Protein AF-A0A956DB92-F1 (afdb_monomer)

Sequence (462 aa):
MRVVLCDTGGTREEPVAQEARQKLALSEAQVEELTQLALRVEHHFHGPRDVEWAIQHDTVYLLQARPVTVALQPGTRRWQKRRAEPKARARIVWSNVNVGEALPGVAT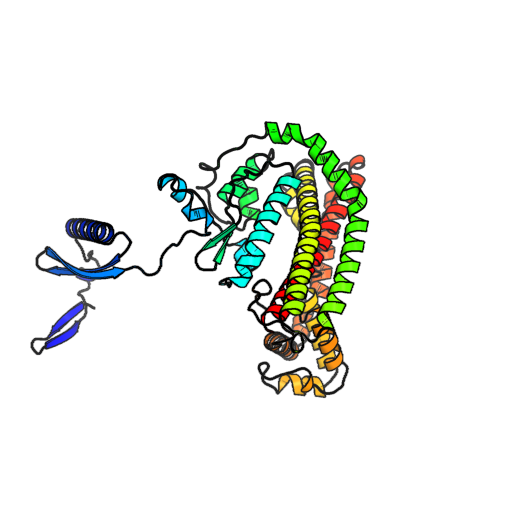PLTWSILSSFSELGFRRAFGSIGCTVPKDAELVGAFRGRIYLNLSEFMSILSQVPGLRPKTILALGGGGEVDRLEAEIENRGSAGFVARLPWTAARFAKENYDLQRRIEAFEELFAAERRRLQSLDLRVLASTPLDRVLGDVERLLDASGTVMLTVYGNLLSSVVVLTTALRVFAKERADVLQRDLLTGLADLDSAAPGMRLWYLAETARAEPEAKAALLAADPTHLTLEDLPSGPTRKALETFLEAFGHRGTREAEIAEPRWREDPTLLFTTLQLHLRGGGERDGDLGPLVVEERQRKVREAAEAELAKLVPAPLLPAFRHLLTLVQRFLRLRERLRGSVTEVLGFFRLVALD

pLDDT: mean 82.81, std 12.98, range [38.09, 96.12]

Structure (mmCIF, N/CA/C/O backbone):
data_AF-A0A956DB92-F1
#
_entry.id   AF-A0A956DB92-F1
#
loop_
_atom_site.group_PDB
_atom_site.id
_atom_site.type_symbol
_atom_site.label_atom_id
_atom_site.label_alt_id
_atom_site.label_com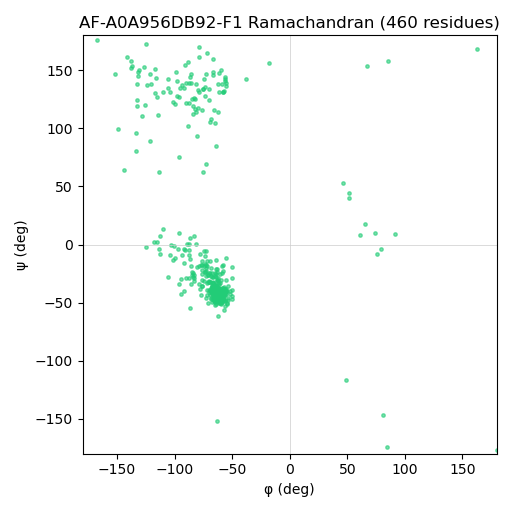p_id
_atom_site.label_asym_id
_atom_site.label_entity_id
_atom_site.label_seq_id
_atom_site.pdbx_PDB_ins_code
_atom_site.Cartn_x
_atom_site.Cartn_y
_atom_site.Cartn_z
_atom_site.occupancy
_atom_site.B_iso_or_equiv
_atom_site.auth_seq_id
_atom_site.auth_comp_id
_atom_site.auth_asym_id
_atom_site.auth_atom_id
_atom_site.pdbx_PDB_model_num
ATOM 1 N N . MET A 1 1 ? -16.346 -47.766 1.576 1.00 81.38 1 MET A N 1
ATOM 2 C CA . MET A 1 1 ? -17.651 -48.444 1.710 1.00 81.38 1 MET A CA 1
ATOM 3 C C . MET A 1 1 ? -18.356 -48.384 0.359 1.00 81.38 1 MET A C 1
ATOM 5 O O . MET A 1 1 ? -17.960 -47.553 -0.451 1.00 81.38 1 MET A O 1
ATOM 9 N N . ARG A 1 2 ? -19.316 -49.267 0.081 1.00 85.56 2 ARG A N 1
ATOM 10 C CA . ARG A 1 2 ? -20.269 -49.128 -1.033 1.00 85.56 2 ARG A CA 1
ATOM 11 C C . ARG A 1 2 ? -21.676 -49.002 -0.470 1.00 85.56 2 ARG A C 1
ATOM 13 O O . ARG A 1 2 ? -21.945 -49.537 0.602 1.00 85.56 2 ARG A O 1
ATOM 20 N N . VAL A 1 3 ? -22.545 -48.312 -1.194 1.00 86.75 3 VAL A N 1
ATOM 21 C CA . VAL A 1 3 ? -23.956 -48.154 -0.838 1.00 86.75 3 VAL A CA 1
ATOM 22 C C . VAL A 1 3 ? -24.759 -49.206 -1.600 1.00 86.75 3 VAL A C 1
ATOM 24 O O . VAL A 1 3 ? -24.620 -49.312 -2.818 1.00 86.75 3 VAL A O 1
ATOM 27 N N . VAL A 1 4 ? -25.567 -49.998 -0.898 1.00 88.38 4 VAL A N 1
ATOM 28 C CA . VAL A 1 4 ? -26.453 -51.012 -1.494 1.00 88.38 4 VAL A CA 1
ATOM 29 C C . VAL A 1 4 ? -27.904 -50.745 -1.116 1.00 88.38 4 VAL A C 1
ATOM 31 O O . VAL A 1 4 ? -28.185 -50.240 -0.028 1.00 88.38 4 VAL A O 1
ATOM 34 N N . LEU A 1 5 ? -28.825 -51.071 -2.022 1.00 89.50 5 LEU A N 1
ATOM 35 C CA . LEU A 1 5 ? -30.260 -50.944 -1.788 1.00 89.50 5 LEU A CA 1
ATOM 36 C C . LEU A 1 5 ? -30.732 -52.052 -0.834 1.00 89.50 5 LEU A C 1
ATOM 38 O O . LEU A 1 5 ? -30.340 -53.208 -0.988 1.00 89.50 5 LEU A O 1
ATOM 42 N N . CYS A 1 6 ? -31.561 -51.703 0.146 1.00 89.38 6 CYS A N 1
ATOM 43 C CA . CYS A 1 6 ? -32.204 -52.677 1.026 1.00 89.38 6 CYS A CA 1
ATOM 44 C C . CYS A 1 6 ? -33.507 -53.188 0.397 1.00 89.38 6 CYS A C 1
ATOM 46 O O . CYS A 1 6 ? -34.258 -52.405 -0.185 1.00 89.38 6 CYS A O 1
ATOM 48 N N . ASP A 1 7 ? -33.831 -54.469 0.598 1.00 85.56 7 ASP A N 1
ATOM 49 C CA . ASP A 1 7 ? -35.066 -55.089 0.082 1.00 85.56 7 ASP A CA 1
ATOM 50 C C . ASP A 1 7 ? -36.346 -54.418 0.615 1.00 85.56 7 ASP A C 1
ATOM 52 O O . ASP A 1 7 ? -37.393 -54.437 -0.024 1.00 85.56 7 ASP A O 1
ATOM 56 N N . THR A 1 8 ? -36.257 -53.777 1.783 1.00 88.00 8 THR A N 1
ATOM 57 C CA . THR A 1 8 ? -37.345 -53.025 2.426 1.00 88.00 8 THR A CA 1
ATOM 58 C C . THR A 1 8 ? -37.446 -51.568 1.958 1.00 88.00 8 THR A C 1
ATOM 60 O O . THR A 1 8 ? -38.222 -50.798 2.522 1.00 88.00 8 THR A O 1
ATOM 63 N N . GLY A 1 9 ? -36.644 -51.163 0.971 1.00 88.06 9 GLY A N 1
ATOM 64 C CA . GLY A 1 9 ? -36.442 -49.766 0.597 1.00 88.06 9 GLY A CA 1
ATOM 65 C C . GLY A 1 9 ? -35.360 -49.077 1.436 1.00 88.06 9 GLY A C 1
ATOM 66 O O . GLY A 1 9 ? -35.022 -49.503 2.542 1.00 88.06 9 GLY A O 1
ATOM 67 N N . GLY A 1 10 ? -34.795 -48.002 0.883 1.00 89.88 10 GLY A N 1
ATOM 68 C CA . GLY A 1 10 ? -33.645 -47.297 1.453 1.00 89.88 10 GLY A CA 1
ATOM 69 C C . GLY A 1 10 ? -32.302 -47.926 1.077 1.00 89.88 10 GLY A C 1
ATOM 70 O O . GLY A 1 10 ? -32.223 -48.845 0.262 1.00 89.88 10 GLY A O 1
ATOM 71 N N . THR A 1 11 ? -31.227 -47.406 1.663 1.00 93.94 11 THR A N 1
ATOM 72 C CA . THR A 1 11 ? -29.853 -47.824 1.368 1.00 93.94 11 THR A CA 1
ATOM 73 C C . THR A 1 11 ? -29.074 -48.115 2.642 1.00 93.94 11 THR A C 1
ATOM 75 O O . THR A 1 11 ? -29.299 -47.466 3.663 1.00 93.94 11 THR A O 1
ATOM 78 N N . ARG A 1 12 ? -28.103 -49.026 2.572 1.00 92.19 12 ARG A N 1
ATOM 79 C CA . ARG A 1 12 ? -27.113 -49.251 3.633 1.00 92.19 12 ARG A CA 1
ATOM 80 C C . ARG A 1 12 ? -25.696 -49.180 3.087 1.00 92.19 12 ARG A C 1
ATOM 82 O O . ARG A 1 12 ? -25.456 -49.484 1.919 1.00 92.19 12 ARG A O 1
ATOM 89 N N . GLU A 1 13 ? -24.758 -48.819 3.950 1.00 93.69 13 GLU A N 1
ATOM 90 C CA . GLU A 1 13 ? -23.334 -48.883 3.640 1.00 93.69 13 GLU A CA 1
ATOM 91 C C . GLU A 1 13 ? -22.751 -50.239 4.028 1.00 93.69 13 GLU A C 1
ATOM 93 O O . GLU A 1 13 ? -23.032 -50.768 5.103 1.00 93.69 13 GLU A O 1
ATOM 98 N N . GLU A 1 14 ? -21.890 -50.783 3.174 1.00 92.56 14 GLU A N 1
ATOM 99 C CA . GLU A 1 14 ? -21.140 -51.998 3.472 1.00 92.56 14 GLU A CA 1
ATOM 100 C C . GLU A 1 14 ? -19.665 -51.906 3.040 1.00 92.56 14 GLU A C 1
ATOM 102 O O . GLU A 1 14 ? -19.309 -51.148 2.124 1.00 92.56 14 GLU A O 1
ATOM 107 N N . PRO A 1 15 ? -18.755 -52.653 3.693 1.00 90.88 15 PRO A N 1
ATOM 108 C CA . PRO A 1 15 ? -17.346 -52.671 3.321 1.00 90.88 15 PRO A CA 1
ATOM 109 C C . PRO A 1 15 ? -17.125 -53.191 1.901 1.00 90.88 15 PRO A C 1
ATOM 111 O O . PRO A 1 15 ? -17.592 -54.259 1.526 1.00 90.88 15 PRO A O 1
ATOM 114 N N . VAL A 1 16 ? -16.332 -52.456 1.117 1.00 89.75 16 VAL A N 1
ATOM 115 C CA . VAL A 1 16 ? -15.833 -52.951 -0.176 1.00 89.75 16 VAL A CA 1
ATOM 116 C C . VAL A 1 16 ? -14.724 -53.963 0.101 1.00 89.75 16 VAL A C 1
ATOM 118 O O . VAL A 1 16 ? -13.846 -53.672 0.919 1.00 89.75 16 VAL A O 1
ATOM 121 N N . ALA A 1 17 ? -14.736 -55.119 -0.564 1.00 89.62 17 ALA A N 1
ATOM 122 C CA . ALA A 1 17 ? -13.678 -56.125 -0.447 1.00 89.62 17 ALA A CA 1
ATOM 123 C C . ALA A 1 17 ? -12.296 -55.536 -0.794 1.00 89.62 17 ALA A C 1
ATOM 125 O O . ALA A 1 17 ? -12.188 -54.684 -1.677 1.00 89.62 17 ALA A O 1
ATOM 126 N N . GLN A 1 18 ? -11.237 -55.975 -0.106 1.00 84.81 18 GLN A N 1
ATOM 127 C CA . GLN A 1 18 ? -9.887 -55.400 -0.232 1.00 84.81 18 GLN A CA 1
ATOM 128 C C . GLN A 1 18 ? -9.353 -55.437 -1.674 1.00 84.81 18 GLN A C 1
ATOM 130 O O . GLN A 1 18 ? -8.799 -54.448 -2.143 1.00 84.81 18 GLN A O 1
ATOM 135 N N . GLU A 1 19 ? -9.598 -56.530 -2.395 1.00 85.25 19 GLU A N 1
ATOM 136 C CA . GLU A 1 19 ? -9.193 -56.715 -3.796 1.00 85.25 19 GLU A CA 1
ATOM 137 C C . GLU A 1 19 ? -9.871 -55.723 -4.752 1.00 85.25 19 GLU A C 1
ATOM 139 O O . GLU A 1 19 ? -9.260 -55.250 -5.706 1.00 85.25 19 GLU A O 1
ATOM 144 N N . ALA A 1 20 ? -11.131 -55.363 -4.489 1.00 82.62 20 ALA A N 1
ATOM 145 C CA . ALA A 1 20 ? -11.871 -54.408 -5.311 1.00 82.62 20 ALA A CA 1
ATOM 146 C C . ALA A 1 20 ? -11.435 -52.956 -5.057 1.00 82.62 20 ALA A C 1
ATOM 148 O O . ALA A 1 20 ? -11.538 -52.129 -5.955 1.00 82.62 20 ALA A O 1
ATOM 149 N N . ARG A 1 21 ? -10.888 -52.641 -3.871 1.00 84.88 21 ARG A N 1
ATOM 150 C CA . ARG A 1 21 ? -10.343 -51.302 -3.561 1.00 84.88 21 ARG A CA 1
ATOM 151 C C . ARG A 1 21 ? -9.074 -50.970 -4.348 1.00 84.88 21 ARG A C 1
ATOM 153 O O . ARG A 1 21 ? -8.721 -49.802 -4.443 1.00 84.88 21 ARG A O 1
ATOM 160 N N . GLN A 1 22 ? -8.379 -51.985 -4.862 1.00 86.25 22 GLN A N 1
ATOM 161 C CA . GLN A 1 22 ? -7.149 -51.829 -5.644 1.00 86.25 22 GLN A CA 1
ATOM 162 C C . GLN A 1 22 ? -7.411 -51.726 -7.154 1.00 86.25 22 GLN A C 1
ATOM 164 O O . GLN A 1 22 ? -6.476 -51.521 -7.924 1.00 86.25 22 GLN A O 1
ATOM 169 N N . LYS A 1 23 ? -8.669 -51.868 -7.589 1.00 86.94 23 LYS A N 1
ATOM 170 C CA . LYS A 1 23 ? -9.077 -51.736 -8.989 1.00 86.94 23 LYS A CA 1
ATOM 171 C C . LYS A 1 23 ? -9.655 -50.346 -9.235 1.00 86.94 23 LYS A C 1
ATOM 173 O O . LYS A 1 23 ? -10.276 -49.758 -8.352 1.00 86.94 23 LYS A O 1
ATOM 178 N N . LEU A 1 24 ? -9.469 -49.834 -10.450 1.00 88.38 24 LEU A N 1
ATOM 179 C CA . LEU A 1 24 ? -10.158 -48.624 -10.888 1.00 88.38 24 LEU A CA 1
ATOM 180 C C . LEU A 1 24 ? -11.670 -48.877 -10.895 1.00 88.38 24 LEU A C 1
ATOM 182 O O . LEU A 1 24 ? -12.125 -49.940 -11.313 1.00 88.38 24 LEU A O 1
ATOM 186 N N . ALA A 1 25 ? -12.441 -47.895 -10.427 1.00 87.69 25 ALA A N 1
ATOM 187 C CA . ALA A 1 25 ? -13.902 -47.981 -10.382 1.00 87.69 25 ALA A CA 1
ATOM 188 C C . ALA A 1 25 ? -14.551 -47.940 -11.778 1.00 87.69 25 ALA A C 1
ATOM 190 O O . ALA A 1 25 ? -15.729 -48.254 -11.911 1.00 87.69 25 ALA A O 1
ATOM 191 N N . LEU A 1 26 ? -13.780 -47.540 -12.793 1.00 90.88 26 LEU A N 1
ATOM 192 C CA . LEU A 1 26 ? -14.200 -47.379 -14.177 1.00 90.88 26 LEU A CA 1
ATOM 193 C C . LEU A 1 26 ? -13.198 -48.056 -15.108 1.00 90.88 26 LEU A C 1
ATOM 195 O O . LEU A 1 26 ? -11.990 -48.023 -14.861 1.00 90.88 26 LEU A O 1
ATOM 199 N N . SER A 1 27 ? -13.705 -48.629 -16.194 1.00 90.38 27 SER A N 1
ATOM 200 C CA . SER A 1 27 ? -12.884 -49.035 -17.337 1.00 90.38 27 SER A CA 1
ATOM 201 C C . SER A 1 27 ? -12.526 -47.830 -18.214 1.00 90.38 27 SER A C 1
ATOM 203 O O . SER A 1 27 ? -13.196 -46.799 -18.168 1.00 90.38 27 SER A O 1
ATOM 205 N N . GLU A 1 28 ? -11.499 -47.960 -19.057 1.00 91.31 28 GLU A N 1
ATOM 206 C CA . GLU A 1 28 ? -11.120 -46.904 -20.011 1.00 91.31 28 GLU A CA 1
ATOM 207 C C . GLU A 1 28 ? -12.281 -46.516 -20.941 1.00 91.31 28 GLU A C 1
ATOM 209 O O . GLU A 1 28 ? -12.525 -45.331 -21.151 1.00 91.31 28 GLU A O 1
ATOM 214 N N . ALA A 1 29 ? -13.060 -47.499 -21.408 1.00 90.19 29 ALA A N 1
ATOM 215 C CA . ALA A 1 29 ? -14.236 -47.260 -22.244 1.00 90.19 29 ALA A CA 1
ATOM 216 C C . ALA A 1 29 ? -15.308 -46.420 -21.522 1.00 90.19 29 ALA A C 1
ATOM 218 O O . ALA A 1 29 ? -15.854 -45.481 -22.096 1.00 90.19 29 ALA A O 1
ATOM 219 N N . GLN A 1 30 ? -15.564 -46.703 -20.238 1.00 91.50 30 GLN A N 1
ATOM 220 C CA . GLN A 1 30 ? -16.511 -45.926 -19.429 1.00 91.50 30 GLN A CA 1
ATOM 221 C C . GLN A 1 30 ? -16.002 -44.500 -19.164 1.00 91.50 30 GLN A C 1
ATOM 223 O O . GLN A 1 30 ? -16.793 -43.558 -19.144 1.00 91.50 30 GLN A O 1
ATOM 228 N N . VAL A 1 31 ? -14.689 -44.314 -18.985 1.00 92.12 31 VAL A N 1
ATOM 229 C CA . VAL A 1 31 ? -14.080 -42.978 -18.849 1.00 92.12 31 VAL A CA 1
ATOM 230 C C . VAL A 1 31 ? -14.238 -42.171 -20.137 1.00 92.12 31 VAL A C 1
ATOM 232 O O . VAL A 1 31 ? -14.581 -40.987 -20.080 1.00 92.12 31 VAL A O 1
ATOM 235 N N . GLU A 1 32 ? -14.023 -42.790 -21.297 1.00 92.19 32 GLU A N 1
ATOM 236 C CA . GLU A 1 32 ? -14.213 -42.134 -22.590 1.00 92.19 32 GLU A CA 1
ATOM 237 C C . GLU A 1 32 ? -15.681 -41.735 -22.803 1.00 92.19 32 GLU A C 1
ATOM 239 O O . GLU A 1 32 ? -15.962 -40.581 -23.140 1.00 92.19 32 GLU A O 1
ATOM 244 N N . GLU A 1 33 ? -16.627 -42.631 -22.516 1.00 93.50 33 GLU A N 1
ATOM 245 C CA . GLU A 1 33 ? -18.060 -42.344 -22.624 1.00 93.50 33 GLU A CA 1
ATOM 246 C C . GLU A 1 33 ? -18.501 -41.210 -21.684 1.00 93.50 33 GLU A C 1
ATOM 248 O O . GLU A 1 33 ? -19.195 -40.282 -22.114 1.00 93.50 33 GLU A O 1
ATOM 253 N N . LEU A 1 34 ? -18.045 -41.225 -20.426 1.00 94.19 34 LEU A N 1
ATOM 254 C CA . LEU A 1 34 ? -18.293 -40.150 -19.459 1.00 94.19 34 LEU A CA 1
ATOM 255 C C . LEU A 1 34 ? -17.706 -38.814 -19.918 1.00 94.19 34 LEU A C 1
ATOM 257 O O . LEU A 1 34 ? -18.350 -37.773 -19.775 1.00 94.19 34 LEU A O 1
ATOM 261 N N . THR A 1 35 ? -16.514 -38.833 -20.513 1.00 91.81 35 THR A N 1
ATOM 262 C CA . THR A 1 35 ? -15.866 -37.629 -21.048 1.00 91.81 35 THR A CA 1
ATOM 263 C C . THR A 1 35 ? -16.675 -37.047 -22.206 1.00 91.81 35 THR A C 1
ATOM 265 O O . THR A 1 35 ? -16.952 -35.846 -22.231 1.00 91.81 35 THR A O 1
ATOM 268 N N . GLN A 1 36 ? -17.127 -37.889 -23.138 1.00 94.06 36 GLN A N 1
ATOM 269 C CA . GLN A 1 36 ? -17.982 -37.454 -24.245 1.00 94.06 36 GLN A CA 1
ATOM 270 C C . GLN A 1 36 ? -19.332 -36.928 -23.749 1.00 94.06 36 GLN A C 1
ATOM 272 O O . GLN A 1 36 ? -19.826 -35.916 -24.254 1.00 94.06 36 GLN A O 1
ATOM 277 N N . LEU A 1 37 ? -19.930 -37.568 -22.739 1.00 94.12 37 LEU A N 1
ATOM 278 C CA . LEU A 1 37 ? -21.144 -37.070 -22.099 1.00 94.12 37 LEU A CA 1
ATOM 279 C C . LEU A 1 37 ? -20.924 -35.676 -21.499 1.00 94.12 37 LEU A C 1
ATOM 281 O O . LEU A 1 37 ? -21.710 -34.774 -21.794 1.00 94.12 37 LEU A O 1
ATOM 285 N N . ALA A 1 38 ? -19.858 -35.480 -20.720 1.00 90.44 38 ALA A N 1
ATOM 286 C CA . ALA A 1 38 ? -19.539 -34.198 -20.096 1.00 90.44 38 ALA A CA 1
ATOM 287 C C . ALA A 1 38 ? -19.354 -33.080 -21.137 1.00 90.44 38 ALA A C 1
ATOM 289 O O . ALA A 1 38 ? -19.940 -32.007 -20.990 1.00 90.44 38 ALA A O 1
ATOM 290 N N . LEU A 1 39 ? -18.632 -33.349 -22.232 1.00 90.44 39 LEU A N 1
ATOM 291 C CA . LEU A 1 39 ? -18.438 -32.390 -23.327 1.00 90.44 39 LEU A CA 1
ATOM 292 C C . LEU A 1 39 ? -19.750 -32.046 -24.046 1.00 90.44 39 LEU A C 1
ATOM 294 O O . LEU A 1 39 ? -20.007 -30.877 -24.341 1.00 90.44 39 LEU A O 1
ATOM 298 N N . ARG A 1 40 ? -20.617 -33.036 -24.304 1.00 94.88 40 ARG A N 1
ATOM 299 C CA . ARG A 1 40 ? -21.947 -32.790 -24.893 1.00 94.88 40 ARG A CA 1
ATOM 300 C C . ARG A 1 40 ? -22.820 -31.937 -23.978 1.00 94.88 40 ARG A C 1
ATOM 302 O O . ARG A 1 40 ? -23.494 -31.029 -24.463 1.00 94.88 40 ARG A O 1
ATOM 309 N N . VAL A 1 41 ? -22.800 -32.215 -22.676 1.00 93.56 41 VAL A N 1
ATOM 310 C CA . VAL A 1 41 ? -23.539 -31.455 -21.659 1.00 93.56 41 VAL A CA 1
ATOM 311 C C . VAL A 1 41 ? -23.022 -30.013 -21.584 1.00 93.56 41 VAL A C 1
ATOM 313 O O . VAL A 1 41 ? -23.818 -29.076 -21.648 1.00 93.56 41 VAL A O 1
ATOM 316 N N . GLU A 1 42 ? -21.705 -29.810 -21.528 1.00 87.31 42 GLU A N 1
ATOM 317 C CA . GLU A 1 42 ? -21.089 -28.477 -21.537 1.00 87.31 42 GLU A CA 1
ATOM 318 C C . GLU A 1 42 ? -21.445 -27.686 -22.805 1.00 87.31 42 GLU A C 1
ATOM 320 O O . GLU A 1 42 ? -21.832 -26.516 -22.720 1.00 87.31 42 GLU A O 1
ATOM 325 N N . HIS A 1 43 ? -21.376 -28.328 -23.975 1.00 88.88 43 HIS A N 1
ATOM 326 C CA . HIS A 1 43 ? -21.730 -27.711 -25.251 1.00 88.88 43 HIS A CA 1
ATOM 327 C C . HIS A 1 43 ? -23.216 -27.332 -25.316 1.00 88.88 43 HIS A C 1
ATOM 329 O O . HIS A 1 43 ? -23.544 -26.210 -25.705 1.00 88.88 43 HIS A O 1
ATOM 335 N N . HIS A 1 44 ? -24.111 -28.240 -24.909 1.00 93.44 44 HIS A N 1
ATOM 336 C CA . HIS A 1 44 ? -25.561 -28.020 -24.923 1.00 93.44 44 HIS A CA 1
ATOM 337 C C . HIS A 1 44 ? -25.975 -26.839 -24.040 1.00 93.44 44 HIS A C 1
ATOM 339 O O . HIS A 1 44 ? -26.811 -26.032 -24.435 1.00 93.44 44 HIS A O 1
ATOM 345 N N . PHE A 1 45 ? -25.365 -26.710 -22.861 1.00 86.81 45 PHE A N 1
ATOM 346 C CA . PHE A 1 45 ? -25.688 -25.645 -21.916 1.00 86.81 45 PHE A CA 1
ATOM 347 C C . PHE A 1 45 ? -24.753 -24.424 -22.000 1.00 86.81 45 PHE A C 1
ATOM 349 O O . PHE A 1 45 ? -24.810 -23.552 -21.127 1.00 86.81 45 PHE A O 1
ATOM 356 N N . HIS A 1 46 ? -23.892 -24.349 -23.018 1.00 82.81 46 HIS A N 1
ATOM 357 C CA . HIS A 1 46 ? -22.974 -23.233 -23.285 1.00 82.81 46 HIS A CA 1
ATOM 358 C C . HIS A 1 46 ? -22.101 -22.812 -22.089 1.00 82.81 46 HIS A C 1
ATOM 360 O O . HIS A 1 46 ? -21.883 -21.622 -21.848 1.00 82.81 46 HIS A O 1
ATOM 366 N N . GLY A 1 47 ? -21.599 -23.781 -21.323 1.00 76.31 47 GLY A N 1
ATOM 367 C CA . GLY A 1 47 ? -20.669 -23.517 -20.228 1.00 76.31 47 GLY A CA 1
ATOM 368 C C . GLY A 1 47 ? -20.540 -24.673 -19.238 1.00 76.31 47 GLY A C 1
ATOM 369 O O . GLY A 1 47 ? -21.375 -25.583 -19.269 1.00 76.31 47 GLY A O 1
ATOM 370 N N . PRO A 1 48 ? -19.535 -24.620 -18.342 1.00 80.44 48 PRO A N 1
ATOM 371 C CA . PRO A 1 48 ? -19.162 -25.745 -17.491 1.00 80.44 48 PRO A CA 1
ATOM 372 C C . PRO A 1 48 ? -20.311 -26.226 -16.604 1.00 80.44 48 PRO A C 1
ATOM 374 O O . PRO A 1 48 ? -21.048 -25.422 -16.013 1.00 80.44 48 PRO A O 1
ATOM 377 N N . ARG A 1 49 ? -20.447 -27.550 -16.491 1.00 86.94 49 ARG A N 1
ATOM 378 C CA . ARG A 1 49 ? -21.478 -28.207 -15.684 1.00 86.94 49 ARG A CA 1
ATOM 379 C C . ARG A 1 49 ? -20.855 -29.160 -14.681 1.00 86.94 49 ARG A C 1
ATOM 381 O O . ARG A 1 49 ? -19.932 -29.894 -15.009 1.00 86.94 49 ARG A O 1
ATOM 388 N N . ASP A 1 50 ? -21.392 -29.123 -13.473 1.00 88.25 50 ASP A N 1
ATOM 389 C CA . ASP A 1 50 ? -21.225 -30.177 -12.488 1.00 88.25 50 ASP A CA 1
ATOM 390 C C . ASP A 1 50 ? -22.247 -31.273 -12.813 1.00 88.25 50 ASP A C 1
ATOM 392 O O . ASP A 1 50 ? -23.432 -30.969 -13.006 1.00 88.25 50 ASP A O 1
ATOM 396 N N . VAL A 1 51 ? -21.779 -32.509 -12.977 1.00 92.81 51 VAL A N 1
ATOM 397 C CA . VAL A 1 51 ? -22.551 -33.614 -13.551 1.00 92.81 51 VAL A CA 1
ATOM 398 C C . VAL A 1 51 ? -22.550 -34.807 -12.605 1.00 92.81 51 VAL A C 1
ATOM 400 O O . VAL A 1 51 ? -21.504 -35.393 -12.332 1.00 92.81 51 VAL A O 1
ATOM 403 N N . GLU A 1 52 ? -23.743 -35.214 -12.180 1.00 95.75 52 GLU A N 1
ATOM 404 C CA . GLU A 1 52 ? -23.963 -36.477 -11.477 1.00 95.75 52 GLU A CA 1
ATOM 405 C C . GLU A 1 52 ? -24.393 -37.546 -12.484 1.00 95.75 52 GLU A C 1
ATOM 407 O O . GLU A 1 52 ? -25.250 -37.310 -13.345 1.00 95.75 52 GLU A O 1
ATOM 412 N N . TRP A 1 53 ? -23.801 -38.731 -12.376 1.00 96.06 53 TRP A N 1
ATOM 413 C CA . TRP A 1 53 ? -23.991 -39.831 -13.314 1.00 96.06 53 TRP A CA 1
ATOM 414 C C . TRP A 1 53 ? -24.049 -41.174 -12.588 1.00 96.06 53 TRP A C 1
ATOM 416 O O . TRP A 1 53 ? -23.598 -41.309 -11.450 1.00 96.06 53 TRP A O 1
ATOM 426 N N . ALA A 1 54 ? -24.598 -42.176 -13.264 1.00 94.38 54 ALA A N 1
ATOM 427 C CA . ALA A 1 54 ? -24.562 -43.568 -12.834 1.00 94.38 54 ALA A CA 1
ATOM 428 C C . ALA A 1 54 ? -24.283 -44.484 -14.024 1.00 94.38 54 ALA A C 1
ATOM 430 O O . ALA A 1 54 ? -24.529 -44.112 -15.169 1.00 94.38 54 ALA A O 1
ATOM 431 N N . ILE A 1 55 ? -23.785 -45.688 -13.748 1.00 93.44 55 ILE A N 1
ATOM 432 C CA . ILE A 1 55 ? -23.600 -46.730 -14.758 1.00 93.44 55 ILE A CA 1
ATOM 433 C C . ILE A 1 55 ? -24.479 -47.916 -14.397 1.00 93.44 55 ILE A C 1
ATOM 435 O O . ILE A 1 55 ? -24.438 -48.409 -13.269 1.00 93.44 55 ILE A O 1
ATOM 439 N N . GLN A 1 56 ? -25.247 -48.393 -15.371 1.00 91.38 56 GLN A N 1
ATOM 440 C CA . GLN A 1 56 ? -26.004 -49.633 -15.264 1.00 91.38 56 GLN A CA 1
ATOM 441 C C . GLN A 1 56 ? -25.779 -50.458 -16.534 1.00 91.38 56 GLN A C 1
ATOM 443 O O . GLN A 1 56 ? -26.020 -49.962 -17.628 1.00 91.38 56 GLN A O 1
ATOM 448 N N . HIS A 1 57 ? -25.314 -51.706 -16.383 1.00 86.06 57 HIS A N 1
ATOM 449 C CA . HIS A 1 57 ? -24.997 -52.614 -17.500 1.00 86.06 57 HIS A CA 1
ATOM 450 C C . HIS A 1 57 ? -24.166 -51.931 -18.607 1.00 86.06 57 HIS A C 1
ATOM 452 O O . HIS A 1 57 ? -24.570 -51.901 -19.766 1.00 86.06 57 HIS A O 1
ATOM 458 N N . ASP A 1 58 ? -23.048 -51.310 -18.213 1.00 85.19 58 ASP A N 1
ATOM 459 C CA . ASP A 1 58 ? -22.122 -50.561 -19.081 1.00 85.19 58 ASP A CA 1
ATOM 460 C C . ASP A 1 58 ? -22.703 -49.346 -19.813 1.00 85.19 58 ASP A C 1
ATOM 462 O O . ASP A 1 58 ? -22.014 -48.731 -20.615 1.00 85.19 58 ASP A O 1
ATOM 466 N N . THR A 1 59 ? -23.936 -48.946 -19.504 1.00 87.56 59 THR A N 1
ATOM 467 C CA . THR A 1 59 ? -24.541 -47.727 -20.046 1.00 87.56 59 THR A CA 1
ATOM 468 C C . THR A 1 59 ? -24.407 -46.589 -19.044 1.00 87.56 59 THR A C 1
ATOM 470 O O . THR A 1 59 ? -24.801 -46.735 -17.880 1.00 87.56 59 THR A O 1
ATOM 473 N N . VAL A 1 60 ? -23.878 -45.447 -19.487 1.00 92.94 60 VAL A N 1
ATOM 474 C CA . VAL A 1 60 ? -23.783 -44.230 -18.674 1.00 92.94 60 VAL A CA 1
ATOM 475 C C . VAL A 1 60 ? -25.106 -43.458 -18.711 1.00 92.94 60 VAL A C 1
ATOM 477 O O . VAL A 1 60 ? -25.601 -43.069 -19.768 1.00 92.94 60 VAL A O 1
ATOM 480 N N . TYR A 1 61 ? -25.648 -43.156 -17.534 1.00 93.69 61 TYR A N 1
ATOM 481 C CA . TYR A 1 61 ? -26.842 -42.338 -17.344 1.00 93.69 61 TYR A CA 1
ATOM 482 C C . TYR A 1 61 ? -26.480 -40.994 -16.718 1.00 93.69 61 TYR A C 1
ATOM 484 O O . TYR A 1 61 ? -25.800 -40.931 -15.695 1.00 93.69 61 TYR A O 1
ATOM 492 N N . LEU A 1 62 ? -26.992 -39.914 -17.309 1.00 94.81 62 LEU A N 1
ATOM 493 C CA . LEU A 1 62 ? -26.960 -38.580 -16.719 1.00 94.81 62 LEU A CA 1
ATOM 494 C C . LEU A 1 62 ? -28.082 -38.463 -15.681 1.00 94.81 62 LEU A C 1
ATOM 496 O O . LEU A 1 62 ? -29.255 -38.552 -16.040 1.00 94.81 62 LEU A O 1
ATOM 500 N N . LEU A 1 63 ? -27.732 -38.241 -14.416 1.00 95.25 63 LEU A N 1
ATOM 501 C CA . LEU A 1 63 ? -28.704 -38.071 -13.332 1.00 95.25 63 LEU A CA 1
ATOM 502 C C . LEU A 1 63 ? -29.014 -36.598 -13.090 1.00 95.25 63 LEU A C 1
ATOM 504 O O . LEU A 1 63 ? -30.170 -36.215 -12.912 1.00 95.25 63 LEU A O 1
ATOM 508 N N . GLN A 1 64 ? -27.978 -35.760 -13.106 1.00 96.12 64 GLN A N 1
ATOM 509 C CA . GLN A 1 64 ? -28.123 -34.332 -12.883 1.00 96.12 64 GLN A CA 1
ATOM 510 C C . GLN A 1 64 ? -27.034 -33.539 -13.599 1.00 96.12 64 GLN A C 1
ATOM 512 O O . GLN A 1 64 ? -25.894 -33.979 -13.697 1.00 96.12 64 GLN A O 1
ATOM 517 N N . ALA A 1 65 ? -27.378 -32.335 -14.057 1.00 93.44 65 ALA A N 1
ATOM 518 C CA . ALA A 1 65 ? -26.425 -31.350 -14.554 1.00 93.44 65 ALA A CA 1
ATOM 519 C C . ALA A 1 65 ? -26.735 -29.978 -13.938 1.00 93.44 65 ALA A C 1
ATOM 521 O O . ALA A 1 65 ? -27.824 -29.434 -14.138 1.00 93.44 65 ALA A O 1
ATOM 522 N N . ARG A 1 66 ? -25.789 -29.403 -13.190 1.00 91.62 66 ARG A N 1
ATOM 523 C CA . ARG A 1 66 ? -25.917 -28.079 -12.555 1.00 91.62 66 ARG A CA 1
ATOM 524 C C . ARG A 1 66 ? -24.872 -27.116 -13.138 1.00 91.62 66 ARG A C 1
ATOM 526 O O . ARG A 1 66 ? -23.765 -27.547 -13.448 1.00 91.62 66 ARG A O 1
ATOM 533 N N . PRO A 1 67 ? -25.175 -25.816 -13.329 1.00 85.69 67 PRO A N 1
ATOM 534 C CA . PRO A 1 67 ? -24.149 -24.832 -13.681 1.00 85.69 67 PRO A CA 1
ATOM 535 C C . PRO A 1 67 ? -23.034 -24.811 -12.633 1.00 85.69 67 PRO A C 1
ATOM 537 O O . PRO A 1 67 ? -23.325 -24.671 -11.445 1.00 85.69 67 PRO A O 1
ATOM 540 N N . VAL A 1 68 ? -21.769 -24.856 -13.057 1.00 77.56 68 VAL A N 1
ATOM 541 C CA . VAL A 1 68 ? -20.662 -24.512 -12.156 1.00 77.56 68 VAL A CA 1
ATOM 542 C C . VAL A 1 68 ? -20.740 -23.007 -11.893 1.00 77.56 68 VAL A C 1
ATOM 544 O O . VAL A 1 68 ? -20.418 -22.186 -12.751 1.00 77.56 68 VAL A O 1
ATOM 547 N N . THR A 1 69 ? -21.198 -22.624 -10.702 1.00 56.62 69 THR A N 1
ATOM 548 C CA . THR A 1 69 ? -21.411 -21.215 -10.310 1.00 56.62 69 THR A CA 1
ATOM 549 C C . THR A 1 69 ? -20.110 -20.464 -10.020 1.00 56.62 69 THR A C 1
ATOM 551 O O . THR A 1 69 ? -20.106 -19.243 -9.858 1.00 56.62 69 THR A O 1
ATOM 554 N N . VAL A 1 70 ? -18.974 -21.165 -10.038 1.00 48.44 70 VAL A N 1
ATOM 555 C CA . VAL A 1 70 ? -17.621 -20.602 -9.982 1.00 48.44 70 VAL A CA 1
ATOM 556 C C . VAL A 1 70 ? -17.275 -19.993 -11.355 1.00 48.44 70 VAL A C 1
ATOM 558 O O . VAL A 1 70 ? -16.334 -20.405 -12.025 1.00 48.44 70 VAL A O 1
ATOM 561 N N . ALA A 1 71 ? -18.028 -18.979 -11.793 1.00 46.25 71 ALA A N 1
ATOM 562 C CA . ALA A 1 71 ? -17.876 -18.327 -13.096 1.00 46.25 71 ALA A CA 1
ATOM 563 C C . ALA A 1 71 ? -16.565 -17.533 -13.192 1.00 46.25 71 ALA A C 1
ATOM 565 O O . ALA A 1 71 ? -16.407 -16.512 -12.521 1.00 46.25 71 ALA A O 1
ATOM 566 N N . LEU A 1 72 ? -15.566 -17.981 -13.962 1.00 44.41 72 LEU A N 1
ATOM 567 C CA . LEU A 1 72 ? -14.407 -17.149 -14.325 1.00 44.41 72 LEU A CA 1
ATOM 568 C C . LEU A 1 72 ? -14.929 -15.978 -15.170 1.00 44.41 72 LEU A C 1
ATOM 570 O O . LEU A 1 72 ? -14.982 -16.085 -16.387 1.00 44.41 72 LEU A O 1
ATOM 574 N N . GLN A 1 73 ? -15.396 -14.896 -14.545 1.00 42.56 73 GLN A N 1
ATOM 575 C CA . GLN A 1 73 ? -15.682 -13.657 -15.259 1.00 42.56 73 GLN A CA 1
ATOM 576 C C . GLN A 1 73 ? -14.364 -12.909 -15.441 1.00 42.56 73 GLN A C 1
ATOM 578 O O . GLN A 1 73 ? -13.773 -12.492 -14.440 1.00 42.56 73 GLN A O 1
ATOM 583 N N . PRO A 1 74 ? -13.885 -12.743 -16.684 1.00 43.75 74 PRO A N 1
ATOM 584 C CA . PRO A 1 74 ? -12.783 -11.851 -16.973 1.00 43.75 74 PRO A CA 1
ATOM 585 C C . PRO A 1 74 ? -13.255 -10.392 -16.857 1.00 43.75 74 PRO A C 1
ATOM 587 O O . PRO A 1 74 ? -14.424 -10.123 -17.121 1.00 43.75 74 PRO A O 1
ATOM 590 N N . GLY A 1 75 ? -12.366 -9.498 -16.417 1.00 43.53 75 GLY A N 1
ATOM 591 C CA . GLY A 1 75 ? -12.656 -8.167 -15.866 1.00 43.53 75 GLY A CA 1
ATOM 592 C C . GLY A 1 75 ? -13.318 -7.097 -16.758 1.00 43.53 75 GLY A C 1
ATOM 593 O O . GLY A 1 75 ? -14.124 -7.384 -17.628 1.00 43.53 75 GLY A O 1
ATOM 594 N N . THR A 1 76 ? -13.023 -5.832 -16.423 1.00 43.59 76 THR A N 1
ATOM 595 C CA . THR A 1 76 ? -13.611 -4.505 -16.769 1.00 43.59 76 THR A CA 1
ATOM 596 C C . THR A 1 76 ? -14.545 -4.329 -17.997 1.00 43.59 76 THR A C 1
ATOM 598 O O . THR A 1 76 ? -14.459 -5.015 -19.003 1.00 43.59 76 THR A O 1
ATOM 601 N N . ARG A 1 77 ? -15.410 -3.290 -18.006 1.00 40.22 77 ARG A N 1
ATOM 602 C CA . ARG A 1 77 ? -16.301 -2.917 -19.147 1.00 40.22 77 ARG A CA 1
ATOM 603 C C . ARG A 1 77 ? -15.588 -2.797 -20.516 1.00 40.22 77 ARG A C 1
ATOM 605 O O . ARG A 1 77 ? -16.245 -2.879 -21.553 1.00 40.22 77 ARG A O 1
ATOM 612 N N . ARG A 1 78 ? -14.258 -2.627 -20.552 1.00 42.28 78 ARG A N 1
ATOM 613 C CA . ARG A 1 78 ? -13.448 -2.614 -21.787 1.00 42.28 78 ARG A CA 1
ATOM 614 C C . ARG A 1 78 ? -13.214 -4.021 -22.370 1.00 42.28 78 ARG A C 1
ATOM 616 O O . ARG A 1 78 ? -13.029 -4.139 -23.582 1.00 42.28 78 ARG A O 1
ATOM 623 N N . TRP A 1 79 ? -13.330 -5.077 -21.559 1.00 42.22 79 TRP A N 1
ATOM 624 C CA . TRP A 1 79 ? -13.203 -6.493 -21.942 1.00 42.22 79 TRP A CA 1
ATOM 625 C C . TRP A 1 79 ? -14.283 -6.956 -22.912 1.00 42.22 79 TRP A C 1
ATOM 627 O O . TRP A 1 79 ? -14.041 -7.838 -23.736 1.00 42.22 79 TRP A O 1
ATOM 637 N N . GLN A 1 80 ? -15.465 -6.338 -22.867 1.00 43.00 80 GLN A N 1
ATOM 638 C CA . GLN A 1 80 ? -16.559 -6.683 -23.775 1.00 43.00 80 GLN A CA 1
ATOM 639 C C . GLN A 1 80 ? -16.286 -6.228 -25.218 1.00 43.00 80 GLN A C 1
ATOM 641 O O . GLN A 1 80 ? -16.766 -6.864 -26.154 1.00 43.00 80 GLN A O 1
ATOM 646 N N . LYS A 1 81 ? -15.474 -5.177 -25.427 1.00 42.41 81 LYS A N 1
ATOM 647 C CA . LYS A 1 81 ? -15.192 -4.639 -26.773 1.00 42.41 81 LYS A CA 1
ATOM 648 C C . LYS A 1 81 ? -14.132 -5.423 -27.556 1.00 42.41 81 LYS A C 1
ATOM 650 O O . LYS A 1 81 ? -14.111 -5.325 -28.778 1.00 42.41 81 LYS A O 1
ATOM 655 N N . ARG A 1 82 ? -13.286 -6.237 -26.911 1.00 47.59 82 ARG A N 1
ATOM 656 C CA . ARG A 1 82 ? -12.295 -7.094 -27.596 1.00 47.59 82 ARG A CA 1
ATOM 657 C C . ARG A 1 82 ? -12.834 -8.513 -27.792 1.00 47.59 82 ARG A C 1
ATOM 659 O O . ARG A 1 82 ? -12.389 -9.457 -27.142 1.00 47.59 82 ARG A O 1
ATOM 666 N N . ARG A 1 83 ? -13.750 -8.700 -28.747 1.00 38.09 83 ARG A N 1
ATOM 667 C CA . ARG A 1 83 ? -13.917 -9.991 -29.449 1.00 38.09 83 ARG A CA 1
ATOM 668 C C . ARG A 1 83 ? -12.722 -10.185 -30.402 1.00 38.09 83 ARG A C 1
ATOM 670 O O . ARG A 1 83 ? -12.863 -10.081 -31.610 1.00 38.09 83 ARG A O 1
ATOM 677 N N . ALA A 1 84 ? -11.535 -10.407 -29.846 1.00 41.94 84 ALA A N 1
ATOM 678 C CA . ALA A 1 84 ? -10.432 -11.040 -30.563 1.00 41.94 84 ALA A CA 1
ATOM 679 C C . ALA A 1 84 ? -10.295 -12.469 -30.022 1.00 41.94 84 ALA A C 1
ATOM 681 O O . ALA A 1 84 ? -10.569 -12.711 -28.843 1.00 41.94 84 ALA A O 1
ATOM 682 N N . GLU A 1 85 ? -9.978 -13.392 -30.922 1.00 40.16 85 GLU A N 1
ATOM 683 C CA . GLU A 1 85 ? -10.107 -14.847 -30.821 1.00 40.16 85 GLU A CA 1
ATOM 684 C C . GLU A 1 85 ? -9.779 -15.464 -29.440 1.00 40.16 85 GLU A C 1
ATOM 686 O O . GLU A 1 85 ? -8.806 -15.068 -28.793 1.00 40.16 85 GLU A O 1
ATOM 691 N N . PRO A 1 86 ? -10.522 -16.502 -28.999 1.00 42.41 86 PRO A N 1
ATOM 692 C CA . PRO A 1 86 ? -10.309 -17.197 -27.721 1.00 42.41 86 PRO A CA 1
ATOM 693 C C . PRO A 1 86 ? -8.857 -17.637 -27.452 1.00 42.41 86 PRO A C 1
ATOM 695 O O . PRO A 1 86 ? -8.436 -17.672 -26.298 1.00 42.41 86 PRO A O 1
ATOM 698 N N . LYS A 1 87 ? -8.066 -17.908 -28.501 1.00 41.88 87 LYS A N 1
ATOM 699 C CA . LYS A 1 87 ? -6.658 -18.329 -28.399 1.00 41.88 87 LYS A CA 1
ATOM 700 C C . LYS A 1 87 ? -5.710 -17.243 -27.870 1.00 41.88 87 LYS A C 1
ATOM 702 O O . LYS A 1 87 ? -4.722 -17.585 -27.230 1.00 41.88 87 LYS A O 1
ATOM 707 N N . ALA A 1 88 ? -6.008 -15.956 -28.066 1.00 53.31 88 ALA A N 1
ATOM 708 C CA . ALA A 1 88 ? -5.190 -14.868 -27.513 1.00 53.31 88 ALA A CA 1
ATOM 709 C C . ALA A 1 88 ? -5.369 -14.715 -25.988 1.00 53.31 88 ALA A C 1
ATOM 711 O O . ALA A 1 88 ? -4.497 -14.191 -25.303 1.00 53.31 88 ALA A O 1
ATOM 712 N N . ARG A 1 89 ? -6.499 -15.193 -25.446 1.00 50.41 89 ARG A N 1
ATOM 713 C CA . ARG A 1 89 ? -6.902 -14.999 -24.044 1.00 50.41 89 ARG A CA 1
ATOM 714 C C . ARG A 1 89 ? -6.303 -16.025 -23.079 1.00 50.41 89 ARG A C 1
ATOM 716 O O . ARG A 1 89 ? -6.128 -15.703 -21.912 1.00 50.41 89 ARG A O 1
ATOM 723 N N . ALA A 1 90 ? -5.957 -17.223 -23.557 1.00 54.44 90 ALA A N 1
ATOM 724 C CA . ALA A 1 90 ? -5.371 -18.295 -22.741 1.00 54.44 90 ALA A CA 1
ATOM 725 C C . ALA A 1 90 ? -3.906 -18.038 -22.319 1.00 54.44 90 ALA A C 1
ATOM 727 O O . ALA A 1 90 ? -3.343 -18.826 -21.567 1.00 54.44 90 ALA A O 1
ATOM 728 N N . ARG A 1 91 ? -3.294 -16.952 -22.812 1.00 65.56 91 ARG A N 1
ATOM 729 C CA . ARG A 1 91 ? -1.857 -16.651 -22.684 1.00 65.56 91 ARG A CA 1
ATOM 730 C C . ARG A 1 91 ? -1.538 -15.427 -21.820 1.00 65.56 91 ARG A C 1
ATOM 732 O O . ARG A 1 91 ? -0.373 -15.106 -21.609 1.00 65.56 91 ARG A O 1
ATOM 739 N N . ILE A 1 92 ? -2.560 -14.717 -21.334 1.00 73.94 92 ILE A N 1
ATOM 740 C CA . ILE A 1 92 ? -2.365 -13.548 -20.469 1.00 73.94 92 ILE A CA 1
ATOM 741 C C . ILE A 1 92 ? -2.336 -14.014 -19.022 1.00 73.94 92 ILE A C 1
ATOM 743 O O . ILE A 1 92 ? -3.308 -14.592 -18.530 1.00 73.94 92 ILE A O 1
ATOM 747 N N . VAL A 1 93 ? -1.240 -13.721 -18.331 1.00 78.12 93 VAL A N 1
ATOM 748 C CA . VAL A 1 93 ? -1.083 -14.071 -16.925 1.00 78.12 93 VAL A CA 1
ATOM 749 C C . VAL A 1 93 ? -1.367 -12.864 -16.053 1.00 78.12 93 VAL A C 1
ATOM 751 O O . VAL A 1 93 ? -0.714 -11.823 -16.132 1.00 78.12 93 VAL A O 1
ATOM 754 N N . TRP A 1 94 ? -2.356 -13.053 -15.191 1.00 81.88 94 TRP A N 1
ATOM 755 C CA . TRP A 1 94 ? -2.770 -12.110 -14.171 1.00 81.88 94 TRP A CA 1
ATOM 756 C C . TRP A 1 94 ? -2.255 -12.591 -12.821 1.00 81.88 94 TRP A C 1
ATOM 758 O O . TRP A 1 94 ? -2.448 -13.753 -12.469 1.00 81.88 94 TRP A O 1
ATOM 768 N N . SER A 1 95 ? -1.621 -11.706 -12.057 1.00 81.88 95 SER A N 1
ATOM 769 C CA . SER A 1 95 ? -1.143 -12.016 -10.707 1.00 81.88 95 SER A CA 1
ATOM 770 C C . SER A 1 95 ? -1.781 -11.098 -9.682 1.00 81.88 95 SER A C 1
ATOM 772 O O . SER A 1 95 ? -1.897 -9.891 -9.897 1.00 81.88 95 SER A O 1
ATOM 774 N N . ASN A 1 96 ? -2.170 -11.681 -8.555 1.00 83.31 96 ASN A N 1
ATOM 775 C CA . ASN A 1 96 ? -2.629 -10.966 -7.375 1.00 83.31 96 ASN A CA 1
ATOM 776 C C . ASN A 1 96 ? -1.632 -11.053 -6.211 1.00 83.31 96 ASN A C 1
ATOM 778 O O . ASN A 1 96 ? -2.035 -10.727 -5.106 1.00 83.31 96 ASN A O 1
ATOM 782 N N . VAL A 1 97 ? -0.379 -11.487 -6.407 1.00 74.88 97 VAL A N 1
ATOM 783 C CA . VAL A 1 97 ? 0.559 -11.652 -5.277 1.00 74.88 97 VAL A CA 1
ATOM 784 C C . VAL A 1 97 ? 0.817 -10.308 -4.591 1.00 74.88 97 VAL A C 1
ATOM 786 O O . VAL A 1 97 ? 0.406 -10.105 -3.456 1.00 74.88 97 VAL A O 1
ATOM 789 N N . ASN A 1 98 ? 1.372 -9.337 -5.319 1.00 72.25 98 ASN A N 1
ATOM 790 C CA . ASN A 1 98 ? 1.685 -8.027 -4.741 1.00 72.25 98 ASN A CA 1
ATOM 791 C C . ASN A 1 98 ? 0.433 -7.224 -4.354 1.00 72.25 98 ASN A C 1
ATOM 793 O O . ASN A 1 98 ? 0.401 -6.545 -3.333 1.00 72.25 98 ASN A O 1
ATOM 797 N N . VAL A 1 99 ? -0.612 -7.265 -5.188 1.00 77.44 99 VAL A N 1
ATOM 798 C CA . VAL A 1 99 ? -1.837 -6.497 -4.912 1.00 77.44 99 VAL A CA 1
ATOM 799 C C . VAL A 1 99 ? -2.651 -7.137 -3.794 1.00 77.44 99 VAL A C 1
ATOM 801 O O . VAL A 1 99 ? -3.284 -6.419 -3.034 1.00 77.44 99 VAL A O 1
ATOM 804 N N . GLY A 1 100 ? -2.605 -8.460 -3.655 1.00 71.81 100 GLY A N 1
ATOM 805 C CA . GLY A 1 100 ? -3.267 -9.189 -2.578 1.00 71.81 100 GLY A CA 1
ATOM 806 C C . GLY A 1 100 ? -2.657 -8.917 -1.206 1.00 71.81 100 GLY A C 1
ATOM 807 O O . GLY A 1 100 ? -3.372 -9.028 -0.217 1.00 71.81 100 GLY A O 1
ATOM 808 N N . GLU A 1 101 ? -1.388 -8.508 -1.131 1.00 73.62 101 GLU A N 1
ATOM 809 C CA . GLU A 1 101 ? -0.794 -7.991 0.109 1.00 73.62 101 GLU A CA 1
ATOM 810 C C . GLU A 1 101 ? -1.327 -6.595 0.457 1.00 73.62 101 GLU A C 1
ATOM 812 O O . GLU A 1 101 ? -1.660 -6.323 1.607 1.00 73.62 101 GLU A O 1
ATOM 817 N N . ALA A 1 102 ? -1.429 -5.702 -0.533 1.00 75.62 102 ALA A N 1
ATOM 818 C CA . ALA A 1 102 ? -1.874 -4.323 -0.314 1.00 75.62 102 ALA A CA 1
ATOM 819 C C . ALA A 1 102 ? -3.396 -4.199 -0.109 1.00 75.62 102 ALA A C 1
ATOM 821 O O . ALA A 1 102 ? -3.860 -3.360 0.660 1.00 75.62 102 ALA A O 1
ATOM 822 N N . LEU A 1 103 ? -4.173 -5.025 -0.806 1.00 83.44 103 LEU A N 1
ATOM 823 C CA . LEU A 1 103 ? -5.625 -5.124 -0.711 1.00 83.44 103 LEU A CA 1
ATOM 824 C C . LEU A 1 103 ? -5.995 -6.612 -0.627 1.00 83.44 103 LEU A C 1
ATOM 826 O O . LEU A 1 103 ? -6.365 -7.228 -1.633 1.00 83.44 103 LEU A O 1
ATOM 830 N N . PRO A 1 104 ? -5.881 -7.221 0.566 1.00 81.00 104 PRO A N 1
ATOM 831 C CA . PRO A 1 104 ? -6.306 -8.598 0.759 1.00 81.00 104 PRO A CA 1
ATOM 832 C C . PRO A 1 104 ? -7.825 -8.697 0.612 1.00 81.00 104 PRO A C 1
ATOM 834 O O . PRO A 1 104 ? -8.561 -7.768 0.949 1.00 81.00 104 PRO A O 1
ATOM 837 N N . GLY A 1 105 ? -8.318 -9.836 0.125 1.00 85.06 105 GLY A N 1
ATOM 838 C CA . GLY A 1 105 ? -9.755 -10.092 -0.018 1.00 85.06 105 GLY A CA 1
ATOM 839 C C . GLY A 1 105 ? -10.384 -9.477 -1.274 1.00 85.06 105 GLY A C 1
ATOM 840 O O . GLY A 1 105 ? -9.776 -9.465 -2.341 1.00 85.06 105 GLY A O 1
ATOM 841 N N . VAL A 1 106 ? -11.647 -9.053 -1.169 1.00 87.62 106 VAL A N 1
ATOM 842 C CA . VAL A 1 106 ? -12.424 -8.470 -2.277 1.00 87.62 106 VAL A CA 1
ATOM 843 C C . VAL A 1 106 ? -12.559 -6.960 -2.106 1.00 87.62 106 VAL A C 1
ATOM 845 O O . VAL A 1 106 ? -12.862 -6.493 -1.010 1.00 87.62 106 VAL A O 1
ATOM 848 N N . ALA A 1 107 ? -12.334 -6.227 -3.191 1.00 88.00 107 ALA A N 1
ATOM 849 C CA . ALA A 1 107 ? -12.587 -4.805 -3.320 1.00 88.00 107 ALA A CA 1
ATOM 850 C C . ALA A 1 107 ? -14.078 -4.545 -3.574 1.00 88.00 107 ALA A C 1
ATOM 852 O O . ALA A 1 107 ? -14.686 -5.167 -4.456 1.00 88.00 107 ALA A O 1
ATOM 853 N N . THR A 1 108 ? -14.660 -3.598 -2.843 1.00 88.69 108 THR A N 1
ATOM 854 C CA . THR A 1 108 ? -16.007 -3.084 -3.132 1.00 88.69 108 THR A CA 1
ATOM 855 C C . THR A 1 108 ? -16.049 -2.308 -4.458 1.00 88.69 108 THR A C 1
ATOM 857 O O . THR A 1 108 ? -15.012 -1.841 -4.942 1.00 88.69 108 THR A O 1
ATOM 860 N N . PRO A 1 109 ? -17.236 -2.123 -5.077 1.00 85.75 109 PRO A N 1
ATOM 861 C CA . PRO A 1 109 ? -17.366 -1.316 -6.291 1.00 85.75 109 PRO A CA 1
ATOM 862 C C . PRO A 1 109 ? -16.833 0.117 -6.144 1.00 85.75 109 PRO A C 1
ATOM 864 O O . PRO A 1 109 ? -16.198 0.604 -7.076 1.00 85.75 109 PRO A O 1
ATOM 867 N N . LEU A 1 110 ? -17.040 0.749 -4.980 1.00 84.88 110 LEU A N 1
ATOM 868 C CA . LEU A 1 110 ? -16.511 2.080 -4.656 1.00 84.88 110 LEU A CA 1
ATOM 869 C C . LEU A 1 110 ? -14.977 2.080 -4.617 1.00 84.88 110 LEU A C 1
ATOM 871 O O . LEU A 1 110 ? -14.321 2.915 -5.239 1.00 84.88 110 LEU A O 1
ATOM 875 N N . THR A 1 111 ? -14.390 1.094 -3.938 1.00 90.25 111 THR A N 1
ATOM 876 C CA . THR A 1 111 ? -12.934 0.942 -3.884 1.00 90.25 111 THR A CA 1
ATOM 877 C C . THR A 1 111 ? -12.355 0.727 -5.280 1.00 90.25 111 THR A C 1
ATOM 879 O O . THR A 1 111 ? -11.375 1.368 -5.663 1.00 90.25 111 THR A O 1
ATOM 882 N N . TRP A 1 112 ? -12.991 -0.117 -6.096 1.00 89.00 112 TRP A N 1
ATOM 883 C CA . TRP A 1 112 ? -12.557 -0.361 -7.469 1.00 89.00 112 TRP A CA 1
ATOM 884 C C . TRP A 1 112 ? -12.698 0.870 -8.376 1.00 89.00 112 TRP A C 1
ATOM 886 O O . TRP A 1 112 ? -11.807 1.110 -9.196 1.00 89.00 112 TRP A O 1
ATOM 896 N N . SER A 1 113 ? -13.762 1.673 -8.247 1.00 82.44 113 SER A N 1
ATOM 897 C CA . SER A 1 113 ? -13.936 2.880 -9.073 1.00 82.44 113 SER A CA 1
ATOM 898 C C . SER A 1 113 ? -12.835 3.915 -8.850 1.00 82.44 113 SER A C 1
ATOM 900 O O . SER A 1 113 ? -12.466 4.611 -9.794 1.00 82.44 113 SER A O 1
ATOM 902 N N . ILE A 1 114 ? -12.272 3.963 -7.641 1.00 85.56 114 ILE A N 1
ATOM 903 C CA . ILE A 1 114 ? -11.185 4.878 -7.277 1.00 85.56 114 ILE A CA 1
ATOM 904 C C . ILE A 1 114 ? -9.820 4.269 -7.632 1.00 85.56 114 ILE A C 1
ATOM 906 O O . ILE A 1 114 ? -9.039 4.859 -8.385 1.00 85.56 114 ILE A O 1
ATOM 910 N N . LEU A 1 115 ? -9.532 3.055 -7.149 1.00 85.00 115 LEU A N 1
ATOM 911 C CA . LEU A 1 115 ? -8.203 2.456 -7.293 1.00 85.00 115 LEU A CA 1
ATOM 912 C C . LEU A 1 115 ? -7.866 2.052 -8.731 1.00 85.00 115 LEU A C 1
ATOM 914 O O . LEU A 1 115 ? -6.702 2.132 -9.113 1.00 85.00 115 LEU A O 1
ATOM 918 N N . SER A 1 116 ? -8.843 1.647 -9.548 1.00 81.50 116 SER A N 1
ATOM 919 C CA . SER A 1 116 ? -8.568 1.210 -10.927 1.00 81.50 116 SER A CA 1
ATOM 920 C C . SER A 1 116 ? -7.910 2.306 -11.769 1.00 81.50 116 SER A C 1
ATOM 922 O O . SER A 1 116 ? -6.862 2.077 -12.378 1.00 81.50 116 SER A O 1
ATOM 924 N N . SER A 1 117 ? -8.483 3.511 -11.755 1.00 78.19 117 SER A N 1
ATOM 925 C CA . SER A 1 117 ? -7.959 4.677 -12.472 1.00 78.19 117 SER A CA 1
ATOM 926 C C . SER A 1 117 ? -6.614 5.126 -11.903 1.00 78.19 117 SER A C 1
ATOM 928 O O . SER A 1 117 ? -5.671 5.371 -12.661 1.00 78.19 117 SER A O 1
ATOM 930 N N . PHE A 1 118 ? -6.510 5.174 -10.572 1.00 81.25 118 PHE A N 1
ATOM 931 C CA . PHE A 1 118 ? -5.287 5.552 -9.868 1.00 81.25 118 PHE A CA 1
ATOM 932 C C . PHE A 1 118 ? -4.118 4.613 -10.209 1.00 81.25 118 PHE A C 1
ATOM 934 O O . PHE A 1 118 ? -3.039 5.069 -10.597 1.00 81.25 118 PHE A O 1
ATOM 941 N N . SER A 1 119 ? -4.329 3.297 -10.131 1.00 82.75 119 SER A N 1
ATOM 942 C CA . SER A 1 119 ? -3.295 2.296 -10.403 1.00 82.75 119 SER A CA 1
ATOM 943 C C . SER A 1 119 ? -2.906 2.234 -11.883 1.00 82.75 119 SER A C 1
ATOM 945 O O . SER A 1 119 ? -1.714 2.202 -12.189 1.00 82.75 119 SER A O 1
ATOM 947 N N . GLU A 1 120 ? -3.865 2.268 -12.814 1.00 82.44 120 GLU A N 1
ATOM 948 C CA . GLU A 1 120 ? -3.588 2.256 -14.262 1.00 82.44 120 GLU A CA 1
ATOM 949 C C . GLU A 1 120 ? -2.742 3.471 -14.680 1.00 82.44 120 GLU A C 1
ATOM 951 O O . GLU A 1 120 ? -1.718 3.324 -15.358 1.00 82.44 120 GLU A O 1
ATOM 956 N N . LEU A 1 121 ? -3.116 4.677 -14.232 1.00 80.56 121 LEU A N 1
ATOM 957 C CA . LEU A 1 121 ? -2.326 5.889 -14.464 1.00 80.56 121 LEU A CA 1
ATOM 958 C C . LEU A 1 121 ? -0.945 5.781 -13.809 1.00 80.56 121 LEU A C 1
ATOM 960 O O . LEU A 1 121 ? 0.061 6.195 -14.397 1.00 80.56 121 LEU A O 1
ATOM 964 N N . GLY A 1 122 ? -0.904 5.187 -12.617 1.00 80.12 122 GLY A N 1
ATOM 965 C CA . GLY A 1 122 ? 0.307 4.952 -11.856 1.00 80.12 122 GLY A CA 1
ATOM 966 C C . GLY A 1 122 ? 1.351 4.141 -12.600 1.00 80.12 122 GLY A C 1
ATOM 967 O O . GLY A 1 122 ? 2.465 4.619 -12.837 1.00 80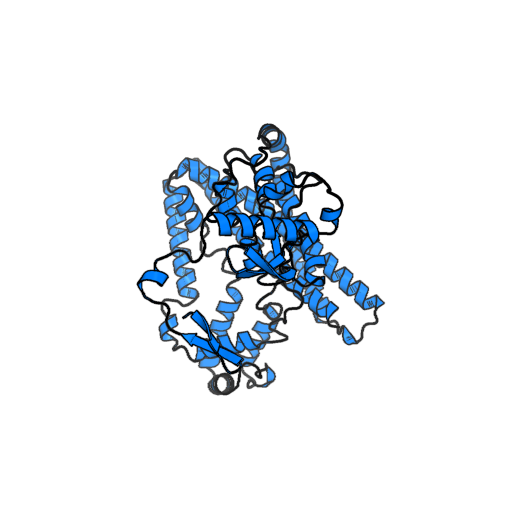.12 122 GLY A O 1
ATOM 968 N N . PHE A 1 123 ? 0.977 2.948 -13.049 1.00 84.38 123 PHE A N 1
ATOM 969 C CA . PHE A 1 123 ? 1.885 2.077 -13.786 1.00 84.38 123 PHE A CA 1
ATOM 970 C C . PHE A 1 123 ? 2.316 2.689 -15.121 1.00 84.38 123 PHE A C 1
ATOM 972 O O . PHE A 1 123 ? 3.497 2.635 -15.467 1.00 84.38 123 PHE A O 1
ATOM 979 N N . ARG A 1 124 ? 1.407 3.358 -15.844 1.00 86.75 124 ARG A N 1
ATOM 980 C CA . ARG A 1 124 ? 1.753 4.063 -17.092 1.00 86.75 124 ARG A CA 1
ATOM 981 C C . ARG A 1 124 ? 2.818 5.131 -16.875 1.00 86.75 124 ARG A C 1
ATOM 983 O O . ARG A 1 124 ? 3.782 5.194 -17.640 1.00 86.75 124 ARG A O 1
ATOM 990 N N . ARG A 1 125 ? 2.664 5.960 -15.838 1.00 81.25 125 ARG A N 1
ATOM 991 C CA . ARG A 1 125 ? 3.655 6.987 -15.488 1.00 81.25 125 ARG A CA 1
ATOM 992 C C . ARG A 1 125 ? 4.971 6.362 -15.038 1.00 81.25 125 ARG A C 1
ATOM 994 O O . ARG A 1 125 ? 6.017 6.825 -15.484 1.00 81.25 125 ARG A O 1
ATOM 1001 N N . ALA A 1 126 ? 4.932 5.299 -14.236 1.00 78.88 126 ALA A N 1
ATOM 1002 C CA . ALA A 1 126 ? 6.130 4.599 -13.780 1.00 78.88 126 ALA A CA 1
ATOM 1003 C C . ALA A 1 126 ? 6.944 4.030 -14.956 1.00 78.88 126 ALA A C 1
ATOM 1005 O O . ALA A 1 126 ? 8.130 4.336 -15.083 1.00 78.88 126 ALA A O 1
ATOM 1006 N N . PHE A 1 127 ? 6.319 3.304 -15.886 1.00 83.94 127 PHE A N 1
ATOM 1007 C CA . PHE A 1 127 ? 7.006 2.812 -17.087 1.00 83.94 127 PHE A CA 1
ATOM 1008 C C . PHE A 1 127 ? 7.486 3.944 -17.995 1.00 83.94 127 PHE A C 1
ATOM 1010 O O . PHE A 1 127 ? 8.613 3.915 -18.493 1.00 83.94 127 PHE A O 1
ATOM 1017 N N . GLY A 1 128 ? 6.664 4.979 -18.169 1.00 84.12 128 GLY A N 1
ATOM 1018 C CA . GLY A 1 128 ? 7.062 6.170 -18.904 1.00 84.12 128 GLY A CA 1
ATOM 1019 C C . GLY A 1 128 ? 8.287 6.841 -18.283 1.00 84.12 128 GLY A C 1
ATOM 1020 O O . GLY A 1 128 ? 9.166 7.272 -19.022 1.00 84.12 128 GLY A O 1
ATOM 1021 N N . SER A 1 129 ? 8.389 6.910 -16.947 1.00 76.88 129 SER A N 1
ATOM 1022 C CA . SER A 1 129 ? 9.490 7.554 -16.204 1.00 76.88 129 SER A CA 1
ATOM 1023 C C . SER A 1 129 ? 10.863 6.979 -16.568 1.00 76.88 129 SER A C 1
ATOM 1025 O O . SER A 1 129 ? 11.781 7.737 -16.874 1.00 76.88 129 SER A O 1
ATOM 1027 N N . ILE A 1 130 ? 10.952 5.654 -16.697 1.00 76.06 130 ILE A N 1
ATOM 1028 C CA . ILE A 1 130 ? 12.177 4.948 -17.086 1.00 76.06 130 ILE A CA 1
ATOM 1029 C C . ILE A 1 130 ? 12.421 4.945 -18.603 1.00 76.06 130 ILE A C 1
ATOM 1031 O O . ILE A 1 130 ? 13.417 4.398 -19.053 1.00 76.06 130 ILE A O 1
ATOM 1035 N N . GLY A 1 131 ? 11.543 5.559 -19.405 1.00 81.12 131 GLY A N 1
ATOM 1036 C CA . GLY A 1 131 ? 11.691 5.668 -20.862 1.00 81.12 131 GLY A CA 1
ATOM 1037 C C . GLY A 1 131 ? 11.044 4.537 -21.666 1.00 81.12 131 GLY A C 1
ATOM 1038 O O . GLY A 1 131 ? 11.232 4.475 -22.882 1.00 81.12 131 GLY A O 1
ATOM 1039 N N . CYS A 1 132 ? 10.262 3.662 -21.026 1.00 86.31 132 CYS A N 1
ATOM 1040 C CA . CYS A 1 132 ? 9.501 2.638 -21.738 1.00 86.31 132 CYS A CA 1
ATOM 1041 C C . CYS A 1 132 ? 8.295 3.253 -22.456 1.00 86.31 132 CYS A C 1
ATOM 1043 O O . CYS A 1 132 ? 7.611 4.138 -21.936 1.00 86.31 132 CYS A O 1
ATOM 1045 N N . THR A 1 133 ? 7.991 2.742 -23.647 1.00 88.81 133 THR A N 1
ATOM 1046 C CA . THR A 1 133 ? 6.743 3.070 -24.345 1.00 88.81 133 THR A CA 1
ATOM 1047 C C . THR A 1 133 ? 5.639 2.146 -23.849 1.00 88.81 133 THR A C 1
ATOM 1049 O O . THR A 1 133 ? 5.788 0.928 -23.921 1.00 88.81 133 THR A O 1
ATOM 1052 N N . VAL A 1 134 ? 4.532 2.714 -23.368 1.00 87.56 134 VAL A N 1
ATOM 1053 C CA . VAL A 1 134 ? 3.361 1.942 -22.931 1.00 87.56 134 VAL A CA 1
ATOM 1054 C C . VAL A 1 134 ? 2.283 1.993 -24.017 1.00 87.56 134 VAL A C 1
ATOM 1056 O O . VAL A 1 134 ? 1.853 3.097 -24.370 1.00 87.56 134 VAL A O 1
ATOM 1059 N N . PRO A 1 135 ? 1.818 0.847 -24.550 1.00 85.12 135 PRO A N 1
ATOM 1060 C CA . PRO A 1 135 ? 0.730 0.823 -25.526 1.00 85.12 135 PRO A CA 1
ATOM 1061 C C . PRO A 1 135 ? -0.537 1.505 -24.990 1.00 85.12 135 PRO A C 1
ATOM 1063 O O . PRO A 1 135 ? -0.888 1.379 -23.813 1.00 85.12 135 PRO A O 1
ATOM 1066 N N . LYS A 1 136 ? -1.249 2.253 -25.842 1.00 80.94 136 LYS A N 1
ATOM 1067 C CA . LYS A 1 136 ? -2.483 2.970 -25.445 1.00 80.94 136 LYS A CA 1
ATOM 1068 C C . LYS A 1 136 ? -3.611 2.015 -25.036 1.00 80.94 136 LYS A C 1
ATOM 1070 O O . LYS A 1 136 ? -4.511 2.391 -24.286 1.00 80.94 136 LYS A O 1
ATOM 1075 N N . ASP A 1 137 ? -3.565 0.801 -25.554 1.00 77.38 137 ASP A N 1
ATOM 1076 C CA . ASP A 1 137 ? -4.509 -0.286 -25.337 1.00 77.38 137 ASP A CA 1
ATOM 1077 C C . ASP A 1 137 ? -4.016 -1.331 -24.328 1.00 77.38 137 ASP A C 1
ATOM 1079 O O . ASP A 1 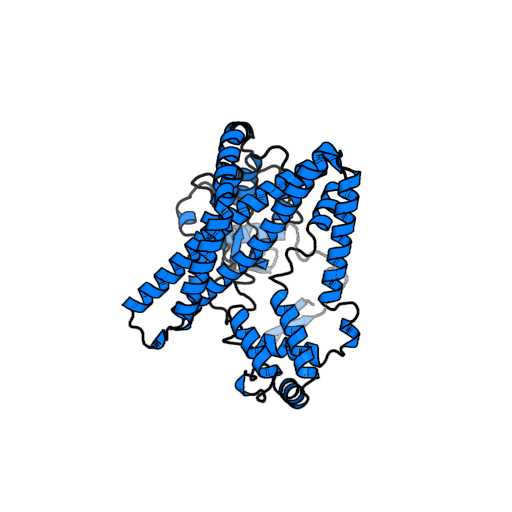137 ? -4.781 -2.242 -24.020 1.00 77.38 137 ASP A O 1
ATOM 1083 N N . ALA A 1 138 ? -2.800 -1.177 -23.783 1.00 80.25 138 ALA A N 1
ATOM 1084 C CA . ALA A 1 138 ? -2.317 -2.023 -22.694 1.00 80.25 138 ALA A CA 1
ATOM 1085 C C . ALA A 1 138 ? -3.301 -1.968 -21.520 1.00 80.25 138 ALA A C 1
ATOM 1087 O O . ALA A 1 138 ? -3.815 -0.900 -21.188 1.00 80.25 138 ALA A O 1
ATOM 1088 N N . GLU A 1 139 ? -3.560 -3.106 -20.896 1.00 81.12 139 GLU A N 1
ATOM 1089 C CA . GLU A 1 139 ? -4.369 -3.179 -19.685 1.00 81.12 139 GLU A CA 1
ATOM 1090 C C . GLU A 1 139 ? -3.467 -3.648 -18.557 1.00 81.12 139 GLU A C 1
ATOM 1092 O O . GLU A 1 139 ? -2.985 -4.781 -18.586 1.00 81.12 139 GLU A O 1
ATOM 1097 N N . LEU A 1 140 ? -3.192 -2.762 -17.602 1.00 84.62 140 LEU A N 1
ATOM 1098 C CA . LEU A 1 140 ? -2.190 -3.006 -16.568 1.00 84.62 140 LEU A CA 1
ATOM 1099 C C . LEU A 1 140 ? -2.829 -3.580 -15.302 1.00 84.62 140 LEU A C 1
ATOM 1101 O O . LEU A 1 140 ? -2.194 -4.363 -14.595 1.00 84.62 140 LEU A O 1
ATOM 1105 N N . VAL A 1 141 ? -4.092 -3.232 -15.044 1.00 86.06 141 VAL A N 1
ATOM 1106 C CA . VAL A 1 141 ? -4.839 -3.635 -13.847 1.00 86.06 141 VAL A CA 1
ATOM 1107 C C . VAL A 1 141 ? -6.220 -4.156 -14.232 1.00 86.06 141 VAL A C 1
ATOM 1109 O O . VAL A 1 141 ? -6.907 -3.571 -15.066 1.00 86.06 141 VAL A O 1
A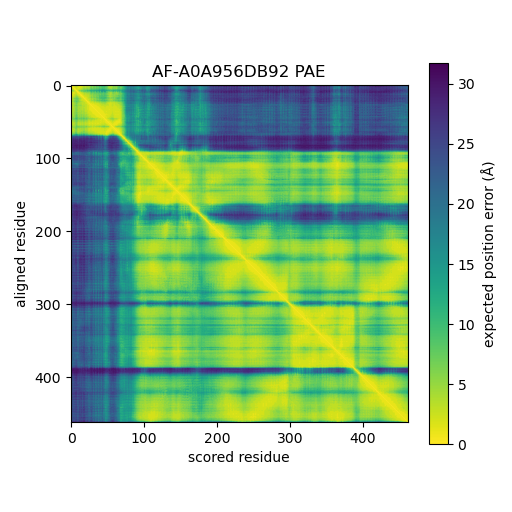TOM 1112 N N . GLY A 1 142 ? -6.648 -5.244 -13.597 1.00 84.19 142 GLY A N 1
ATOM 1113 C CA . GLY A 1 142 ? -7.950 -5.863 -13.822 1.00 84.19 142 GLY A CA 1
ATOM 1114 C C . GLY A 1 142 ? -8.603 -6.287 -12.512 1.00 84.19 142 GLY A C 1
ATOM 1115 O O . GLY A 1 142 ? -7.920 -6.600 -11.542 1.00 84.19 142 GLY A O 1
ATOM 1116 N N . ALA A 1 143 ? -9.935 -6.317 -12.491 1.00 82.25 143 ALA A N 1
ATOM 1117 C CA . ALA A 1 143 ? -10.712 -6.838 -11.371 1.00 82.25 143 ALA A CA 1
ATOM 1118 C C . ALA A 1 143 ? -11.489 -8.086 -11.794 1.00 82.25 143 ALA A C 1
ATOM 1120 O O . ALA A 1 143 ? -12.249 -8.051 -12.761 1.00 82.25 143 ALA A O 1
ATOM 1121 N N . PHE A 1 144 ? -11.325 -9.172 -11.043 1.00 82.81 144 PHE A N 1
ATOM 1122 C CA . PHE A 1 144 ? -11.950 -10.467 -11.286 1.00 82.81 144 PHE A CA 1
ATOM 1123 C C . PHE A 1 144 ? -12.639 -10.911 -9.996 1.00 82.81 144 PHE A C 1
ATOM 1125 O O . PHE A 1 144 ? -11.986 -11.193 -8.992 1.00 82.81 144 PHE A O 1
ATOM 1132 N N . ARG A 1 145 ? -13.979 -10.932 -9.996 1.00 79.69 145 ARG A N 1
ATOM 1133 C CA . ARG A 1 145 ? -14.804 -11.229 -8.802 1.00 79.69 145 ARG A CA 1
ATOM 1134 C C . ARG A 1 145 ? -14.426 -10.388 -7.572 1.00 79.69 145 ARG A C 1
ATOM 1136 O O . ARG A 1 145 ? -14.249 -10.915 -6.474 1.00 79.69 145 ARG A O 1
ATOM 1143 N N . GLY A 1 146 ? -14.226 -9.090 -7.783 1.00 80.06 146 GLY A N 1
ATOM 1144 C CA . GLY A 1 146 ? -13.821 -8.152 -6.735 1.00 80.06 146 GLY A CA 1
ATOM 1145 C C . GLY A 1 146 ? -12.349 -8.247 -6.327 1.00 80.06 146 GLY A C 1
ATOM 1146 O O . GLY A 1 146 ? -11.880 -7.376 -5.616 1.00 80.06 146 GLY A O 1
ATOM 1147 N N . ARG A 1 147 ? -11.572 -9.236 -6.778 1.00 86.19 147 ARG A N 1
ATOM 1148 C CA . ARG A 1 147 ? -10.121 -9.269 -6.531 1.00 86.19 147 ARG A CA 1
ATOM 1149 C C . ARG A 1 147 ? -9.384 -8.498 -7.613 1.00 86.19 147 ARG A C 1
ATOM 1151 O O . ARG A 1 147 ? -9.721 -8.626 -8.788 1.00 86.19 147 ARG A O 1
ATOM 1158 N N . ILE A 1 148 ? -8.375 -7.730 -7.220 1.00 86.56 148 ILE A N 1
ATOM 1159 C CA . ILE A 1 148 ? -7.561 -6.937 -8.141 1.00 86.56 148 ILE A CA 1
ATOM 1160 C C . ILE A 1 148 ? -6.323 -7.741 -8.549 1.00 86.56 148 ILE A C 1
ATOM 1162 O O . ILE A 1 148 ? -5.685 -8.389 -7.721 1.00 86.56 148 ILE A O 1
ATOM 1166 N N . TYR A 1 149 ? -5.995 -7.692 -9.836 1.00 86.00 149 TYR A N 1
ATOM 1167 C CA . TYR A 1 149 ? -4.863 -8.378 -10.442 1.00 86.00 149 TYR A CA 1
ATOM 1168 C C . TYR A 1 149 ? -4.067 -7.416 -11.323 1.00 86.00 149 TYR A C 1
ATOM 1170 O O . TYR A 1 149 ? -4.631 -6.525 -11.962 1.00 86.00 149 TYR A O 1
ATOM 1178 N N . LEU A 1 150 ? -2.760 -7.648 -11.405 1.00 85.69 150 LEU A N 1
ATOM 1179 C CA . LEU A 1 150 ? -1.866 -7.000 -12.359 1.00 85.69 150 LEU A CA 1
ATOM 1180 C C . LEU A 1 150 ? -1.642 -7.904 -13.564 1.00 85.69 150 LEU A C 1
ATOM 1182 O O . LEU A 1 150 ? -1.479 -9.118 -13.417 1.00 85.69 150 LEU A O 1
ATOM 1186 N N . ASN A 1 151 ? -1.596 -7.304 -14.747 1.00 85.19 151 ASN A N 1
ATOM 1187 C CA . ASN A 1 151 ? -1.292 -8.013 -15.981 1.00 85.19 151 ASN A CA 1
ATOM 1188 C C . ASN A 1 151 ? 0.223 -8.206 -16.119 1.00 85.19 151 ASN A C 1
ATOM 1190 O O . ASN A 1 151 ? 0.931 -7.332 -16.624 1.00 85.19 151 ASN A O 1
ATOM 1194 N N . LEU A 1 152 ? 0.736 -9.349 -15.665 1.00 81.12 152 LEU A N 1
ATOM 1195 C CA . LEU A 1 152 ? 2.173 -9.620 -15.706 1.00 81.12 152 LEU A CA 1
ATOM 1196 C C . LEU A 1 152 ? 2.699 -9.707 -17.140 1.00 81.12 152 LEU A C 1
ATOM 1198 O O . LEU A 1 152 ? 3.805 -9.239 -17.401 1.00 81.12 152 LEU A O 1
ATOM 1202 N N . SER A 1 153 ? 1.909 -10.248 -18.070 1.00 79.50 153 SER A N 1
ATOM 1203 C CA . SER A 1 153 ? 2.296 -10.344 -19.481 1.00 79.50 153 SER A CA 1
ATOM 1204 C C . SER A 1 153 ? 2.554 -8.960 -20.092 1.00 79.50 153 SER A C 1
ATOM 1206 O O . SER A 1 153 ? 3.587 -8.753 -20.730 1.00 79.50 153 SER A O 1
ATOM 1208 N N . GLU A 1 154 ? 1.673 -7.984 -19.845 1.00 83.12 154 GLU A N 1
ATOM 1209 C CA . GLU A 1 154 ? 1.860 -6.601 -20.315 1.00 83.12 154 GLU A CA 1
ATOM 1210 C C . GLU A 1 154 ? 3.037 -5.912 -19.619 1.00 83.12 154 GLU A C 1
ATOM 1212 O O . GLU A 1 154 ? 3.853 -5.268 -20.281 1.00 83.12 154 GLU A O 1
ATOM 1217 N N . PHE A 1 155 ? 3.185 -6.084 -18.301 1.00 84.12 155 PHE A N 1
ATOM 1218 C CA . PHE A 1 155 ? 4.313 -5.514 -17.554 1.00 84.12 155 PHE A CA 1
ATOM 1219 C C . PHE A 1 155 ? 5.648 -6.008 -18.114 1.00 84.12 155 PHE A C 1
ATOM 1221 O O . PHE A 1 155 ? 6.553 -5.209 -18.362 1.00 84.12 155 PHE A O 1
ATOM 1228 N N . MET A 1 156 ? 5.763 -7.315 -18.355 1.00 79.62 156 MET A N 1
ATOM 1229 C CA . MET A 1 156 ? 6.968 -7.912 -18.924 1.00 79.62 156 MET A CA 1
ATOM 1230 C C . MET A 1 156 ? 7.205 -7.474 -20.368 1.00 79.62 156 MET A C 1
ATOM 1232 O O . MET A 1 156 ? 8.339 -7.150 -20.721 1.00 79.62 156 MET A O 1
ATOM 1236 N N . SER A 1 157 ? 6.156 -7.396 -21.191 1.00 82.06 157 SER A N 1
ATOM 1237 C CA . SER A 1 157 ? 6.272 -6.890 -22.562 1.00 82.06 157 SER A CA 1
ATOM 1238 C C . SER A 1 157 ? 6.779 -5.445 -22.588 1.00 82.06 157 SER A C 1
ATOM 1240 O O . SER A 1 157 ? 7.707 -5.125 -23.332 1.00 82.06 157 SER A O 1
ATOM 1242 N N . ILE A 1 158 ? 6.242 -4.569 -21.734 1.00 84.75 158 ILE A N 1
ATOM 1243 C CA . ILE A 1 158 ? 6.680 -3.171 -21.633 1.00 84.75 158 ILE A CA 1
ATOM 1244 C C . ILE A 1 158 ? 8.138 -3.095 -21.173 1.00 84.75 158 ILE A C 1
ATOM 1246 O O . ILE A 1 158 ? 8.936 -2.398 -21.801 1.00 84.75 158 ILE A O 1
ATOM 1250 N N . LEU A 1 159 ? 8.496 -3.824 -20.116 1.00 80.50 159 LEU A N 1
ATOM 1251 C CA . LEU A 1 159 ? 9.835 -3.793 -19.527 1.00 80.50 159 LEU A CA 1
ATOM 1252 C C . LEU A 1 159 ? 10.912 -4.479 -20.378 1.00 80.50 159 LEU A C 1
ATOM 1254 O O . LEU A 1 159 ? 12.086 -4.159 -20.208 1.00 80.50 159 LEU A O 1
ATOM 1258 N N . SER A 1 160 ? 10.544 -5.340 -21.333 1.00 81.44 160 SER A N 1
ATOM 1259 C CA . SER A 1 160 ? 11.488 -5.936 -22.298 1.00 81.44 160 SER A CA 1
ATOM 1260 C C . SER A 1 160 ? 12.253 -4.898 -23.138 1.00 81.44 160 SER A C 1
ATOM 1262 O O . SER A 1 160 ? 13.303 -5.200 -23.702 1.00 81.44 160 SER A O 1
ATOM 1264 N N . GLN A 1 161 ? 11.764 -3.652 -23.184 1.00 85.69 161 GLN A N 1
ATOM 1265 C CA . GLN A 1 161 ? 12.451 -2.518 -23.807 1.00 85.69 161 GLN A CA 1
ATOM 1266 C C . GLN A 1 161 ? 13.762 -2.144 -23.093 1.00 85.69 161 GLN A C 1
ATOM 1268 O O . GLN A 1 161 ? 14.642 -1.551 -23.719 1.00 85.69 161 GLN A O 1
ATOM 1273 N N . VAL A 1 162 ? 13.900 -2.466 -21.801 1.00 80.62 162 VAL A N 1
ATOM 1274 C CA . VAL A 1 162 ? 15.061 -2.106 -20.976 1.00 80.62 162 VAL A CA 1
ATOM 1275 C C . VAL A 1 162 ? 16.199 -3.116 -21.201 1.00 80.62 162 VAL A C 1
ATOM 1277 O O . VAL A 1 162 ? 16.054 -4.289 -20.847 1.00 80.62 162 VAL A O 1
ATOM 1280 N N . PRO A 1 163 ? 17.362 -2.700 -21.741 1.00 74.94 163 PRO A N 1
ATOM 1281 C CA . PRO A 1 163 ? 18.491 -3.599 -21.966 1.00 74.94 163 PRO A CA 1
ATOM 1282 C C . PRO A 1 163 ? 18.967 -4.279 -20.675 1.00 74.94 163 PRO A C 1
ATOM 1284 O O . PRO A 1 163 ? 19.214 -3.617 -19.670 1.00 74.94 163 PRO A O 1
ATOM 1287 N N . GLY A 1 164 ? 19.144 -5.602 -20.711 1.00 68.50 164 GLY A N 1
ATOM 1288 C CA . GLY A 1 164 ? 19.705 -6.376 -19.596 1.00 68.50 164 GLY A CA 1
ATOM 1289 C C . GLY A 1 164 ? 18.733 -6.691 -18.451 1.00 68.50 164 GLY A C 1
ATOM 1290 O O . GLY A 1 164 ? 19.103 -7.437 -17.541 1.00 68.50 164 GLY A O 1
ATOM 1291 N N . LEU A 1 165 ? 17.493 -6.191 -18.497 1.00 69.12 165 LEU A N 1
ATOM 1292 C CA . LEU A 1 165 ? 16.449 -6.556 -17.543 1.00 69.12 165 LEU A CA 1
ATOM 1293 C C . LEU A 1 165 ? 15.778 -7.862 -17.993 1.00 69.12 165 LEU A C 1
ATOM 1295 O O . LEU A 1 165 ? 15.119 -7.911 -19.028 1.00 69.12 165 LEU A O 1
ATOM 1299 N N . ARG A 1 166 ? 15.973 -8.946 -17.232 1.00 63.59 166 ARG A N 1
ATOM 1300 C CA . ARG A 1 166 ? 15.396 -10.260 -17.559 1.00 63.59 166 ARG A CA 1
ATOM 1301 C C . ARG A 1 166 ? 13.967 -10.395 -17.008 1.00 63.59 166 ARG A C 1
ATOM 1303 O O . ARG A 1 166 ? 13.719 -9.910 -15.901 1.00 63.59 166 ARG A O 1
ATOM 1310 N N . PRO A 1 167 ? 13.063 -11.124 -17.691 1.00 60.09 167 PRO A N 1
ATOM 1311 C CA . PRO A 1 167 ? 11.709 -11.403 -17.199 1.00 60.09 167 PRO A CA 1
ATOM 1312 C C . PRO A 1 167 ? 11.670 -11.994 -15.782 1.00 60.09 167 PRO A C 1
ATOM 1314 O O . PRO A 1 167 ? 10.880 -11.539 -14.960 1.00 60.09 167 PRO A O 1
ATOM 1317 N N . LYS A 1 168 ? 12.586 -12.912 -15.436 1.00 59.50 168 LYS A N 1
ATOM 1318 C CA . LYS A 1 168 ? 12.724 -13.454 -14.066 1.00 59.50 168 LYS A CA 1
ATOM 1319 C C . LYS A 1 168 ? 12.977 -12.396 -12.986 1.00 59.50 168 LYS A C 1
ATOM 1321 O O . LYS A 1 168 ? 12.430 -12.503 -11.895 1.00 59.50 168 LYS A O 1
ATOM 1326 N N . THR A 1 169 ? 13.750 -11.346 -13.278 1.00 59.44 169 THR A N 1
ATOM 1327 C CA . THR A 1 169 ? 13.972 -10.237 -12.329 1.00 59.44 169 THR A CA 1
ATOM 1328 C C . THR A 1 169 ? 12.680 -9.452 -12.085 1.00 59.44 169 THR A C 1
ATOM 1330 O O . THR A 1 169 ? 12.442 -8.975 -10.983 1.00 59.44 169 THR A O 1
ATOM 1333 N N . ILE A 1 170 ? 11.815 -9.360 -13.094 1.00 59.84 170 ILE A N 1
ATOM 1334 C CA . ILE A 1 170 ? 10.519 -8.677 -13.009 1.00 59.84 170 ILE A CA 1
ATOM 1335 C C . ILE A 1 170 ? 9.496 -9.556 -12.286 1.00 59.84 170 ILE A C 1
ATOM 1337 O O . ILE A 1 170 ? 8.728 -9.048 -11.478 1.00 59.84 170 ILE A O 1
ATOM 1341 N N . LEU A 1 171 ? 9.515 -10.870 -12.528 1.00 60.62 171 LEU A N 1
ATOM 1342 C CA . LEU A 1 171 ? 8.674 -11.833 -11.817 1.00 60.62 171 LEU A CA 1
ATOM 1343 C C . LEU A 1 171 ? 8.991 -11.840 -10.311 1.00 60.62 171 LEU A C 1
ATOM 1345 O O . LEU A 1 171 ? 8.068 -11.835 -9.503 1.00 60.62 171 LEU A O 1
ATOM 1349 N N . ALA A 1 172 ? 10.275 -11.733 -9.949 1.00 58.19 172 ALA A N 1
ATOM 1350 C CA . ALA A 1 172 ? 10.724 -11.583 -8.565 1.00 58.19 172 ALA A CA 1
ATOM 1351 C C . ALA A 1 172 ? 10.255 -10.260 -7.925 1.00 58.19 172 ALA A C 1
ATOM 1353 O O . ALA A 1 172 ? 9.840 -10.255 -6.771 1.00 58.19 172 ALA A O 1
ATOM 1354 N N . LEU A 1 173 ? 10.246 -9.149 -8.675 1.00 49.84 173 LEU A N 1
ATOM 1355 C CA . LEU A 1 173 ? 9.641 -7.881 -8.228 1.00 49.84 173 LEU A CA 1
ATOM 1356 C C . LEU A 1 173 ? 8.100 -7.955 -8.150 1.00 49.84 173 LEU A C 1
ATOM 1358 O O . LEU A 1 173 ? 7.474 -7.195 -7.414 1.00 49.84 173 LEU A O 1
ATOM 1362 N N . GLY A 1 174 ? 7.493 -8.858 -8.922 1.00 51.06 174 GLY A N 1
ATOM 1363 C CA . GLY A 1 174 ? 6.058 -9.144 -9.010 1.00 51.06 174 GLY A CA 1
ATOM 1364 C C . GLY A 1 174 ? 5.534 -10.205 -8.029 1.00 51.06 174 GLY A C 1
ATOM 1365 O O . GLY A 1 174 ? 4.349 -10.538 -8.104 1.00 51.06 174 GLY A O 1
ATOM 1366 N N . GLY A 1 175 ? 6.405 -10.771 -7.181 1.00 49.38 175 GLY A N 1
ATOM 1367 C CA . GLY A 1 175 ? 6.069 -11.808 -6.196 1.00 49.38 175 GLY A CA 1
ATOM 1368 C C . GLY A 1 175 ? 5.818 -13.214 -6.770 1.00 49.38 175 GLY A C 1
ATOM 1369 O O . GLY A 1 175 ? 5.332 -14.093 -6.064 1.00 49.38 175 GLY A O 1
ATOM 1370 N N . GLY A 1 176 ? 6.112 -13.467 -8.047 1.00 53.66 176 GLY A N 1
ATOM 1371 C CA . GLY A 1 176 ? 5.867 -14.769 -8.677 1.00 53.66 176 GLY A CA 1
ATOM 1372 C C . GLY A 1 176 ? 7.039 -15.740 -8.503 1.00 53.66 176 GLY A C 1
ATOM 1373 O O . GLY A 1 176 ? 8.149 -15.442 -8.935 1.00 53.66 176 GLY A O 1
ATOM 1374 N N . GLY A 1 177 ? 6.789 -16.909 -7.902 1.00 50.00 177 GLY A N 1
ATOM 1375 C CA . GLY A 1 177 ? 7.812 -17.939 -7.666 1.00 50.00 177 GLY A CA 1
ATOM 1376 C C . GLY A 1 177 ? 8.088 -18.864 -8.856 1.00 50.00 177 GLY A C 1
ATOM 1377 O O . GLY A 1 177 ? 9.222 -19.288 -9.042 1.00 50.00 177 GLY A O 1
ATOM 1378 N N . GLU A 1 178 ? 7.096 -19.148 -9.700 1.00 53.62 178 GLU A N 1
ATOM 1379 C CA . GLU A 1 178 ? 7.251 -20.138 -10.771 1.00 53.62 178 GLU A CA 1
ATOM 1380 C C . GLU A 1 178 ? 6.396 -19.785 -11.981 1.00 53.62 178 GLU A C 1
ATOM 1382 O O . GLU A 1 178 ? 5.202 -20.078 -12.022 1.00 53.62 178 GLU A O 1
ATOM 1387 N N . VAL A 1 179 ? 7.008 -19.187 -13.005 1.00 53.47 179 VAL A N 1
ATOM 1388 C CA . VAL A 1 179 ? 6.402 -19.208 -14.337 1.00 53.47 179 VAL A CA 1
ATOM 1389 C C . VAL A 1 179 ? 7.462 -19.318 -15.433 1.00 53.47 179 VAL A C 1
ATOM 1391 O O . VAL A 1 179 ? 7.608 -18.439 -16.277 1.00 53.47 179 VAL A O 1
ATOM 1394 N N . ASP A 1 180 ? 8.190 -20.438 -15.469 1.00 51.19 180 ASP A N 1
ATOM 1395 C CA . ASP A 1 180 ? 9.097 -20.754 -16.589 1.00 51.19 180 ASP A CA 1
ATOM 1396 C C . ASP A 1 180 ? 8.355 -20.824 -17.945 1.00 51.19 180 ASP A C 1
ATOM 1398 O O . ASP A 1 180 ? 8.959 -20.651 -19.000 1.00 51.19 180 ASP A O 1
ATOM 1402 N N . ARG A 1 181 ? 7.020 -20.985 -17.937 1.00 54.31 181 ARG A N 1
ATOM 1403 C CA . ARG A 1 181 ? 6.168 -20.903 -19.138 1.00 54.31 181 ARG A CA 1
ATOM 1404 C C . ARG A 1 181 ? 5.973 -19.482 -19.688 1.00 54.31 181 ARG A C 1
ATOM 1406 O O . ARG A 1 181 ? 5.569 -19.362 -20.839 1.00 54.31 181 ARG A O 1
ATOM 1413 N N . LEU A 1 182 ? 6.241 -18.419 -18.918 1.00 57.94 182 LEU A N 1
ATOM 1414 C CA . LEU A 1 182 ? 5.989 -17.044 -19.378 1.00 57.94 182 LEU A CA 1
ATOM 1415 C C . LEU A 1 182 ? 7.044 -16.551 -20.372 1.00 57.94 182 LEU A C 1
ATOM 1417 O O . LEU A 1 182 ? 6.709 -15.813 -21.290 1.00 57.94 182 LEU A O 1
ATOM 1421 N N . GLU A 1 183 ? 8.313 -16.940 -20.201 1.00 55.22 183 GLU A N 1
ATOM 1422 C CA . GLU A 1 183 ? 9.427 -16.343 -20.954 1.00 55.22 183 GLU A CA 1
ATOM 1423 C C . GLU A 1 183 ? 9.334 -16.578 -22.468 1.00 55.22 183 GLU A C 1
ATOM 1425 O O . GLU A 1 183 ? 9.750 -15.720 -23.245 1.00 55.22 183 GLU A O 1
ATOM 1430 N N . ALA A 1 184 ? 8.747 -17.701 -22.891 1.00 56.28 184 ALA A N 1
ATOM 1431 C CA . ALA A 1 184 ? 8.615 -18.062 -24.302 1.00 56.28 184 ALA A CA 1
ATOM 1432 C C . ALA A 1 184 ? 7.493 -17.306 -25.040 1.00 56.28 184 ALA A C 1
ATOM 1434 O O . ALA A 1 184 ? 7.483 -17.288 -26.269 1.00 56.28 184 ALA A O 1
ATOM 1435 N N . GLU A 1 185 ? 6.548 -16.697 -24.317 1.00 60.44 185 GLU A N 1
ATOM 1436 C CA . GLU A 1 185 ? 5.325 -16.123 -24.901 1.00 60.44 185 GLU A CA 1
ATOM 1437 C C . GLU A 1 185 ? 5.222 -14.594 -24.752 1.00 60.44 185 GLU A C 1
ATOM 1439 O O . GLU A 1 185 ? 4.238 -13.995 -25.188 1.00 60.44 185 GLU A O 1
ATOM 1444 N N . ILE A 1 186 ? 6.233 -13.940 -24.168 1.00 67.19 186 ILE A N 1
ATOM 1445 C CA . ILE A 1 186 ? 6.270 -12.477 -24.039 1.00 67.19 186 ILE A CA 1
ATOM 1446 C C . ILE A 1 186 ? 6.563 -11.839 -25.400 1.00 67.19 186 ILE A C 1
ATOM 1448 O O . ILE A 1 186 ? 7.571 -12.129 -26.044 1.00 67.19 186 ILE A O 1
ATOM 1452 N N . GLU A 1 187 ? 5.720 -10.887 -25.803 1.00 66.94 187 GLU A N 1
ATOM 1453 C CA . GLU A 1 187 ? 6.002 -10.006 -26.936 1.00 66.94 187 GLU A CA 1
ATOM 1454 C C . GLU A 1 187 ? 7.224 -9.129 -26.608 1.00 66.94 187 GLU A C 1
ATOM 1456 O O . GLU A 1 187 ? 7.136 -8.188 -25.811 1.00 66.94 187 GLU A O 1
ATOM 1461 N N . ASN A 1 188 ? 8.375 -9.457 -27.203 1.00 70.31 188 ASN A N 1
ATOM 1462 C CA . ASN A 1 188 ? 9.619 -8.710 -27.039 1.00 70.31 188 ASN A CA 1
ATOM 1463 C C . ASN A 1 188 ? 9.566 -7.413 -27.859 1.00 70.31 188 ASN A C 1
ATOM 1465 O O . ASN A 1 188 ? 9.510 -7.448 -29.089 1.00 70.31 188 ASN A O 1
ATOM 1469 N N . ARG A 1 189 ? 9.600 -6.261 -27.182 1.00 72.56 189 ARG A N 1
ATOM 1470 C CA . ARG A 1 189 ? 9.431 -4.942 -27.817 1.00 72.56 189 ARG A CA 1
ATOM 1471 C C . ARG A 1 189 ? 10.728 -4.323 -28.350 1.00 72.56 189 ARG A C 1
ATOM 1473 O O . ARG A 1 189 ? 10.674 -3.248 -28.945 1.00 72.56 189 ARG A O 1
ATOM 1480 N N . GLY A 1 190 ? 11.868 -5.002 -28.204 1.00 74.88 190 GLY A N 1
ATOM 1481 C CA . GLY A 1 190 ? 13.173 -4.522 -28.664 1.00 74.88 190 GLY A CA 1
ATOM 1482 C C . GLY A 1 190 ? 13.673 -3.286 -27.902 1.00 74.88 190 GLY A C 1
ATOM 1483 O O . GLY A 1 190 ? 12.911 -2.484 -27.367 1.00 74.88 190 GLY A O 1
ATOM 1484 N N . SER A 1 191 ? 14.992 -3.102 -27.851 1.00 82.38 191 SER A N 1
ATOM 1485 C CA . SER A 1 191 ? 15.620 -2.047 -27.041 1.00 82.38 191 SER A CA 1
ATOM 1486 C C . SER A 1 191 ? 16.026 -0.792 -27.822 1.00 82.38 191 SER A C 1
ATOM 1488 O O . SER A 1 191 ? 16.327 0.236 -27.219 1.00 82.38 191 SER A O 1
ATOM 1490 N N . ALA A 1 192 ? 16.012 -0.821 -29.159 1.00 80.75 192 ALA A N 1
ATOM 1491 C CA . ALA A 1 192 ? 16.515 0.283 -29.985 1.00 80.75 192 ALA A CA 1
ATOM 1492 C C . ALA A 1 192 ? 15.780 1.611 -29.722 1.00 80.75 192 ALA A C 1
ATOM 1494 O O . ALA A 1 192 ? 16.407 2.650 -29.516 1.00 80.75 192 ALA A O 1
ATOM 1495 N N . GLY A 1 193 ? 14.444 1.573 -29.653 1.00 80.25 193 GLY A N 1
ATOM 1496 C CA . GLY A 1 193 ? 13.631 2.755 -29.358 1.00 80.25 193 GLY A CA 1
ATOM 1497 C C . GLY A 1 193 ? 13.790 3.265 -27.922 1.00 80.25 193 GLY A C 1
ATOM 1498 O O . GLY A 1 193 ? 13.601 4.452 -27.670 1.00 80.25 193 GLY A O 1
ATOM 1499 N N . PHE A 1 194 ? 14.140 2.394 -26.977 1.00 83.94 194 PHE A N 1
ATOM 1500 C CA . PHE A 1 194 ? 14.471 2.790 -25.609 1.00 83.94 194 PHE A CA 1
ATOM 1501 C C . PHE A 1 194 ? 15.813 3.525 -25.572 1.00 83.94 194 PHE A C 1
ATOM 1503 O O . PHE A 1 194 ? 15.885 4.646 -25.073 1.00 83.94 194 PHE A O 1
ATOM 1510 N N . VAL A 1 195 ? 16.852 2.941 -26.182 1.00 81.69 195 VAL A N 1
ATOM 1511 C CA . VAL A 1 195 ? 18.205 3.519 -26.223 1.00 81.69 195 VAL A CA 1
ATOM 1512 C C . VAL A 1 195 ? 18.197 4.885 -26.905 1.00 81.69 195 VAL A C 1
ATOM 1514 O O . VAL A 1 195 ? 18.765 5.835 -26.373 1.00 81.69 195 VAL A O 1
ATOM 1517 N N . ALA A 1 196 ? 17.482 5.021 -28.025 1.00 85.12 196 ALA A N 1
ATOM 1518 C CA . ALA A 1 196 ? 17.340 6.300 -28.716 1.00 85.12 196 ALA A CA 1
ATOM 1519 C C . ALA A 1 196 ? 16.703 7.392 -27.835 1.00 85.12 196 ALA A C 1
ATOM 1521 O O . ALA A 1 196 ? 17.023 8.566 -27.990 1.00 85.12 196 ALA A O 1
ATOM 1522 N N . ARG A 1 197 ? 15.822 7.030 -26.892 1.00 84.56 197 ARG A N 1
ATOM 1523 C CA . ARG A 1 197 ? 15.130 7.984 -26.008 1.00 84.56 197 ARG A CA 1
ATOM 1524 C C . ARG A 1 197 ? 15.914 8.347 -24.750 1.00 84.56 197 ARG A C 1
ATOM 1526 O O . ARG A 1 197 ? 15.559 9.335 -24.109 1.00 84.56 197 ARG A O 1
ATOM 1533 N N . LEU A 1 198 ? 16.982 7.617 -24.421 1.00 82.25 198 LEU A N 1
ATOM 1534 C CA . LEU A 1 198 ? 17.761 7.822 -23.196 1.00 82.25 198 LEU A CA 1
ATOM 1535 C C . LEU A 1 198 ? 18.180 9.281 -22.950 1.00 82.25 198 LEU A C 1
ATOM 1537 O O . LEU A 1 198 ? 17.989 9.730 -21.820 1.00 82.25 198 LEU A O 1
ATOM 1541 N N . PRO A 1 199 ? 18.672 10.061 -23.939 1.00 85.50 199 PRO A N 1
ATOM 1542 C CA . PRO A 1 199 ? 19.044 11.457 -23.697 1.00 85.50 199 PRO A CA 1
ATOM 1543 C C . PRO A 1 199 ? 17.860 12.314 -23.230 1.00 85.50 199 PRO A C 1
ATOM 1545 O O . PRO A 1 199 ? 17.984 13.089 -22.282 1.00 85.50 199 PRO A O 1
ATOM 1548 N N . TRP A 1 200 ? 16.685 12.137 -23.841 1.00 85.69 200 TRP A N 1
ATOM 1549 C CA . TRP A 1 200 ? 15.464 12.842 -23.445 1.00 85.69 200 TRP A CA 1
ATOM 1550 C C . TRP A 1 200 ? 14.932 12.360 -22.099 1.00 85.69 200 TRP A C 1
ATOM 1552 O O . TRP A 1 200 ? 14.509 13.178 -21.282 1.00 85.69 200 TRP A O 1
ATOM 1562 N N . THR A 1 201 ? 14.971 11.053 -21.840 1.00 81.50 201 THR A N 1
ATOM 1563 C CA . THR A 1 201 ? 14.577 10.484 -20.547 1.00 81.50 201 THR A CA 1
ATOM 1564 C C . THR A 1 201 ? 15.476 11.003 -19.429 1.00 81.50 201 THR A C 1
ATOM 1566 O O . THR A 1 201 ? 14.956 11.419 -18.399 1.00 81.50 201 THR A O 1
ATOM 1569 N N . ALA A 1 202 ? 16.790 11.076 -19.652 1.00 79.38 202 ALA A N 1
ATOM 1570 C CA . ALA A 1 202 ? 17.751 11.634 -18.706 1.00 79.38 202 ALA A CA 1
ATOM 1571 C C . ALA A 1 202 ? 17.541 13.141 -18.484 1.00 79.38 202 ALA A C 1
ATOM 1573 O O . ALA A 1 202 ? 17.511 13.594 -17.341 1.00 79.38 202 ALA A O 1
ATOM 1574 N N . ALA A 1 203 ? 17.323 13.919 -19.551 1.00 83.56 203 ALA A N 1
ATOM 1575 C CA . ALA A 1 203 ? 17.027 15.349 -19.441 1.00 83.56 203 ALA A CA 1
ATOM 1576 C C . ALA A 1 203 ? 15.720 15.608 -18.675 1.00 83.56 203 ALA A C 1
ATOM 1578 O O . ALA A 1 203 ? 15.652 16.493 -17.820 1.00 83.56 203 ALA A O 1
ATOM 1579 N N . ARG A 1 204 ? 14.681 14.809 -18.940 1.00 81.69 204 ARG A N 1
ATOM 1580 C CA . ARG A 1 204 ? 13.418 14.880 -18.206 1.00 81.69 204 ARG A CA 1
ATOM 1581 C C . ARG A 1 204 ? 13.595 14.471 -16.749 1.00 81.69 204 ARG A C 1
ATOM 1583 O O . ARG A 1 204 ? 13.099 15.187 -15.892 1.00 81.69 204 ARG A O 1
ATOM 1590 N N . PHE A 1 205 ? 14.323 13.392 -16.471 1.00 77.94 205 PHE A N 1
ATOM 1591 C CA . PHE A 1 205 ? 14.645 12.972 -15.108 1.00 77.94 205 PHE A CA 1
ATOM 1592 C C . PHE A 1 205 ? 15.344 14.104 -14.348 1.00 77.94 205 PHE A C 1
ATOM 1594 O O . PHE A 1 205 ? 14.917 14.462 -13.254 1.00 77.94 205 PHE A O 1
ATOM 1601 N N . ALA A 1 206 ? 16.353 14.745 -14.944 1.00 80.44 206 ALA A N 1
ATOM 1602 C CA . ALA A 1 206 ? 17.031 15.888 -14.336 1.00 80.44 206 ALA A CA 1
ATOM 1603 C C . ALA A 1 206 ? 16.064 17.055 -14.067 1.00 80.44 206 ALA A C 1
ATOM 1605 O O . ALA A 1 206 ? 16.060 17.610 -12.970 1.00 80.44 206 ALA A O 1
ATOM 1606 N N . LYS A 1 207 ? 15.192 17.388 -15.028 1.00 82.19 207 LYS A N 1
ATOM 1607 C CA . LYS A 1 207 ? 14.171 18.437 -14.877 1.00 82.19 207 LYS A CA 1
ATOM 1608 C C . LYS A 1 207 ? 13.151 18.117 -13.779 1.00 82.19 207 LYS A C 1
ATOM 1610 O O . LYS A 1 207 ? 12.811 18.995 -12.993 1.00 82.19 207 LYS A O 1
ATOM 1615 N N . GLU A 1 208 ? 12.649 16.886 -13.738 1.00 77.44 208 GLU A N 1
ATOM 1616 C CA . GLU A 1 208 ? 11.682 16.421 -12.738 1.00 77.44 208 GLU A CA 1
ATOM 1617 C C . GLU A 1 208 ? 12.299 16.430 -11.335 1.00 77.44 208 GLU A C 1
ATOM 1619 O O . GLU A 1 208 ? 11.610 16.780 -10.381 1.00 77.44 208 GLU A O 1
ATOM 1624 N N . ASN A 1 209 ? 13.596 16.128 -11.214 1.00 79.19 209 ASN A N 1
ATOM 1625 C CA . ASN A 1 209 ? 14.313 16.106 -9.939 1.00 79.19 209 ASN A CA 1
ATOM 1626 C C . ASN A 1 209 ? 14.815 17.481 -9.473 1.00 79.19 209 ASN A C 1
ATOM 1628 O O . ASN A 1 209 ? 14.932 17.685 -8.266 1.00 79.19 209 ASN A O 1
ATOM 1632 N N . TYR A 1 210 ? 15.071 18.427 -10.383 1.00 82.31 210 TYR A N 1
ATOM 1633 C CA . TYR A 1 210 ? 15.582 19.763 -10.039 1.00 82.31 210 TYR A CA 1
ATOM 1634 C C . TYR A 1 210 ? 14.674 20.511 -9.054 1.00 82.31 210 TYR A C 1
ATOM 1636 O O . TYR A 1 210 ? 15.155 21.175 -8.142 1.00 82.31 210 TYR A O 1
ATOM 1644 N N . ASP A 1 211 ? 13.358 20.370 -9.218 1.00 82.50 211 ASP A N 1
ATOM 1645 C CA . ASP A 1 211 ? 12.353 21.069 -8.411 1.00 82.50 211 ASP A CA 1
ATOM 1646 C C . ASP A 1 211 ? 11.541 20.129 -7.508 1.00 82.50 211 ASP A C 1
ATOM 1648 O O . ASP A 1 211 ? 10.566 20.530 -6.874 1.00 82.50 211 ASP A O 1
ATOM 1652 N N . LEU A 1 212 ? 11.927 18.853 -7.444 1.00 86.00 212 LEU A N 1
ATOM 1653 C CA . LEU A 1 212 ? 11.151 17.833 -6.746 1.00 86.00 212 LEU A CA 1
ATOM 1654 C C . LEU A 1 212 ? 11.003 18.137 -5.257 1.00 86.00 212 LEU A C 1
ATOM 1656 O O . LEU A 1 212 ? 9.932 17.926 -4.704 1.00 86.00 212 LEU A O 1
ATOM 1660 N N . GLN A 1 213 ? 12.056 18.656 -4.623 1.00 87.00 213 GLN A N 1
ATOM 1661 C CA . GLN A 1 213 ? 12.017 18.974 -3.198 1.00 87.00 213 GLN A CA 1
ATOM 1662 C C . GLN A 1 213 ? 10.961 20.040 -2.889 1.00 87.00 213 GLN A C 1
ATOM 1664 O O . GLN A 1 213 ? 10.106 19.803 -2.045 1.00 87.00 213 GLN A O 1
ATOM 1669 N N . ARG A 1 214 ? 10.951 21.150 -3.637 1.00 88.94 214 ARG A N 1
ATOM 1670 C CA . ARG A 1 214 ? 9.949 22.211 -3.459 1.00 88.94 214 ARG A CA 1
ATOM 1671 C C . ARG A 1 214 ? 8.533 21.720 -3.742 1.00 88.94 214 ARG A C 1
ATOM 1673 O O . ARG A 1 214 ? 7.601 22.114 -3.057 1.00 88.94 214 ARG A O 1
ATOM 1680 N N . ARG A 1 215 ? 8.356 20.833 -4.727 1.00 89.81 215 ARG A N 1
ATOM 1681 C CA . ARG A 1 215 ? 7.047 20.223 -5.023 1.00 89.81 215 ARG A CA 1
ATOM 1682 C C . ARG A 1 215 ? 6.558 19.311 -3.907 1.00 89.81 215 ARG A C 1
ATOM 1684 O O . ARG A 1 215 ? 5.365 19.305 -3.637 1.00 89.81 215 ARG A O 1
ATOM 1691 N N . ILE A 1 216 ? 7.457 18.542 -3.295 1.00 90.44 216 ILE A N 1
ATOM 1692 C CA . ILE A 1 216 ? 7.133 17.700 -2.140 1.00 90.44 216 ILE A CA 1
ATOM 1693 C C . ILE A 1 216 ? 6.754 18.585 -0.953 1.00 90.44 216 ILE A C 1
ATOM 1695 O O . ILE A 1 216 ? 5.708 18.355 -0.365 1.00 90.44 216 ILE A O 1
ATOM 1699 N N . GLU A 1 217 ? 7.539 19.619 -0.647 1.00 91.88 217 GLU A N 1
ATOM 1700 C CA . GLU A 1 217 ? 7.249 20.564 0.443 1.00 91.88 217 GLU A CA 1
ATOM 1701 C C . GLU A 1 217 ? 5.894 21.259 0.243 1.00 91.88 217 GLU A C 1
ATOM 1703 O O . GLU A 1 217 ? 5.039 21.208 1.123 1.00 91.88 217 GLU A O 1
ATOM 1708 N N . ALA A 1 218 ? 5.641 21.805 -0.951 1.00 93.31 218 ALA A N 1
ATOM 1709 C CA . ALA A 1 218 ? 4.362 22.432 -1.282 1.00 93.31 218 ALA A CA 1
ATOM 1710 C C . ALA A 1 218 ? 3.184 21.444 -1.210 1.00 93.31 218 ALA A C 1
ATOM 1712 O O . ALA A 1 218 ? 2.090 21.801 -0.773 1.00 93.31 218 ALA A O 1
ATOM 1713 N N . PHE A 1 219 ? 3.396 20.194 -1.634 1.00 94.38 219 PHE A N 1
ATOM 1714 C CA . PHE A 1 219 ? 2.394 19.142 -1.499 1.00 94.38 219 PHE A CA 1
ATOM 1715 C C . PHE A 1 219 ? 2.125 18.804 -0.031 1.00 94.38 219 PHE A C 1
ATOM 1717 O O . PHE A 1 219 ? 0.967 18.670 0.342 1.00 94.38 219 PHE A O 1
ATOM 1724 N N . GLU A 1 220 ? 3.155 18.687 0.804 1.00 93.00 220 GLU A N 1
ATOM 1725 C CA . GLU A 1 220 ? 3.005 18.389 2.230 1.00 93.00 220 GLU A CA 1
ATOM 1726 C C . GLU A 1 220 ? 2.252 19.500 2.969 1.00 93.00 220 GLU A C 1
ATOM 1728 O O . GLU A 1 220 ? 1.387 19.205 3.795 1.00 93.00 220 GLU A O 1
ATOM 1733 N N . GLU A 1 221 ? 2.518 20.765 2.639 1.00 94.75 221 GLU A N 1
ATOM 1734 C CA . GLU A 1 221 ? 1.775 21.911 3.173 1.00 94.75 221 GLU A CA 1
ATOM 1735 C C . GLU A 1 221 ? 0.301 21.884 2.754 1.00 94.75 221 GLU A C 1
ATOM 1737 O O . GLU A 1 221 ? -0.587 22.018 3.603 1.00 94.75 221 GLU A O 1
ATOM 1742 N N . LEU A 1 222 ? 0.033 21.655 1.462 1.00 94.19 222 LEU A N 1
ATOM 1743 C CA . LEU A 1 222 ? -1.325 21.513 0.933 1.00 94.19 222 LEU A CA 1
ATOM 1744 C C . LEU A 1 222 ? -2.055 20.340 1.593 1.00 94.19 222 LEU A C 1
ATOM 1746 O O . LEU A 1 222 ? -3.192 20.487 2.037 1.00 94.19 222 LEU A O 1
ATOM 1750 N N . PHE A 1 223 ? -1.391 19.194 1.712 1.00 94.69 223 PHE A N 1
ATOM 1751 C CA . PHE A 1 223 ? -1.953 17.994 2.317 1.00 94.69 223 PHE A CA 1
ATOM 1752 C C . PHE A 1 223 ? -2.291 18.222 3.792 1.00 94.69 223 PHE A C 1
ATOM 1754 O O . PHE A 1 223 ? -3.380 17.871 4.240 1.00 94.69 223 PHE A O 1
ATOM 1761 N N . ALA A 1 224 ? -1.401 18.865 4.551 1.00 92.81 224 ALA A N 1
ATOM 1762 C CA . ALA A 1 224 ? -1.640 19.197 5.952 1.00 92.81 224 ALA A CA 1
ATOM 1763 C C . ALA A 1 224 ? -2.765 20.233 6.137 1.00 92.81 224 ALA A C 1
ATOM 1765 O O . ALA A 1 224 ? -3.489 20.196 7.138 1.00 92.81 224 ALA A O 1
ATOM 1766 N N . ALA A 1 225 ? -2.922 21.174 5.203 1.00 94.38 225 ALA A N 1
ATOM 1767 C CA . ALA A 1 225 ? -4.035 22.120 5.202 1.00 94.38 225 ALA A CA 1
ATOM 1768 C C . ALA A 1 225 ? -5.372 21.414 4.923 1.00 94.38 225 ALA A C 1
ATOM 1770 O O . ALA A 1 225 ? -6.307 21.560 5.712 1.00 94.38 225 ALA A O 1
ATOM 1771 N N . GLU A 1 226 ? -5.439 20.592 3.872 1.00 94.25 226 GLU A N 1
ATOM 1772 C CA . GLU A 1 226 ? -6.646 19.836 3.518 1.00 94.25 226 GLU A CA 1
ATOM 1773 C C . GLU A 1 226 ? -7.023 18.812 4.588 1.00 94.25 226 GLU A C 1
ATOM 1775 O O . GLU A 1 226 ? -8.191 18.727 4.957 1.00 94.25 226 GLU A O 1
ATOM 1780 N N . ARG A 1 227 ? -6.047 18.110 5.177 1.00 92.44 227 ARG A N 1
ATOM 1781 C CA . ARG A 1 227 ? -6.268 17.212 6.322 1.00 92.44 227 ARG A CA 1
ATOM 1782 C C . ARG A 1 227 ? -6.970 17.935 7.468 1.00 92.44 227 ARG A C 1
ATOM 1784 O O . ARG A 1 227 ? -7.990 17.454 7.953 1.00 92.44 227 ARG A O 1
ATOM 1791 N N . ARG A 1 228 ? -6.453 19.096 7.889 1.00 91.94 228 ARG A N 1
ATOM 1792 C CA . ARG A 1 228 ? -7.053 19.885 8.979 1.00 91.94 228 ARG A CA 1
ATOM 1793 C C . ARG A 1 228 ? -8.455 20.373 8.631 1.00 91.94 228 ARG A C 1
ATOM 1795 O O . ARG A 1 228 ? -9.320 20.358 9.499 1.00 91.94 228 ARG A O 1
ATOM 1802 N N . ARG A 1 229 ? -8.678 20.788 7.380 1.00 93.12 229 ARG A N 1
ATOM 1803 C CA . ARG A 1 229 ? -9.994 21.221 6.895 1.00 93.12 229 ARG A CA 1
ATOM 1804 C C . ARG A 1 229 ? -10.998 20.071 6.910 1.00 93.12 229 ARG A C 1
ATOM 1806 O O . ARG A 1 229 ? -12.063 20.217 7.485 1.00 93.12 229 ARG A O 1
ATOM 1813 N N . LEU A 1 230 ? -10.667 18.930 6.309 1.00 91.38 230 LEU A N 1
ATOM 1814 C CA . LEU A 1 230 ? -11.568 17.776 6.223 1.00 91.38 230 LEU A CA 1
ATOM 1815 C C . LEU A 1 230 ? -11.905 17.209 7.606 1.00 91.38 230 LEU A C 1
ATOM 1817 O O . LEU A 1 230 ? -13.040 16.821 7.844 1.00 91.38 230 LEU A O 1
ATOM 1821 N N . GLN A 1 231 ? -10.943 17.210 8.532 1.00 87.69 231 GLN A N 1
ATOM 1822 C CA . GLN A 1 231 ? -11.155 16.745 9.905 1.00 87.69 231 GLN A CA 1
ATOM 1823 C C . GLN A 1 231 ? -11.993 17.701 10.765 1.00 87.69 231 GLN A C 1
ATOM 1825 O O . GLN A 1 231 ? -12.512 17.266 11.790 1.00 87.69 231 GLN A O 1
ATOM 1830 N N . SER A 1 232 ? -12.112 18.981 10.394 1.00 89.69 232 SER A N 1
ATOM 1831 C CA . SER A 1 232 ? -12.916 19.959 11.138 1.00 89.69 232 SER A CA 1
ATOM 1832 C C . SER A 1 232 ? -14.349 20.104 10.623 1.00 89.69 232 SER A C 1
ATOM 1834 O O . SER A 1 232 ? -15.158 20.771 11.269 1.00 89.69 232 SER A O 1
ATOM 1836 N N . LEU A 1 233 ? -14.675 19.500 9.477 1.00 89.38 233 LEU A N 1
ATOM 1837 C CA . LEU A 1 233 ? -16.029 19.492 8.934 1.00 89.38 233 LEU A CA 1
ATOM 1838 C C . LEU A 1 233 ? -16.887 18.451 9.661 1.00 89.38 233 LEU A C 1
ATOM 1840 O O . LEU A 1 233 ? -16.509 17.288 9.759 1.00 89.38 233 LEU A O 1
ATOM 1844 N N . ASP A 1 234 ? -18.079 18.856 10.098 1.00 88.31 234 ASP A N 1
ATOM 1845 C CA . ASP A 1 234 ? -19.147 17.910 10.424 1.00 88.31 234 ASP A CA 1
ATOM 1846 C C . ASP A 1 234 ? -19.941 17.642 9.140 1.00 88.31 234 ASP A C 1
ATOM 1848 O O . ASP A 1 234 ? -20.712 18.490 8.686 1.00 88.31 234 ASP A O 1
ATOM 1852 N N . LEU A 1 235 ? -19.696 16.501 8.493 1.00 88.38 235 LEU A N 1
ATOM 1853 C CA . LEU A 1 235 ? -20.310 16.196 7.197 1.00 88.38 235 LEU A CA 1
ATOM 1854 C C . LEU A 1 235 ? -21.817 15.931 7.318 1.00 88.38 235 LEU A C 1
ATOM 1856 O O . LEU A 1 235 ? -22.559 16.229 6.386 1.00 88.38 235 LEU A O 1
ATOM 1860 N N . ARG A 1 236 ? -22.291 15.506 8.495 1.00 85.19 236 ARG A N 1
ATOM 1861 C CA . ARG A 1 236 ? -23.700 15.167 8.770 1.00 85.19 236 ARG A CA 1
ATOM 1862 C C . ARG A 1 236 ? -24.651 16.356 8.653 1.00 85.19 236 ARG A C 1
ATOM 1864 O O . ARG A 1 236 ? -25.857 16.176 8.508 1.00 85.19 236 ARG A O 1
ATOM 1871 N N . VAL A 1 237 ? -24.126 17.579 8.759 1.00 88.88 237 VAL A N 1
ATOM 1872 C CA . VAL A 1 237 ? -24.916 18.814 8.625 1.00 88.88 237 VAL A CA 1
ATOM 1873 C C . VAL A 1 237 ? -24.844 19.413 7.219 1.00 88.88 237 VAL A C 1
ATOM 1875 O O . VAL A 1 237 ? -25.497 20.424 6.947 1.00 88.88 237 VAL A O 1
ATOM 1878 N N . LEU A 1 238 ? -24.051 18.828 6.318 1.00 87.00 238 LEU A N 1
ATOM 1879 C CA . LEU A 1 238 ? -23.905 19.317 4.953 1.00 87.00 238 LEU A CA 1
ATOM 1880 C C . LEU A 1 238 ? -25.056 18.832 4.067 1.00 87.00 238 LEU A C 1
ATOM 1882 O O . LEU A 1 238 ? -25.465 17.678 4.095 1.00 87.00 238 LEU A O 1
ATOM 1886 N N . ALA A 1 239 ? -25.557 19.729 3.217 1.00 86.94 239 ALA A N 1
ATOM 1887 C CA . ALA A 1 239 ? -26.444 19.345 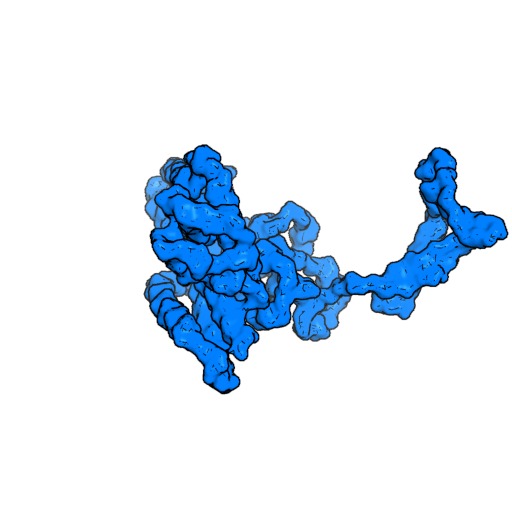2.124 1.00 86.94 239 ALA A CA 1
ATOM 1888 C C . ALA A 1 239 ? -25.667 18.605 1.015 1.00 86.94 239 ALA A C 1
ATOM 1890 O O . ALA A 1 239 ? -24.443 18.720 0.914 1.00 86.94 239 ALA A O 1
ATOM 1891 N N . SER A 1 240 ? -26.389 17.929 0.115 1.00 85.56 240 SER A N 1
ATOM 1892 C CA . SER A 1 240 ? -25.801 17.092 -0.944 1.00 85.56 240 SER A CA 1
ATOM 1893 C C . SER A 1 240 ? -24.803 17.840 -1.840 1.00 85.56 240 SER A C 1
ATOM 1895 O O . SER A 1 240 ? -23.725 17.336 -2.116 1.00 85.56 240 SER A O 1
ATOM 1897 N N . THR A 1 241 ? -25.094 19.081 -2.248 1.00 88.81 241 THR A N 1
ATOM 1898 C CA . THR A 1 241 ? -24.183 19.842 -3.125 1.00 88.81 241 THR A CA 1
ATOM 1899 C C . THR A 1 241 ? -22.853 20.216 -2.445 1.00 88.81 241 THR A C 1
ATOM 1901 O O . THR A 1 241 ? -21.807 20.066 -3.074 1.00 88.81 241 THR A O 1
ATOM 1904 N N . PRO A 1 242 ? -22.826 20.732 -1.199 1.00 88.19 242 PRO A N 1
ATOM 1905 C CA . PRO A 1 242 ? -21.583 20.840 -0.436 1.00 88.19 242 PRO A CA 1
ATOM 1906 C C . PRO A 1 242 ? -20.836 19.510 -0.274 1.00 88.19 242 PRO A C 1
ATOM 1908 O O . PRO A 1 242 ? -19.617 19.513 -0.429 1.00 88.19 242 PRO A O 1
ATOM 1911 N N . LEU A 1 243 ? -21.536 18.399 -0.025 1.00 88.56 243 LEU A N 1
ATOM 1912 C CA . LEU A 1 243 ? -20.922 17.073 0.109 1.00 88.56 243 LEU A CA 1
ATOM 1913 C C . LEU A 1 243 ? -20.236 16.624 -1.194 1.00 88.56 243 LEU A C 1
ATOM 1915 O O . LEU A 1 243 ? -19.074 16.221 -1.165 1.00 88.56 243 LEU A O 1
ATOM 1919 N N . ASP A 1 244 ? -20.881 16.825 -2.349 1.00 86.75 244 ASP A N 1
ATOM 1920 C CA . ASP A 1 244 ? -20.290 16.559 -3.671 1.00 86.75 244 ASP A CA 1
ATOM 1921 C C . ASP A 1 244 ? -18.993 17.355 -3.895 1.00 86.75 244 ASP A C 1
ATOM 1923 O O . ASP A 1 244 ? -18.033 16.864 -4.495 1.00 86.75 244 ASP A O 1
ATOM 1927 N N . ARG A 1 245 ? -18.929 18.601 -3.402 1.00 89.62 245 ARG A N 1
ATOM 1928 C CA . ARG A 1 245 ? -17.700 19.409 -3.484 1.00 89.62 245 ARG A CA 1
ATOM 1929 C C . ARG A 1 245 ? -16.595 18.842 -2.606 1.00 89.62 245 ARG A C 1
ATOM 1931 O O . ARG A 1 245 ? -15.454 18.827 -3.061 1.00 89.62 245 ARG A O 1
ATOM 1938 N N . VAL A 1 246 ? -16.927 18.383 -1.398 1.00 93.06 246 VAL A N 1
ATOM 1939 C CA . VAL A 1 246 ? -15.968 17.734 -0.493 1.00 93.06 246 VAL A CA 1
ATOM 1940 C C . VAL A 1 246 ? -15.436 16.454 -1.132 1.00 93.06 246 VAL A C 1
ATOM 1942 O O . VAL A 1 246 ? -14.223 16.265 -1.165 1.00 93.06 246 VAL A O 1
ATOM 1945 N N . LEU A 1 247 ? -16.295 15.627 -1.734 1.00 90.25 247 LEU A N 1
ATOM 1946 C CA . LEU A 1 247 ? -15.852 14.449 -2.483 1.00 90.25 247 LEU A CA 1
ATOM 1947 C C . LEU A 1 247 ? -14.894 14.837 -3.620 1.00 90.25 247 LEU A C 1
ATOM 1949 O O . LEU A 1 247 ? -13.815 14.262 -3.742 1.00 90.25 247 LEU A O 1
ATOM 1953 N N . GLY A 1 248 ? -15.232 15.872 -4.393 1.00 89.25 248 GLY A N 1
ATOM 1954 C CA . GLY A 1 248 ? -14.352 16.394 -5.440 1.00 89.25 248 GLY A CA 1
ATOM 1955 C C . GLY A 1 248 ? -13.027 16.970 -4.915 1.00 89.25 248 GLY A C 1
ATOM 1956 O O . GLY A 1 248 ? -12.014 16.905 -5.612 1.00 89.25 248 GLY A O 1
ATOM 1957 N N . ASP A 1 249 ? -12.999 17.539 -3.706 1.00 92.69 249 ASP A N 1
ATOM 1958 C CA . ASP A 1 249 ? -11.758 17.955 -3.037 1.00 92.69 249 ASP A CA 1
ATOM 1959 C C . ASP A 1 249 ? -10.895 16.740 -2.673 1.00 92.69 249 ASP A C 1
ATOM 1961 O O . ASP A 1 249 ? -9.687 16.752 -2.914 1.00 92.69 249 ASP A O 1
ATOM 1965 N N . VAL A 1 250 ? -11.508 15.678 -2.142 1.00 94.25 250 VAL A N 1
ATOM 1966 C CA . VAL A 1 250 ? -10.823 14.422 -1.801 1.00 94.25 250 VAL A CA 1
ATOM 1967 C C . VAL A 1 250 ? -10.265 13.742 -3.058 1.00 94.25 250 VAL A C 1
ATOM 1969 O O . VAL A 1 250 ? -9.119 13.291 -3.048 1.00 94.25 250 VAL A O 1
ATOM 1972 N N . GLU A 1 251 ? -11.007 13.737 -4.170 1.00 89.81 251 GLU A N 1
ATOM 1973 C CA . GLU A 1 251 ? -10.518 13.263 -5.475 1.00 89.81 251 GLU A CA 1
ATOM 1974 C C . GLU A 1 251 ? -9.310 14.070 -5.966 1.00 89.81 251 GLU A C 1
ATOM 1976 O O . GLU A 1 251 ? -8.292 13.493 -6.353 1.00 89.81 251 GLU A O 1
ATOM 1981 N N . ARG A 1 252 ? -9.366 15.407 -5.878 1.00 90.56 252 ARG A N 1
ATOM 1982 C CA . ARG A 1 252 ? -8.221 16.270 -6.216 1.00 90.56 252 ARG A CA 1
ATOM 1983 C C . ARG A 1 252 ? -7.014 16.000 -5.323 1.00 90.56 252 ARG A C 1
ATOM 1985 O O . ARG A 1 252 ? -5.881 16.016 -5.808 1.00 90.56 252 ARG A O 1
ATOM 1992 N N . LEU A 1 253 ? -7.241 15.749 -4.035 1.00 93.69 253 LEU A N 1
ATOM 1993 C CA . LEU A 1 253 ? -6.181 15.406 -3.095 1.00 93.69 253 LEU A CA 1
ATOM 1994 C C . LEU A 1 253 ? -5.556 14.049 -3.442 1.00 93.69 253 LEU A C 1
ATOM 1996 O O . LEU A 1 253 ? -4.333 13.924 -3.402 1.00 93.69 253 LEU A O 1
ATOM 2000 N N . LEU A 1 254 ? -6.356 13.061 -3.861 1.00 91.44 254 LEU A N 1
ATOM 2001 C CA . LEU A 1 254 ? -5.851 11.779 -4.361 1.00 91.44 254 LEU A CA 1
ATOM 2002 C C . LEU A 1 254 ? -4.994 11.965 -5.618 1.00 91.44 254 LEU A C 1
ATOM 2004 O O . LEU A 1 254 ? -3.910 11.386 -5.703 1.00 91.44 254 LEU A O 1
ATOM 2008 N N . ASP A 1 255 ? -5.441 12.785 -6.567 1.00 87.50 255 ASP A N 1
ATOM 2009 C CA . ASP A 1 255 ? -4.700 13.074 -7.799 1.00 87.50 255 ASP A CA 1
ATOM 2010 C C . ASP A 1 255 ? -3.370 13.789 -7.523 1.00 87.50 255 ASP A C 1
ATOM 2012 O O . ASP A 1 255 ? -2.340 13.469 -8.136 1.00 87.50 255 ASP A O 1
ATOM 2016 N N . ALA A 1 256 ? -3.366 14.736 -6.579 1.00 90.06 256 ALA A N 1
ATOM 2017 C CA . ALA A 1 256 ? -2.163 15.425 -6.125 1.00 90.06 256 ALA A CA 1
ATOM 2018 C C . ALA A 1 256 ? -1.190 14.448 -5.443 1.00 90.06 256 ALA A C 1
ATOM 2020 O O . ALA A 1 256 ? -0.031 14.350 -5.866 1.00 90.06 256 ALA A O 1
ATOM 2021 N N . SER A 1 257 ? -1.674 13.662 -4.472 1.00 90.94 257 SER A N 1
ATOM 2022 C CA . SER A 1 257 ? -0.900 12.618 -3.784 1.00 90.94 257 SER A CA 1
ATOM 2023 C C . SER A 1 257 ? -0.318 11.618 -4.773 1.00 90.94 257 SER A C 1
ATOM 2025 O O . SER A 1 257 ? 0.883 11.348 -4.761 1.00 90.94 257 SER A O 1
ATOM 2027 N N . GLY A 1 258 ? -1.146 11.118 -5.690 1.00 85.88 258 GLY A N 1
ATOM 2028 C CA . GLY A 1 258 ? -0.744 10.194 -6.741 1.00 85.88 258 GLY A CA 1
ATOM 2029 C C . GLY A 1 258 ? 0.322 10.788 -7.646 1.00 85.88 258 GLY A C 1
ATOM 2030 O O . GLY A 1 258 ? 1.311 10.136 -7.956 1.00 85.88 258 GLY A O 1
ATOM 2031 N N . THR A 1 259 ? 0.189 12.046 -8.051 1.00 85.62 259 THR A N 1
ATOM 2032 C CA . THR A 1 259 ? 1.170 12.686 -8.935 1.00 85.62 259 THR A CA 1
ATOM 2033 C C . THR A 1 259 ? 2.552 12.801 -8.286 1.00 85.62 259 THR A C 1
ATOM 2035 O O . THR A 1 259 ? 3.555 12.454 -8.925 1.00 85.62 259 THR A O 1
ATOM 2038 N N . VAL A 1 260 ? 2.625 13.217 -7.020 1.00 89.00 260 VAL A N 1
ATOM 2039 C CA . VAL A 1 260 ? 3.896 13.298 -6.280 1.00 89.00 260 VAL A CA 1
ATOM 2040 C C . VAL A 1 260 ? 4.455 11.901 -6.005 1.00 89.00 260 VAL A C 1
ATOM 2042 O O . VAL A 1 260 ? 5.620 11.637 -6.315 1.00 89.00 260 VAL A O 1
ATOM 2045 N N . MET A 1 261 ? 3.615 10.979 -5.525 1.00 87.31 261 MET A N 1
ATOM 2046 C CA . MET A 1 261 ? 3.974 9.579 -5.277 1.00 87.31 261 MET A CA 1
ATOM 2047 C C . MET A 1 261 ? 4.563 8.924 -6.523 1.00 87.31 261 MET A C 1
ATOM 2049 O O . MET A 1 261 ? 5.654 8.369 -6.470 1.00 87.31 261 MET A O 1
ATOM 2053 N N . LEU A 1 262 ? 3.903 9.037 -7.672 1.00 82.81 262 LEU A N 1
ATOM 2054 C CA . LEU A 1 262 ? 4.352 8.404 -8.911 1.00 82.81 262 LEU A CA 1
ATOM 2055 C C . LEU A 1 262 ? 5.665 8.986 -9.431 1.00 82.81 262 LEU A C 1
ATOM 2057 O O . LEU A 1 262 ? 6.486 8.245 -9.971 1.00 82.81 262 LEU A O 1
ATOM 2061 N N . THR A 1 263 ? 5.895 10.283 -9.224 1.00 84.38 263 THR A N 1
ATOM 2062 C CA . THR A 1 263 ? 7.182 10.917 -9.539 1.00 84.38 263 THR A CA 1
ATOM 2063 C C . THR A 1 263 ? 8.294 10.335 -8.660 1.00 84.38 263 THR A C 1
ATOM 2065 O O . THR A 1 263 ? 9.334 9.914 -9.167 1.00 84.38 263 THR A O 1
ATOM 2068 N N . VAL A 1 264 ? 8.058 10.221 -7.348 1.00 86.50 264 VAL A N 1
ATOM 2069 C CA . VAL A 1 264 ? 9.007 9.610 -6.401 1.00 86.50 264 VAL A CA 1
ATOM 2070 C C . VAL A 1 264 ? 9.257 8.135 -6.722 1.00 86.50 264 VAL A C 1
ATOM 2072 O O . VAL A 1 264 ? 10.408 7.707 -6.721 1.00 86.50 264 VAL A O 1
ATOM 2075 N N . TYR A 1 265 ? 8.220 7.364 -7.051 1.00 82.25 265 TYR A N 1
ATOM 2076 C CA . TYR A 1 265 ? 8.340 5.950 -7.418 1.00 82.25 265 TYR A CA 1
ATOM 2077 C C . TYR A 1 265 ? 9.140 5.762 -8.711 1.00 82.25 265 TYR A C 1
ATOM 2079 O O . TYR A 1 265 ? 10.000 4.886 -8.771 1.00 82.25 265 TYR A O 1
ATOM 2087 N N . GLY A 1 266 ? 8.901 6.592 -9.731 1.00 79.00 266 GLY A N 1
ATOM 2088 C CA . GLY A 1 266 ? 9.686 6.572 -10.967 1.00 79.00 266 GLY A CA 1
ATOM 2089 C C . GLY A 1 266 ? 11.161 6.896 -10.727 1.00 79.00 266 GLY A C 1
ATOM 2090 O O . GLY A 1 266 ? 12.052 6.218 -11.252 1.00 79.00 266 GLY A O 1
ATOM 2091 N N . ASN A 1 267 ? 11.433 7.878 -9.864 1.00 83.44 267 ASN A N 1
ATOM 2092 C CA . ASN A 1 267 ? 12.797 8.244 -9.490 1.00 83.44 267 ASN A CA 1
ATOM 2093 C C . ASN A 1 267 ? 13.492 7.167 -8.659 1.00 83.44 267 ASN A C 1
ATOM 2095 O O . ASN A 1 267 ? 14.666 6.862 -8.889 1.00 83.44 267 ASN A O 1
ATOM 2099 N N . LEU A 1 268 ? 12.759 6.543 -7.738 1.00 82.50 268 LEU A N 1
ATOM 2100 C CA . LEU A 1 268 ? 13.235 5.393 -6.988 1.00 82.50 268 LEU A CA 1
ATOM 2101 C C . LEU A 1 268 ? 13.582 4.243 -7.933 1.00 82.50 268 LEU A C 1
ATOM 2103 O O . LEU A 1 268 ? 14.686 3.718 -7.864 1.00 82.50 268 LEU A O 1
ATOM 2107 N N . LEU A 1 269 ? 12.674 3.876 -8.840 1.00 78.06 269 LEU A N 1
ATOM 2108 C CA . LEU A 1 269 ? 12.899 2.784 -9.784 1.00 78.06 269 LEU A CA 1
ATOM 2109 C C . LEU A 1 269 ? 14.140 3.050 -10.642 1.00 78.06 269 LEU A C 1
ATOM 2111 O O . LEU A 1 269 ? 15.010 2.189 -10.752 1.00 78.06 269 LEU A O 1
ATOM 2115 N N . SER A 1 270 ? 14.259 4.261 -11.188 1.00 78.50 270 SER A N 1
ATOM 2116 C CA . SER A 1 270 ? 15.416 4.671 -11.991 1.00 78.50 270 SER A CA 1
ATOM 2117 C C . SER A 1 270 ? 16.722 4.580 -11.194 1.00 78.50 270 SER A C 1
ATOM 2119 O O . SER A 1 270 ? 17.688 3.970 -11.648 1.00 78.50 270 SER A O 1
ATOM 2121 N N . SER A 1 271 ? 16.752 5.137 -9.980 1.00 83.06 271 SER A N 1
ATOM 2122 C CA . SER A 1 271 ? 17.949 5.134 -9.128 1.00 83.06 271 SER A CA 1
ATOM 2123 C C . SER A 1 271 ? 18.321 3.732 -8.628 1.00 83.06 271 SER A C 1
ATOM 2125 O O . SER A 1 271 ? 19.504 3.396 -8.604 1.00 83.06 271 SER A O 1
ATOM 2127 N N . VAL A 1 272 ? 17.342 2.870 -8.331 1.00 82.19 272 VAL A N 1
ATOM 2128 C CA . VAL A 1 272 ? 17.558 1.453 -7.991 1.00 82.19 272 VAL A CA 1
ATOM 2129 C C . VAL A 1 272 ? 18.120 0.679 -9.179 1.00 82.19 272 VAL A C 1
ATOM 2131 O O . VAL A 1 272 ? 19.050 -0.102 -8.995 1.00 82.19 272 VAL A O 1
ATOM 2134 N N . VAL A 1 273 ? 17.625 0.898 -10.401 1.00 76.62 273 VAL A N 1
ATOM 2135 C CA . VAL A 1 273 ? 18.175 0.253 -11.609 1.00 76.62 273 VAL A CA 1
ATOM 2136 C C . VAL A 1 273 ? 19.632 0.661 -11.831 1.00 76.62 273 VAL A C 1
ATOM 2138 O O . VAL A 1 273 ? 20.476 -0.204 -12.084 1.00 76.62 273 VAL A O 1
ATOM 2141 N N . VAL A 1 274 ? 19.956 1.950 -11.678 1.00 82.94 274 VAL A N 1
ATOM 2142 C CA . VAL A 1 274 ? 21.342 2.438 -11.763 1.00 82.94 274 VAL A CA 1
ATOM 2143 C C . VAL A 1 274 ? 22.200 1.800 -10.669 1.00 82.94 274 VAL A C 1
ATOM 2145 O O . VAL A 1 274 ? 23.258 1.258 -10.982 1.00 82.94 274 VAL A O 1
ATOM 2148 N N . LEU A 1 275 ? 21.728 1.778 -9.418 1.00 85.12 275 LEU A N 1
ATOM 2149 C CA . LEU A 1 275 ? 22.441 1.160 -8.296 1.00 85.12 275 LEU A CA 1
ATOM 2150 C C . LEU A 1 275 ? 22.688 -0.333 -8.541 1.00 85.12 275 LEU A C 1
ATOM 2152 O O . LEU A 1 275 ? 23.813 -0.792 -8.394 1.00 85.12 275 LEU A O 1
ATOM 2156 N N . THR A 1 276 ? 21.669 -1.075 -8.978 1.00 81.88 276 THR A N 1
ATOM 2157 C CA . THR A 1 276 ? 21.765 -2.516 -9.276 1.00 81.88 276 THR A CA 1
ATOM 2158 C C . THR A 1 276 ? 22.792 -2.775 -10.371 1.00 81.88 276 THR A C 1
ATOM 2160 O O . THR A 1 276 ? 23.639 -3.655 -10.246 1.00 81.88 276 THR A O 1
ATOM 2163 N N . THR A 1 277 ? 22.736 -1.993 -11.451 1.00 81.38 277 THR A N 1
ATOM 2164 C CA . THR A 1 277 ? 23.659 -2.128 -12.584 1.00 81.38 277 THR A CA 1
ATOM 2165 C C . THR A 1 277 ? 25.089 -1.852 -12.139 1.00 81.38 277 THR A C 1
ATOM 2167 O O . THR A 1 277 ? 25.995 -2.625 -12.440 1.00 81.38 277 THR A O 1
ATOM 2170 N N . ALA A 1 278 ? 25.283 -0.790 -11.362 1.00 84.69 278 ALA A N 1
ATOM 2171 C CA . ALA A 1 278 ? 26.579 -0.416 -10.833 1.00 84.69 278 ALA A CA 1
ATOM 2172 C C . ALA A 1 278 ? 27.125 -1.497 -9.876 1.00 84.69 278 ALA A C 1
ATOM 2174 O O . ALA A 1 278 ? 28.255 -1.951 -10.040 1.00 84.69 278 ALA A O 1
ATOM 2175 N N . LEU A 1 279 ? 26.307 -2.008 -8.949 1.00 85.94 279 LEU A N 1
ATOM 2176 C CA . LEU A 1 279 ? 26.681 -3.113 -8.060 1.00 85.94 279 LEU A CA 1
ATOM 2177 C C . LEU A 1 279 ? 27.033 -4.388 -8.834 1.00 85.94 279 LEU A C 1
ATOM 2179 O O . LEU A 1 279 ? 28.008 -5.045 -8.493 1.00 85.94 279 LEU A O 1
ATOM 2183 N N . ARG A 1 280 ? 26.321 -4.729 -9.913 1.00 85.38 280 ARG A N 1
ATOM 2184 C CA . ARG A 1 280 ? 26.667 -5.893 -10.750 1.00 85.38 280 ARG A CA 1
ATOM 2185 C C . ARG A 1 280 ? 28.023 -5.750 -11.436 1.00 85.38 280 ARG A C 1
ATOM 2187 O O . ARG A 1 280 ? 28.732 -6.744 -11.572 1.00 85.38 280 ARG A O 1
ATOM 2194 N N . VAL A 1 281 ? 28.399 -4.534 -11.831 1.00 86.38 281 VAL A N 1
ATOM 2195 C CA . VAL A 1 281 ? 29.707 -4.259 -12.445 1.00 86.38 281 VAL A CA 1
ATOM 2196 C C . VAL A 1 281 ? 30.846 -4.441 -11.437 1.00 86.38 281 VAL A C 1
ATOM 2198 O O . VAL A 1 281 ? 31.837 -5.093 -11.762 1.00 86.38 281 VAL A O 1
ATOM 2201 N N . PHE A 1 282 ? 30.712 -3.906 -10.218 1.00 88.00 282 PHE A N 1
ATOM 2202 C CA . PHE A 1 282 ? 31.817 -3.888 -9.245 1.00 88.00 282 PHE A CA 1
ATOM 2203 C C . PHE A 1 282 ? 31.794 -5.042 -8.232 1.00 88.00 282 PHE A C 1
ATOM 2205 O O . PHE A 1 282 ? 32.851 -5.536 -7.853 1.00 88.00 282 PHE A O 1
ATOM 2212 N N . ALA A 1 283 ? 30.615 -5.505 -7.812 1.00 86.00 283 ALA A N 1
ATOM 2213 C CA . ALA A 1 283 ? 30.441 -6.549 -6.799 1.00 86.00 283 ALA A CA 1
ATOM 2214 C C . ALA A 1 283 ? 30.053 -7.928 -7.365 1.00 86.00 283 ALA A C 1
ATOM 2216 O O . ALA A 1 283 ? 30.075 -8.914 -6.628 1.00 86.00 283 ALA A O 1
ATOM 2217 N N . LYS A 1 284 ? 29.727 -8.027 -8.663 1.00 86.94 284 LYS A N 1
ATOM 2218 C CA . LYS A 1 284 ? 29.427 -9.288 -9.369 1.00 86.94 284 LYS A CA 1
ATOM 2219 C C . LYS A 1 284 ? 28.412 -10.159 -8.605 1.00 86.94 284 LYS A C 1
ATOM 2221 O O . LYS A 1 284 ? 27.283 -9.729 -8.400 1.00 86.94 284 LYS A O 1
ATOM 2226 N N . GLU A 1 285 ? 28.807 -11.353 -8.162 1.00 83.56 285 GLU A N 1
ATOM 2227 C CA . GLU A 1 285 ? 27.959 -12.328 -7.454 1.00 83.56 285 GLU A CA 1
ATOM 2228 C C . GLU A 1 285 ? 27.437 -11.822 -6.099 1.00 83.56 285 GLU A C 1
ATOM 2230 O O . GLU A 1 285 ? 26.423 -12.302 -5.601 1.00 83.56 285 GLU A O 1
ATOM 2235 N N . ARG A 1 286 ? 28.094 -10.818 -5.506 1.00 85.06 286 ARG A N 1
ATOM 2236 C CA . ARG A 1 286 ? 27.679 -10.195 -4.239 1.00 85.06 286 ARG A CA 1
ATOM 2237 C C . ARG A 1 286 ? 26.679 -9.054 -4.429 1.00 85.06 286 ARG A C 1
ATOM 2239 O O . ARG A 1 286 ? 26.200 -8.516 -3.434 1.00 85.06 286 ARG A O 1
ATOM 2246 N N . ALA A 1 287 ? 26.362 -8.671 -5.669 1.00 82.00 287 ALA A N 1
ATOM 2247 C CA . ALA A 1 287 ? 25.549 -7.490 -5.964 1.00 82.00 287 ALA A CA 1
ATOM 2248 C C . ALA A 1 287 ? 24.160 -7.535 -5.312 1.00 82.00 287 ALA A C 1
ATOM 2250 O O . ALA A 1 287 ? 23.749 -6.546 -4.710 1.00 82.00 287 ALA A O 1
ATOM 2251 N N . ASP A 1 288 ? 23.471 -8.676 -5.384 1.00 79.88 288 ASP A N 1
ATOM 2252 C CA . ASP A 1 288 ? 22.107 -8.809 -4.858 1.00 79.88 288 ASP A CA 1
ATOM 2253 C C . ASP A 1 288 ? 22.088 -8.778 -3.315 1.00 79.88 288 ASP A C 1
ATOM 2255 O O . ASP A 1 288 ? 21.233 -8.132 -2.707 1.00 79.88 288 ASP A O 1
ATOM 2259 N N . VAL A 1 289 ? 23.080 -9.409 -2.667 1.00 86.25 289 VAL A N 1
ATOM 2260 C CA . VAL A 1 289 ? 23.243 -9.390 -1.200 1.00 86.25 289 VAL A CA 1
ATOM 2261 C C . VAL A 1 289 ? 23.568 -7.981 -0.711 1.00 86.25 289 VAL A C 1
ATOM 2263 O O . VAL A 1 289 ? 22.901 -7.476 0.189 1.00 86.25 289 VAL A O 1
ATOM 2266 N N . LEU A 1 290 ? 24.537 -7.314 -1.346 1.00 87.94 290 LEU A N 1
ATOM 2267 C CA . LEU A 1 290 ? 24.904 -5.940 -1.003 1.00 87.94 290 LEU A CA 1
ATOM 2268 C C . LEU A 1 290 ? 23.748 -4.975 -1.219 1.00 87.94 290 LEU A C 1
ATOM 2270 O O . LEU A 1 290 ? 23.516 -4.117 -0.378 1.00 87.94 290 LEU A O 1
ATOM 2274 N N . GLN A 1 291 ? 22.998 -5.110 -2.313 1.00 85.88 291 GLN A N 1
ATOM 2275 C CA . GLN A 1 291 ? 21.829 -4.272 -2.545 1.00 85.88 291 GLN A CA 1
ATOM 2276 C C . GLN A 1 291 ? 20.806 -4.417 -1.415 1.00 85.88 291 GLN A C 1
ATOM 2278 O O . GLN A 1 291 ? 20.330 -3.409 -0.897 1.00 85.88 291 GLN A O 1
ATOM 2283 N N . ARG A 1 292 ? 20.474 -5.649 -1.021 1.00 84.75 292 ARG A N 1
ATOM 2284 C CA . ARG A 1 292 ? 19.542 -5.905 0.083 1.00 84.75 292 ARG A CA 1
ATOM 2285 C C . ARG A 1 292 ? 20.045 -5.282 1.388 1.00 84.75 292 ARG A C 1
ATOM 2287 O O . ARG A 1 292 ? 19.289 -4.585 2.060 1.00 84.75 292 ARG A O 1
ATOM 2294 N N . ASP A 1 293 ? 21.310 -5.506 1.724 1.00 88.94 293 ASP A N 1
ATOM 2295 C CA . ASP A 1 293 ? 21.889 -5.076 2.999 1.00 88.94 293 ASP A CA 1
ATOM 2296 C C . ASP A 1 293 ? 22.076 -3.545 3.060 1.00 88.94 293 ASP A C 1
ATOM 2298 O O . ASP A 1 293 ? 21.851 -2.939 4.105 1.00 88.94 293 ASP A O 1
ATOM 2302 N N . LEU A 1 294 ? 22.375 -2.885 1.934 1.00 88.12 294 LEU A N 1
ATOM 2303 C CA . LEU A 1 294 ? 22.442 -1.418 1.823 1.00 88.12 294 LEU A CA 1
ATOM 2304 C C . LEU A 1 294 ? 21.075 -0.735 1.994 1.00 88.12 294 LEU A C 1
ATOM 2306 O O . LEU A 1 294 ? 21.010 0.432 2.394 1.00 88.12 294 LEU A O 1
ATOM 2310 N N . LEU A 1 295 ? 19.990 -1.435 1.654 1.00 84.69 295 LEU A N 1
ATOM 2311 C CA . LEU A 1 295 ? 18.625 -0.899 1.671 1.00 84.69 295 LEU A CA 1
ATOM 2312 C C . LEU A 1 295 ? 17.801 -1.360 2.887 1.00 84.69 295 LEU A C 1
ATOM 2314 O O . LEU A 1 295 ? 16.650 -0.945 3.037 1.00 84.69 295 LEU A O 1
ATOM 2318 N N . THR A 1 296 ? 18.380 -2.179 3.769 1.00 83.12 296 THR A N 1
ATOM 2319 C CA . THR A 1 296 ? 17.698 -2.706 4.958 1.00 83.12 296 THR A CA 1
ATOM 2320 C C . THR A 1 296 ? 17.371 -1.615 5.987 1.00 83.12 296 THR A C 1
ATOM 2322 O O . THR A 1 296 ? 18.116 -0.639 6.154 1.00 83.12 296 THR A O 1
ATOM 2325 N N . GLY A 1 297 ? 16.237 -1.773 6.679 1.00 71.19 297 GLY A N 1
ATOM 2326 C CA . GLY A 1 297 ? 15.778 -0.882 7.753 1.00 71.19 297 GLY A CA 1
ATOM 2327 C C . GLY A 1 297 ? 15.432 0.549 7.333 1.00 71.19 297 GLY A C 1
ATOM 2328 O O . GLY A 1 297 ? 15.403 1.447 8.167 1.00 71.19 297 GLY A O 1
ATOM 2329 N N . LEU A 1 298 ? 15.224 0.801 6.037 1.00 67.75 298 LEU A N 1
ATOM 2330 C CA . LEU A 1 298 ? 14.835 2.121 5.519 1.00 67.75 298 LEU A CA 1
ATOM 2331 C C . LEU A 1 298 ? 13.365 2.200 5.105 1.00 67.75 298 LEU A C 1
ATOM 2333 O O . LEU A 1 298 ? 12.793 3.286 5.137 1.00 67.75 298 LEU A O 1
ATOM 2337 N N . ALA A 1 299 ? 12.774 1.071 4.706 1.00 52.84 299 ALA A N 1
ATOM 2338 C CA . ALA A 1 299 ? 11.361 0.973 4.343 1.00 52.84 299 ALA A CA 1
ATOM 2339 C C . ALA A 1 299 ? 10.450 0.782 5.568 1.00 52.84 299 ALA A C 1
ATOM 2341 O O . ALA A 1 299 ? 9.284 1.159 5.523 1.00 52.84 299 ALA A O 1
ATOM 2342 N N . ASP A 1 300 ? 10.989 0.247 6.666 1.00 57.53 300 ASP A N 1
ATOM 2343 C CA . ASP A 1 300 ? 10.192 -0.117 7.838 1.00 57.53 300 ASP A CA 1
ATOM 2344 C C . ASP A 1 300 ? 9.838 1.089 8.717 1.00 57.53 300 ASP A C 1
ATOM 2346 O O . ASP A 1 300 ? 8.905 1.004 9.496 1.00 57.53 300 ASP A O 1
ATOM 2350 N N . LEU A 1 301 ? 10.525 2.230 8.603 1.00 59.44 301 LEU A N 1
ATOM 2351 C CA . LEU A 1 301 ? 10.420 3.304 9.603 1.00 59.44 301 LEU A CA 1
ATOM 2352 C C . LEU A 1 301 ? 9.004 3.891 9.741 1.00 59.44 301 LEU A C 1
ATOM 2354 O O . LEU A 1 301 ? 8.506 4.006 10.858 1.00 59.44 301 LEU A O 1
ATOM 2358 N N . ASP A 1 302 ? 8.333 4.211 8.631 1.00 63.97 302 ASP A N 1
ATOM 2359 C CA . ASP A 1 302 ? 6.987 4.808 8.664 1.00 63.97 302 ASP A CA 1
ATOM 2360 C C . ASP A 1 302 ? 5.873 3.746 8.756 1.00 63.97 302 ASP A C 1
ATOM 2362 O O . ASP A 1 302 ? 4.858 3.969 9.417 1.00 63.97 302 ASP A O 1
ATOM 2366 N N . SER A 1 303 ? 6.052 2.572 8.136 1.00 68.19 303 SER A N 1
ATOM 2367 C CA . SER A 1 303 ? 5.082 1.465 8.216 1.00 68.19 303 SER A CA 1
ATOM 2368 C C . SER A 1 303 ? 5.125 0.717 9.553 1.00 68.19 303 SER A C 1
ATOM 2370 O O . SER A 1 303 ? 4.090 0.246 10.019 1.00 68.19 303 SER A O 1
ATOM 2372 N N . ALA A 1 304 ? 6.284 0.651 10.214 1.00 72.94 304 ALA A N 1
ATOM 2373 C CA . ALA A 1 304 ? 6.432 0.104 11.563 1.00 72.94 304 ALA A CA 1
ATOM 2374 C C . ALA A 1 304 ? 6.185 1.152 12.658 1.00 72.94 304 ALA A C 1
ATOM 2376 O O . ALA A 1 304 ? 6.065 0.781 13.827 1.00 72.94 304 ALA A O 1
ATOM 2377 N N . ALA A 1 305 ? 6.059 2.442 12.313 1.00 80.81 305 ALA A N 1
ATOM 2378 C CA . ALA A 1 305 ? 5.784 3.506 13.279 1.00 80.81 305 ALA A CA 1
ATOM 2379 C C . ALA A 1 305 ? 4.567 3.220 14.182 1.00 80.81 305 ALA A C 1
ATOM 2381 O O . ALA A 1 305 ? 4.700 3.418 15.393 1.00 80.81 305 ALA A O 1
ATOM 2382 N N . PRO A 1 306 ? 3.422 2.702 13.680 1.00 87.19 306 PRO A N 1
ATOM 2383 C CA . PRO A 1 306 ? 2.310 2.311 14.543 1.00 87.19 306 PRO A CA 1
ATOM 2384 C C . PRO A 1 306 ? 2.698 1.214 15.544 1.00 87.19 306 PRO A C 1
ATOM 2386 O O . PRO A 1 306 ? 2.397 1.335 16.727 1.00 87.19 306 PRO A O 1
ATOM 2389 N N . GLY A 1 307 ? 3.424 0.182 15.103 1.00 85.38 307 GLY A N 1
ATOM 2390 C CA . GLY A 1 307 ? 3.880 -0.904 15.977 1.00 85.38 307 GLY A CA 1
ATOM 2391 C C . GLY A 1 307 ? 4.818 -0.407 17.080 1.00 85.38 307 GLY A C 1
ATOM 2392 O O . GLY A 1 307 ? 4.614 -0.711 18.253 1.00 85.38 307 GLY A O 1
ATOM 2393 N N . MET A 1 308 ? 5.788 0.444 16.731 1.00 82.44 308 MET A N 1
ATOM 2394 C CA . MET A 1 308 ? 6.692 1.071 17.706 1.00 82.44 308 MET A CA 1
ATOM 2395 C C . MET A 1 308 ? 5.938 1.945 18.711 1.00 82.44 308 MET A C 1
ATOM 2397 O O . MET A 1 308 ? 6.206 1.910 19.910 1.00 82.44 308 MET A O 1
ATOM 2401 N N . ARG A 1 309 ? 4.974 2.739 18.237 1.00 87.94 309 ARG A N 1
ATOM 2402 C CA . ARG A 1 309 ? 4.174 3.624 19.091 1.00 87.94 309 ARG A CA 1
ATOM 2403 C C . ARG A 1 309 ? 3.261 2.838 20.029 1.00 87.94 309 ARG A C 1
ATOM 2405 O O . ARG A 1 309 ? 3.140 3.233 21.184 1.00 87.94 309 ARG A O 1
ATOM 2412 N N . LEU A 1 310 ? 2.684 1.725 19.572 1.00 89.06 310 LEU A N 1
ATOM 2413 C CA . LEU A 1 310 ? 1.919 0.808 20.422 1.00 89.06 310 LEU A CA 1
ATOM 2414 C C . LEU A 1 310 ? 2.791 0.174 21.506 1.00 89.06 310 LEU A C 1
ATOM 2416 O O . LEU A 1 310 ? 2.342 0.052 22.643 1.00 89.06 310 LEU A O 1
ATOM 2420 N N . TRP A 1 311 ? 4.041 -0.163 21.189 1.00 86.56 311 TRP A N 1
ATOM 2421 C CA . TRP A 1 311 ? 4.991 -0.665 22.180 1.00 86.56 311 TRP A CA 1
ATOM 2422 C C . TRP A 1 311 ? 5.267 0.370 23.284 1.00 86.56 311 TRP A C 1
ATOM 2424 O O . TRP A 1 311 ? 5.089 0.072 24.463 1.00 86.56 311 TRP A O 1
ATOM 2434 N N . TYR A 1 312 ? 5.590 1.621 22.929 1.00 87.25 312 TYR A N 1
ATOM 2435 C CA . TYR A 1 312 ? 5.776 2.696 23.921 1.00 87.25 312 TYR A CA 1
ATOM 2436 C C . TYR A 1 312 ? 4.509 2.987 24.735 1.00 87.25 312 TYR A C 1
ATOM 2438 O O . TYR A 1 312 ? 4.581 3.329 25.918 1.00 87.25 312 TYR A O 1
ATOM 2446 N N . LEU A 1 313 ? 3.342 2.857 24.108 1.00 92.12 313 LEU A N 1
ATOM 2447 C CA . LEU A 1 313 ? 2.057 3.005 24.777 1.00 92.12 313 LEU A CA 1
ATOM 2448 C C . LEU A 1 313 ? 1.827 1.877 25.794 1.00 92.12 313 LEU A C 1
ATOM 2450 O O . LEU A 1 313 ? 1.362 2.147 26.900 1.00 92.12 313 LEU A O 1
ATOM 2454 N N . ALA A 1 314 ? 2.239 0.647 25.477 1.00 91.44 314 ALA A N 1
ATOM 2455 C CA . ALA A 1 314 ? 2.252 -0.461 26.427 1.00 91.44 314 ALA A CA 1
ATOM 2456 C C . ALA A 1 314 ? 3.198 -0.188 27.606 1.00 91.44 314 ALA A C 1
ATOM 2458 O O . ALA A 1 314 ? 2.794 -0.395 28.747 1.00 91.44 314 ALA A O 1
ATOM 2459 N N . GLU A 1 315 ? 4.411 0.327 27.370 1.00 88.88 315 GLU A N 1
ATOM 2460 C CA . GLU A 1 315 ? 5.328 0.716 28.458 1.00 88.88 315 GLU A CA 1
ATOM 2461 C C . GLU A 1 315 ? 4.732 1.802 29.360 1.00 88.88 315 GLU A C 1
ATOM 2463 O O . GLU A 1 315 ? 4.796 1.704 30.586 1.00 88.88 315 GLU A O 1
ATOM 2468 N N . THR A 1 316 ? 4.090 2.807 28.759 1.00 92.50 316 THR A N 1
ATOM 2469 C CA . THR A 1 316 ? 3.399 3.877 29.495 1.00 92.50 316 THR A CA 1
ATOM 2470 C C . THR A 1 316 ? 2.297 3.295 30.379 1.00 92.50 316 THR A C 1
ATOM 2472 O O . THR A 1 316 ? 2.246 3.589 31.571 1.00 92.50 316 THR A O 1
ATOM 2475 N N . ALA A 1 317 ? 1.486 2.385 29.833 1.00 93.88 317 ALA A N 1
ATOM 2476 C CA . ALA A 1 317 ? 0.460 1.679 30.589 1.00 93.88 317 ALA A CA 1
ATOM 2477 C C . ALA A 1 317 ? 1.053 0.791 31.694 1.00 93.88 317 ALA A C 1
ATOM 2479 O O . ALA A 1 317 ? 0.494 0.726 32.783 1.00 93.88 317 ALA A O 1
ATOM 2480 N N . ARG A 1 318 ? 2.207 0.136 31.489 1.00 91.81 318 ARG A N 1
ATOM 2481 C CA . ARG A 1 318 ? 2.865 -0.651 32.554 1.00 91.81 318 ARG A CA 1
ATOM 2482 C C . ARG A 1 318 ? 3.281 0.208 33.746 1.00 91.81 318 ARG A C 1
ATOM 2484 O O . ARG A 1 318 ? 3.238 -0.293 34.869 1.00 91.81 318 ARG A O 1
ATOM 2491 N N . ALA A 1 319 ? 3.654 1.463 33.505 1.00 91.81 319 ALA A N 1
ATOM 2492 C CA . ALA A 1 319 ? 3.984 2.433 34.545 1.00 91.81 319 ALA A CA 1
ATOM 2493 C C . ALA A 1 319 ? 2.746 3.050 35.233 1.00 91.81 319 ALA A C 1
ATOM 2495 O O . ALA A 1 319 ? 2.900 3.735 36.242 1.00 91.81 319 ALA A O 1
ATOM 2496 N N . GLU A 1 320 ? 1.532 2.791 34.730 1.00 95.56 320 GLU A N 1
ATOM 2497 C CA . GLU A 1 320 ? 0.265 3.339 35.226 1.00 95.56 320 GLU A CA 1
ATOM 2498 C C . GLU A 1 320 ? -0.698 2.202 35.646 1.00 95.56 320 GLU A C 1
ATOM 2500 O O . GLU A 1 320 ? -1.489 1.715 34.832 1.00 95.56 320 GLU A O 1
ATOM 2505 N N . PRO A 1 321 ? -0.656 1.741 36.917 1.00 93.44 321 PRO A N 1
ATOM 2506 C CA . PRO A 1 321 ? -1.367 0.536 37.359 1.00 93.44 321 PRO A CA 1
ATOM 2507 C C . PRO A 1 321 ? -2.879 0.548 37.106 1.00 93.44 321 PRO A C 1
ATOM 2509 O O . PRO A 1 321 ? -3.437 -0.485 36.738 1.00 93.44 321 PRO A O 1
ATOM 2512 N N . GLU A 1 322 ? -3.532 1.700 37.273 1.00 94.62 322 GLU A N 1
ATOM 2513 C CA . GLU A 1 322 ? -4.973 1.861 37.047 1.00 94.62 322 GLU A CA 1
ATOM 2514 C C . GLU A 1 322 ? -5.333 1.679 35.567 1.00 94.62 322 GLU A C 1
ATOM 2516 O O . GLU A 1 322 ? -6.220 0.890 35.239 1.00 94.62 322 GLU A O 1
ATOM 2521 N N . ALA A 1 323 ? -4.590 2.326 34.662 1.00 94.50 323 ALA A N 1
ATOM 2522 C CA . ALA A 1 323 ? -4.785 2.177 33.222 1.00 94.50 323 ALA A CA 1
ATOM 2523 C C . ALA A 1 323 ? -4.477 0.748 32.753 1.00 94.50 323 ALA A C 1
ATOM 2525 O O . ALA A 1 323 ? -5.232 0.178 31.965 1.00 94.50 323 ALA A O 1
ATOM 2526 N N . LYS A 1 324 ? -3.412 0.125 33.276 1.00 94.81 324 LYS A N 1
ATOM 2527 C CA . LYS A 1 324 ? -3.094 -1.284 32.999 1.00 94.81 324 LYS A CA 1
ATOM 2528 C C . LYS A 1 324 ? -4.224 -2.218 33.425 1.00 94.81 324 LYS A C 1
ATOM 2530 O O . LYS A 1 324 ? -4.568 -3.131 32.676 1.00 94.81 324 LYS A O 1
ATOM 2535 N N . ALA A 1 325 ? -4.767 -2.023 34.626 1.00 93.94 325 ALA A N 1
ATOM 2536 C CA . ALA A 1 325 ? -5.856 -2.845 35.140 1.00 93.94 325 ALA A CA 1
ATOM 2537 C C . ALA A 1 325 ? -7.118 -2.691 34.280 1.00 93.94 325 ALA A C 1
ATOM 2539 O O . ALA A 1 325 ? -7.691 -3.704 33.879 1.00 93.94 325 ALA A O 1
ATOM 2540 N N . ALA A 1 326 ? -7.487 -1.455 33.924 1.00 93.88 326 ALA A N 1
ATOM 2541 C CA . ALA A 1 326 ? -8.613 -1.171 33.032 1.00 93.88 326 ALA A CA 1
ATOM 2542 C C . ALA A 1 326 ? -8.446 -1.859 31.665 1.00 93.88 326 ALA A C 1
ATOM 2544 O O . ALA A 1 326 ? -9.337 -2.578 31.213 1.00 93.88 326 ALA A O 1
ATOM 2545 N N . LEU A 1 327 ? -7.263 -1.727 31.053 1.00 94.44 327 LEU A N 1
ATOM 2546 C CA . LEU A 1 327 ? -6.944 -2.344 29.765 1.00 94.44 327 LEU A CA 1
ATOM 2547 C C . LEU A 1 327 ? -7.013 -3.871 29.792 1.00 94.44 327 LEU A C 1
ATOM 2549 O O . LEU A 1 327 ? -7.414 -4.466 28.800 1.00 94.44 327 LEU A O 1
ATOM 2553 N N . LEU A 1 328 ? -6.592 -4.519 30.881 1.00 94.31 328 LEU A N 1
ATOM 2554 C CA . LEU A 1 328 ? -6.539 -5.983 30.965 1.00 94.31 328 LEU A CA 1
ATOM 2555 C C . LEU A 1 328 ? -7.866 -6.633 31.372 1.00 94.31 328 LEU A C 1
ATOM 2557 O O . LEU A 1 328 ? -8.048 -7.818 31.081 1.00 94.31 328 LEU A O 1
ATOM 2561 N N . ALA A 1 329 ? -8.740 -5.896 32.060 1.00 92.31 329 ALA A N 1
ATOM 2562 C CA . ALA A 1 329 ? -10.006 -6.406 32.582 1.00 92.31 329 ALA A CA 1
ATOM 2563 C C . ALA A 1 329 ? -11.141 -6.407 31.545 1.00 92.31 329 ALA A C 1
ATOM 2565 O O . ALA A 1 329 ? -12.042 -7.238 31.639 1.00 92.31 329 ALA A O 1
ATOM 2566 N N . ALA A 1 330 ? -11.110 -5.487 30.581 1.00 91.06 330 ALA A N 1
ATOM 2567 C CA . ALA A 1 330 ? -12.181 -5.310 29.607 1.00 91.06 330 ALA A CA 1
ATOM 2568 C C . ALA A 1 330 ? -11.991 -6.147 28.329 1.00 91.06 330 ALA A C 1
ATOM 2570 O O . ALA A 1 330 ? -10.871 -6.480 27.926 1.00 91.06 330 ALA A O 1
ATOM 2571 N N . ASP A 1 331 ? -13.108 -6.458 27.668 1.00 93.19 331 ASP A N 1
ATOM 2572 C CA . ASP A 1 331 ? -13.108 -7.038 26.324 1.00 93.19 331 ASP A CA 1
ATOM 2573 C C . ASP A 1 331 ? -12.645 -5.975 25.307 1.00 93.19 331 ASP A C 1
ATOM 2575 O O . ASP A 1 331 ? -13.243 -4.893 25.253 1.00 93.19 331 ASP A O 1
ATOM 2579 N N . PRO A 1 332 ? -11.597 -6.237 24.498 1.00 92.19 332 PRO A N 1
ATOM 2580 C CA . PRO A 1 332 ? -11.115 -5.280 23.507 1.00 92.19 332 PRO A CA 1
ATOM 2581 C C . PRO A 1 332 ? -12.167 -4.843 22.479 1.00 92.19 332 PRO A C 1
ATOM 2583 O O . PRO A 1 332 ? -12.000 -3.760 21.925 1.00 92.19 332 PRO A O 1
ATOM 2586 N N . THR A 1 333 ? -13.235 -5.613 22.231 1.00 92.62 333 THR A N 1
ATOM 2587 C CA . THR A 1 333 ? -14.305 -5.219 21.286 1.00 92.62 333 THR A CA 1
ATOM 2588 C C . THR A 1 333 ? -15.221 -4.119 21.817 1.00 92.62 333 THR A C 1
ATOM 2590 O O . THR A 1 333 ? -15.979 -3.521 21.057 1.00 92.62 333 THR A O 1
ATOM 2593 N N . HIS A 1 334 ? -15.204 -3.888 23.130 1.00 90.88 334 HIS A N 1
ATOM 2594 C CA . HIS A 1 334 ? -16.047 -2.900 23.802 1.00 90.88 334 HIS A CA 1
ATOM 2595 C C . HIS A 1 334 ? -15.246 -1.741 24.389 1.00 90.88 334 HIS A C 1
ATOM 2597 O O . HIS A 1 334 ? -15.842 -0.767 24.836 1.00 90.88 334 HIS A O 1
ATOM 2603 N N . LEU A 1 335 ? -13.915 -1.839 24.382 1.00 92.19 335 LEU A N 1
ATOM 2604 C CA . LEU A 1 335 ? -13.041 -0.786 24.867 1.00 92.19 335 LEU A CA 1
ATOM 2605 C C . LEU A 1 335 ? -13.060 0.423 23.935 1.00 92.19 335 LEU A C 1
ATOM 2607 O O . LEU A 1 335 ? -12.882 0.322 22.720 1.00 92.19 335 LEU A O 1
ATOM 2611 N N . THR A 1 336 ? -13.183 1.588 24.548 1.00 91.19 336 THR A N 1
ATOM 2612 C CA . THR A 1 336 ? -13.038 2.891 23.919 1.00 91.19 336 THR A CA 1
ATOM 2613 C C . THR A 1 336 ? -11.992 3.714 24.663 1.00 91.19 336 THR A C 1
ATOM 2615 O O . THR A 1 336 ? -11.477 3.341 25.718 1.00 91.19 336 THR A O 1
ATOM 2618 N N . LEU A 1 337 ? -11.650 4.870 24.099 1.00 89.88 337 LEU A N 1
ATOM 2619 C CA . LEU A 1 337 ? -10.754 5.822 24.748 1.00 89.88 337 LEU A CA 1
ATOM 2620 C C . LEU A 1 337 ? -11.308 6.317 26.102 1.00 89.88 337 LEU A C 1
ATOM 2622 O O . LEU A 1 337 ? -10.540 6.617 27.016 1.00 89.88 337 LEU A O 1
ATOM 2626 N N . GLU A 1 338 ? -12.632 6.427 26.224 1.00 90.25 338 GLU A N 1
ATOM 2627 C CA . GLU A 1 338 ? -13.296 7.010 27.393 1.00 90.25 338 GLU A CA 1
ATOM 2628 C C . GLU A 1 338 ? -13.255 6.097 28.619 1.00 90.25 338 GLU A C 1
ATOM 2630 O O . GLU A 1 338 ? -13.272 6.603 29.742 1.00 90.25 338 GLU A O 1
ATOM 2635 N N . ASP A 1 339 ? -13.107 4.788 28.403 1.00 90.88 339 ASP A N 1
ATOM 2636 C CA . ASP A 1 339 ? -13.004 3.771 29.454 1.00 90.88 339 ASP A CA 1
ATOM 2637 C C . ASP A 1 339 ? -11.661 3.811 30.199 1.00 90.88 339 ASP A C 1
ATOM 2639 O O . ASP A 1 339 ? -11.508 3.203 31.261 1.00 90.88 339 ASP A O 1
ATOM 2643 N N . LEU A 1 340 ? -10.667 4.521 29.653 1.00 92.81 340 LEU A N 1
ATOM 2644 C CA . LEU A 1 340 ? -9.370 4.692 30.296 1.00 92.81 340 LEU A CA 1
ATOM 2645 C C . LEU A 1 340 ? -9.387 5.869 31.281 1.00 92.81 340 LEU A C 1
ATOM 2647 O O . LEU A 1 340 ? -9.908 6.947 30.956 1.00 92.81 340 LEU A O 1
ATOM 2651 N N . PRO A 1 341 ? -8.752 5.712 32.462 1.00 93.06 341 PRO A N 1
ATOM 2652 C CA . PRO A 1 341 ? -8.608 6.810 33.404 1.00 93.06 341 PRO A CA 1
ATOM 2653 C C . PRO A 1 341 ? -7.836 7.969 32.765 1.00 93.06 341 PRO A C 1
ATOM 2655 O O . PRO A 1 341 ? -6.988 7.789 31.886 1.00 93.06 341 PRO A O 1
ATOM 2658 N N . SER A 1 342 ? -8.142 9.187 33.210 1.00 93.44 342 SER A N 1
ATOM 2659 C CA . SER A 1 342 ? -7.397 10.376 32.803 1.00 93.44 342 SER A CA 1
ATOM 2660 C C . SER A 1 342 ? -5.945 10.253 33.258 1.00 93.44 342 SER A C 1
ATOM 2662 O O . SER A 1 342 ? -5.665 10.281 34.453 1.00 93.44 342 SER A O 1
ATOM 2664 N N . GLY A 1 343 ? -5.020 10.160 32.306 1.00 94.25 343 GLY A N 1
ATOM 2665 C CA . GLY A 1 343 ? -3.612 9.947 32.609 1.00 94.25 343 GLY A CA 1
ATOM 2666 C C . GLY A 1 343 ? -2.723 9.864 31.367 1.00 94.25 343 GLY A C 1
ATOM 2667 O O . GLY A 1 343 ? -3.198 10.059 30.238 1.00 94.25 343 GLY A O 1
ATOM 2668 N N . PRO A 1 344 ? -1.416 9.605 31.555 1.00 95.50 344 PR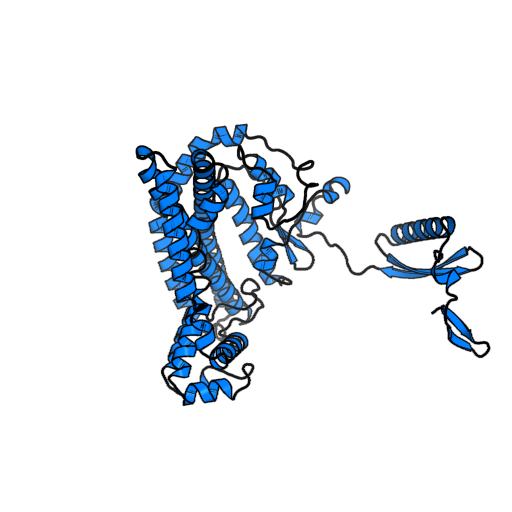O A N 1
ATOM 2669 C CA . PRO A 1 344 ? -0.446 9.485 30.470 1.00 95.50 344 PRO A CA 1
ATOM 2670 C C . PRO A 1 344 ? -0.845 8.462 29.404 1.00 95.50 344 PRO A C 1
ATOM 2672 O O . PRO A 1 344 ? -0.686 8.744 28.216 1.00 95.50 344 PRO A O 1
ATOM 2675 N N . THR A 1 345 ? -1.403 7.313 29.799 1.00 95.75 345 THR A N 1
ATOM 2676 C CA . THR A 1 345 ? -1.809 6.253 28.863 1.00 95.75 345 THR A CA 1
ATOM 2677 C C . THR A 1 345 ? -2.933 6.710 27.939 1.00 95.75 345 THR A C 1
ATOM 2679 O O . THR A 1 345 ? -2.831 6.548 26.722 1.00 95.75 345 THR A O 1
ATOM 2682 N N . ARG A 1 346 ? -3.981 7.338 28.488 1.00 95.75 346 ARG A N 1
ATOM 2683 C CA . ARG A 1 346 ? -5.097 7.871 27.692 1.00 95.75 346 ARG A CA 1
ATOM 2684 C C . ARG A 1 346 ? -4.618 8.933 26.705 1.00 95.75 346 ARG A C 1
ATOM 2686 O O . ARG A 1 346 ? -4.914 8.835 25.519 1.00 95.75 346 ARG A O 1
ATOM 2693 N N . LYS A 1 347 ? -3.790 9.881 27.157 1.00 95.50 347 LYS A N 1
ATOM 2694 C CA . LYS A 1 347 ? -3.216 10.927 26.292 1.00 95.50 347 LYS A CA 1
ATOM 2695 C C . LYS A 1 347 ? -2.307 10.355 25.196 1.00 95.50 347 LYS A C 1
ATOM 2697 O O . LYS A 1 347 ? -2.290 10.851 24.067 1.00 95.50 347 LYS A O 1
ATOM 2702 N N . ALA A 1 348 ? -1.542 9.309 25.510 1.00 94.44 348 ALA A N 1
ATOM 2703 C CA . ALA A 1 348 ? -0.726 8.608 24.524 1.00 94.44 348 ALA A CA 1
ATOM 2704 C C . ALA A 1 348 ? -1.600 7.921 23.462 1.00 94.44 348 ALA A C 1
ATOM 2706 O O . ALA A 1 348 ? -1.257 7.969 22.279 1.00 94.44 348 ALA A O 1
ATOM 2707 N N . LEU A 1 349 ? -2.738 7.338 23.858 1.00 94.94 349 LEU A N 1
ATOM 2708 C CA . LEU A 1 349 ? -3.694 6.721 22.935 1.00 94.94 349 LEU A CA 1
ATOM 2709 C C . LEU A 1 349 ? -4.419 7.755 22.065 1.00 94.94 349 LEU A C 1
ATOM 2711 O O . LEU A 1 349 ? -4.563 7.531 20.866 1.00 94.94 349 LEU A O 1
ATOM 2715 N N . GLU A 1 350 ? -4.793 8.908 22.625 1.00 94.69 350 GLU A N 1
ATOM 2716 C CA . GLU A 1 350 ? -5.320 10.054 21.865 1.00 94.69 350 GLU A CA 1
ATOM 2717 C C . GLU A 1 350 ? -4.331 10.476 20.773 1.00 94.69 350 GLU A C 1
ATOM 2719 O O . GLU A 1 350 ? -4.658 10.466 19.587 1.00 94.69 350 GLU A O 1
ATOM 2724 N N . THR A 1 351 ? -3.077 10.722 21.162 1.00 93.94 351 THR A N 1
ATOM 2725 C CA . THR A 1 351 ? -1.999 11.096 20.231 1.00 93.94 351 THR A CA 1
ATOM 2726 C C . THR A 1 351 ? -1.775 10.014 19.164 1.00 93.94 351 THR A C 1
ATOM 2728 O O . THR A 1 351 ? -1.507 10.315 17.998 1.00 93.94 351 THR A O 1
ATOM 2731 N N . PHE A 1 352 ? -1.889 8.735 19.538 1.00 94.31 352 PHE A N 1
ATOM 2732 C CA . PHE A 1 352 ? -1.783 7.620 18.601 1.00 94.31 352 PHE A CA 1
ATOM 2733 C C . PHE A 1 352 ? -2.910 7.640 17.564 1.00 94.31 352 PHE A C 1
ATOM 2735 O O . PHE A 1 352 ? -2.642 7.516 16.369 1.00 94.31 352 PHE A O 1
ATOM 2742 N N . LEU A 1 353 ? -4.161 7.807 17.995 1.00 92.81 353 LEU A N 1
ATOM 2743 C CA . LEU A 1 353 ? -5.327 7.829 17.109 1.00 92.81 353 LEU A CA 1
ATOM 2744 C C . LEU A 1 353 ? -5.360 9.082 16.224 1.00 92.81 353 LEU A C 1
ATOM 2746 O O . LEU A 1 353 ? -5.779 9.000 15.071 1.00 92.81 353 LEU A O 1
ATOM 2750 N N . GLU A 1 354 ? -4.862 10.220 16.699 1.00 90.44 354 GLU A N 1
ATOM 2751 C CA . GLU A 1 354 ? -4.674 11.412 15.864 1.00 90.44 354 GLU A CA 1
ATOM 2752 C C . GLU A 1 354 ? -3.665 11.167 14.735 1.00 90.44 354 GLU A C 1
ATOM 2754 O O . GLU A 1 354 ? -3.892 11.564 13.587 1.00 90.44 354 GLU A O 1
ATOM 2759 N N . ALA A 1 355 ? -2.556 10.490 15.043 1.00 88.75 355 ALA A N 1
ATOM 2760 C CA . ALA A 1 355 ? -1.498 10.212 14.079 1.00 88.75 355 ALA A CA 1
ATOM 2761 C C . ALA A 1 355 ? -1.855 9.071 13.112 1.00 88.75 355 ALA A C 1
ATOM 2763 O O . ALA A 1 355 ? -1.626 9.201 11.908 1.00 88.75 355 ALA A O 1
ATOM 2764 N N . PHE A 1 356 ? -2.429 7.975 13.617 1.00 91.81 356 PHE A N 1
ATOM 2765 C CA . PHE A 1 356 ? -2.583 6.705 12.896 1.00 91.81 356 PHE A CA 1
ATOM 2766 C C . PHE A 1 356 ? -4.018 6.180 12.832 1.00 91.81 356 PHE A C 1
ATOM 2768 O O . PHE A 1 356 ? -4.255 5.169 12.181 1.00 91.81 356 PHE A O 1
ATOM 2775 N N . GLY A 1 357 ? -4.996 6.846 13.447 1.00 92.19 357 GLY A N 1
ATOM 2776 C CA . GLY A 1 357 ? -6.380 6.362 13.517 1.00 92.19 357 GLY A CA 1
ATOM 2777 C C . GLY A 1 357 ? -7.096 6.249 12.167 1.00 92.19 357 GLY A C 1
ATOM 2778 O O . GLY A 1 357 ? -8.142 5.614 12.094 1.00 92.19 357 GLY A O 1
ATOM 2779 N N . HIS A 1 358 ? -6.540 6.832 11.100 1.00 90.75 358 HIS A N 1
ATOM 2780 C CA . HIS A 1 358 ? -7.008 6.669 9.718 1.00 90.75 358 HIS A CA 1
ATOM 2781 C C . HIS A 1 358 ? -6.608 5.321 9.089 1.00 90.75 358 HIS A C 1
ATOM 2783 O O . HIS A 1 358 ? -7.124 4.974 8.029 1.00 90.75 358 HIS A O 1
ATOM 2789 N N . ARG A 1 359 ? -5.675 4.576 9.695 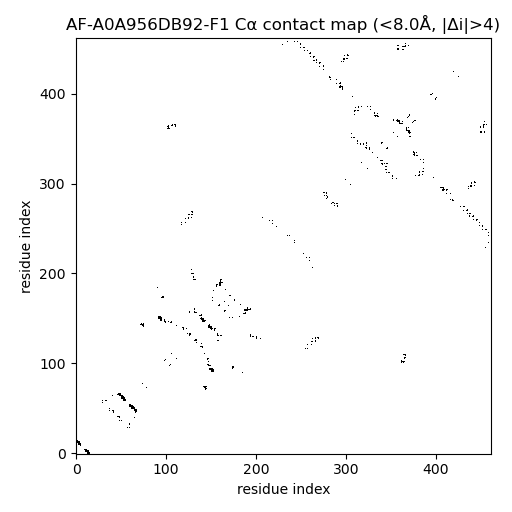1.00 91.25 359 ARG A N 1
ATOM 2790 C CA . ARG A 1 359 ? -5.255 3.247 9.229 1.00 91.25 359 ARG A CA 1
ATOM 2791 C C . ARG A 1 359 ? -6.259 2.171 9.645 1.00 91.25 359 ARG A C 1
ATOM 2793 O O . ARG A 1 359 ? -7.176 2.428 10.417 1.00 91.25 359 ARG A O 1
ATOM 2800 N N . GLY A 1 360 ? -6.091 0.964 9.115 1.00 88.88 360 GLY A N 1
ATOM 2801 C CA . GLY A 1 360 ? -6.932 -0.194 9.419 1.00 88.88 360 GLY A CA 1
ATOM 2802 C C . GLY A 1 360 ? -6.312 -1.486 8.893 1.00 88.88 360 GLY A C 1
ATOM 2803 O O . GLY A 1 360 ? -5.290 -1.454 8.210 1.00 88.88 360 GLY A O 1
ATOM 2804 N N . THR A 1 361 ? -6.936 -2.628 9.182 1.00 85.50 361 THR A N 1
ATOM 2805 C CA . THR A 1 361 ? -6.437 -3.955 8.769 1.00 85.50 361 THR A CA 1
ATOM 2806 C C . THR A 1 361 ? -6.348 -4.088 7.249 1.00 85.50 361 THR A C 1
ATOM 2808 O O . THR A 1 361 ? -5.352 -4.567 6.713 1.00 85.50 361 THR A O 1
ATOM 2811 N N . ARG A 1 362 ? -7.389 -3.638 6.538 1.00 88.56 362 ARG A N 1
ATOM 2812 C CA . ARG A 1 362 ? -7.456 -3.621 5.071 1.00 88.56 362 ARG A CA 1
ATOM 2813 C C . ARG A 1 362 ? -7.484 -2.180 4.584 1.00 88.56 362 ARG A C 1
ATOM 2815 O O . ARG A 1 362 ? -8.461 -1.732 4.000 1.00 88.56 362 ARG A O 1
ATOM 2822 N N . GLU A 1 363 ? -6.416 -1.435 4.859 1.00 88.50 363 GLU A N 1
ATOM 2823 C CA . GLU A 1 363 ? -6.380 0.025 4.693 1.00 88.50 363 GLU A CA 1
ATOM 2824 C C . GLU A 1 363 ? -6.745 0.520 3.273 1.00 88.50 363 GLU A C 1
ATOM 2826 O O . GLU A 1 363 ? -7.368 1.574 3.129 1.00 88.50 363 GLU A O 1
ATOM 2831 N N . ALA A 1 364 ? -6.461 -0.274 2.234 1.00 89.31 364 ALA A N 1
ATOM 2832 C CA . ALA A 1 364 ? -6.824 0.034 0.850 1.00 89.31 364 ALA A CA 1
ATOM 2833 C C . ALA A 1 364 ? -8.314 -0.194 0.505 1.00 89.31 364 ALA A C 1
ATOM 2835 O O . ALA A 1 364 ? -8.787 0.333 -0.501 1.00 89.31 364 ALA A O 1
ATOM 2836 N N . GLU A 1 365 ? -9.061 -0.962 1.305 1.00 92.69 365 GLU A N 1
ATOM 2837 C CA . GLU A 1 365 ? -10.514 -1.105 1.166 1.00 92.69 365 GLU A CA 1
ATOM 2838 C C . GLU A 1 365 ? -11.215 0.055 1.883 1.00 92.69 365 GLU A C 1
ATOM 2840 O O . GLU A 1 365 ? -11.083 0.232 3.091 1.00 92.69 365 GLU A O 1
ATOM 2845 N N . ILE A 1 366 ? -11.972 0.856 1.133 1.00 92.81 366 ILE A N 1
ATOM 2846 C CA . ILE A 1 366 ? -12.663 2.046 1.651 1.00 92.81 366 ILE A CA 1
ATOM 2847 C C . ILE A 1 366 ? -13.818 1.648 2.580 1.00 92.81 366 ILE A C 1
ATOM 2849 O O . ILE A 1 366 ? -14.113 2.349 3.547 1.00 92.81 366 ILE A O 1
ATOM 2853 N N . ALA A 1 367 ? -14.454 0.499 2.337 1.00 91.19 367 ALA A N 1
ATOM 2854 C CA . ALA A 1 367 ? -15.513 -0.015 3.201 1.00 91.19 367 ALA A CA 1
ATOM 2855 C C . ALA A 1 367 ? -15.001 -0.582 4.539 1.00 91.19 367 ALA A C 1
ATOM 2857 O O . ALA A 1 367 ? -15.816 -0.822 5.432 1.00 91.19 367 ALA A O 1
ATOM 2858 N N . GLU A 1 368 ? -13.689 -0.745 4.715 1.00 92.00 368 GLU A N 1
ATOM 2859 C CA . GLU A 1 368 ? -13.103 -1.236 5.961 1.00 92.00 368 GLU A CA 1
ATOM 2860 C C . GLU A 1 368 ? -13.110 -0.143 7.048 1.00 92.00 368 GLU A C 1
ATOM 2862 O O . GLU A 1 368 ? -12.689 0.986 6.765 1.00 92.00 368 GLU A O 1
ATOM 2867 N N . PRO A 1 369 ? -13.525 -0.461 8.290 1.00 92.69 369 PRO A N 1
ATOM 2868 C CA . PRO A 1 369 ? -13.396 0.449 9.419 1.00 92.69 369 PRO A CA 1
ATOM 2869 C C . PRO A 1 369 ? -11.958 0.906 9.657 1.00 92.69 369 PRO A C 1
ATOM 2871 O O . PRO A 1 369 ? -10.994 0.147 9.502 1.00 92.69 369 PRO A O 1
ATOM 2874 N N . ARG A 1 370 ? -11.806 2.172 10.041 1.00 93.38 370 ARG A N 1
ATOM 2875 C CA . ARG A 1 370 ? -10.513 2.721 10.471 1.00 93.38 370 ARG A CA 1
ATOM 2876 C C . ARG A 1 370 ? -10.332 2.502 11.967 1.00 93.38 370 ARG A C 1
ATOM 2878 O O . ARG A 1 370 ? -11.311 2.413 12.696 1.00 93.38 370 ARG A O 1
ATOM 2885 N N . TRP A 1 371 ? -9.098 2.486 12.459 1.00 93.88 371 TRP A N 1
ATOM 2886 C CA . TRP A 1 371 ? -8.810 2.269 13.881 1.00 93.88 371 TRP A CA 1
ATOM 2887 C C . TRP A 1 371 ? -9.460 3.290 14.818 1.00 93.88 371 TRP A C 1
ATOM 2889 O O . TRP A 1 371 ? -9.677 2.998 15.988 1.00 93.88 371 TRP A O 1
ATOM 2899 N N . ARG A 1 372 ? -9.765 4.493 14.324 1.00 91.50 372 ARG A N 1
ATOM 2900 C CA . ARG A 1 372 ? -10.532 5.486 15.086 1.00 91.50 372 ARG A CA 1
ATOM 2901 C C . ARG A 1 372 ? -12.024 5.165 15.209 1.00 91.50 372 ARG A C 1
ATOM 2903 O O . ARG A 1 372 ? -12.671 5.706 16.092 1.00 91.50 372 ARG A O 1
ATOM 2910 N N . GLU A 1 373 ? -12.556 4.370 14.286 1.00 91.19 373 GLU A N 1
ATOM 2911 C CA . GLU A 1 373 ? -13.953 3.924 14.254 1.00 91.19 373 GLU A CA 1
ATOM 2912 C C . GLU A 1 373 ? -14.099 2.589 14.993 1.00 91.19 373 GLU A C 1
ATOM 2914 O O . GLU A 1 373 ? -15.052 2.400 15.739 1.00 91.19 373 GLU A O 1
ATOM 2919 N N . ASP A 1 374 ? -13.130 1.689 14.806 1.00 92.81 374 ASP A N 1
ATOM 2920 C CA . ASP A 1 374 ? -13.028 0.399 15.482 1.00 92.81 374 ASP A CA 1
ATOM 2921 C C . ASP A 1 374 ? -11.588 0.172 15.996 1.00 92.81 374 ASP A C 1
ATOM 2923 O O . ASP A 1 374 ? -10.708 -0.282 15.249 1.00 92.81 374 ASP A O 1
ATOM 2927 N N . PRO A 1 375 ? -11.312 0.491 17.276 1.00 93.19 375 PRO A N 1
ATOM 2928 C CA . PRO A 1 375 ? -9.998 0.312 17.887 1.00 93.19 375 PRO A CA 1
ATOM 2929 C C . PRO A 1 375 ? -9.745 -1.117 18.400 1.00 93.19 375 PRO A C 1
ATOM 2931 O O . PRO A 1 375 ? -8.709 -1.348 19.030 1.00 93.19 375 PRO A O 1
ATOM 2934 N N . THR A 1 376 ? -10.625 -2.092 18.131 1.00 93.12 376 THR A N 1
ATOM 2935 C CA . THR A 1 376 ? -10.544 -3.461 18.684 1.00 93.12 376 THR A CA 1
ATOM 2936 C C . THR A 1 376 ? -9.162 -4.091 18.505 1.00 93.12 376 THR A C 1
ATOM 2938 O O . THR A 1 376 ? -8.583 -4.643 19.447 1.00 93.12 376 THR A O 1
ATOM 2941 N N . LEU A 1 377 ? -8.588 -3.995 17.301 1.00 91.25 377 LEU A N 1
ATOM 2942 C CA . LEU A 1 377 ? -7.269 -4.566 17.010 1.00 91.25 377 LEU A CA 1
ATOM 2943 C C . LEU A 1 377 ? -6.149 -3.857 17.787 1.00 91.25 377 LEU A C 1
ATOM 2945 O O . LEU A 1 377 ? -5.196 -4.513 18.218 1.00 91.25 377 LEU A O 1
ATOM 2949 N N . LEU A 1 378 ? -6.263 -2.541 17.995 1.00 92.62 378 LEU A N 1
ATOM 2950 C CA . LEU A 1 378 ? -5.298 -1.772 18.783 1.00 92.62 378 LEU A CA 1
ATOM 2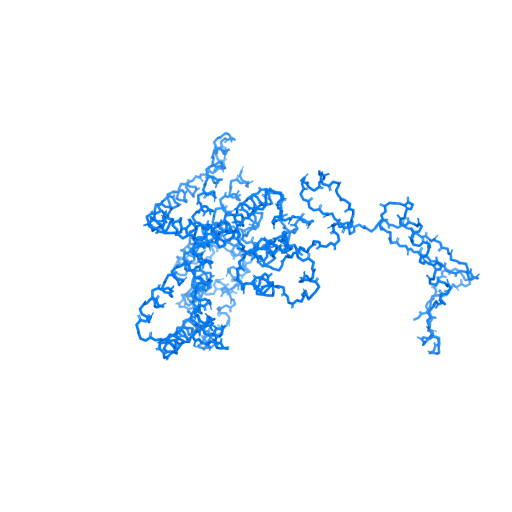951 C C . LEU A 1 378 ? -5.312 -2.227 20.240 1.00 92.62 378 LEU A C 1
ATOM 2953 O O . LEU A 1 378 ? -4.255 -2.547 20.783 1.00 92.62 378 LEU A O 1
ATOM 2957 N N . PHE A 1 379 ? -6.497 -2.325 20.849 1.00 94.75 379 PHE A N 1
ATOM 2958 C CA . PHE A 1 379 ? -6.636 -2.793 22.228 1.00 94.75 379 PHE A CA 1
ATOM 2959 C C . PHE A 1 379 ? -6.201 -4.247 22.387 1.00 94.75 379 PHE A C 1
ATOM 2961 O O . PHE A 1 379 ? -5.476 -4.563 23.327 1.00 94.75 379 PHE A O 1
ATOM 2968 N N . THR A 1 380 ? -6.544 -5.117 21.435 1.00 93.31 380 THR A N 1
ATOM 2969 C CA . THR A 1 380 ? -6.081 -6.514 21.417 1.00 93.31 380 THR A CA 1
ATOM 2970 C C . THR A 1 380 ? -4.553 -6.585 21.404 1.00 93.31 380 THR A C 1
ATOM 2972 O O . THR A 1 380 ? -3.949 -7.287 22.216 1.00 93.31 380 THR A O 1
ATOM 2975 N N . THR A 1 381 ? -3.908 -5.819 20.521 1.00 91.38 381 THR A N 1
ATOM 2976 C CA . THR A 1 381 ? -2.441 -5.767 20.412 1.00 91.38 381 THR A CA 1
ATOM 2977 C C . THR A 1 381 ? -1.809 -5.212 21.690 1.00 91.38 381 THR A C 1
ATOM 2979 O O . THR A 1 381 ? -0.837 -5.767 22.202 1.00 91.38 381 THR A O 1
ATOM 2982 N N . LEU A 1 382 ? -2.396 -4.163 22.265 1.00 91.44 382 LEU A N 1
ATOM 2983 C CA . LEU A 1 382 ? -1.941 -3.563 23.515 1.00 91.44 382 LEU A CA 1
ATOM 2984 C C . LEU A 1 382 ? -2.051 -4.536 24.700 1.00 91.44 382 LEU A C 1
ATOM 2986 O O . LEU A 1 382 ? -1.101 -4.685 25.466 1.00 91.44 382 LEU A O 1
ATOM 2990 N N . GLN A 1 383 ? -3.171 -5.252 24.826 1.00 93.31 383 GLN A N 1
ATOM 2991 C CA . GLN A 1 383 ? -3.354 -6.297 25.837 1.00 93.31 383 GLN A CA 1
ATOM 2992 C C . GLN A 1 383 ? -2.337 -7.431 25.670 1.00 93.31 383 GLN A C 1
ATOM 2994 O O . GLN A 1 383 ? -1.797 -7.914 26.668 1.00 93.31 383 GLN A O 1
ATOM 2999 N N . LEU A 1 384 ? -2.045 -7.849 24.432 1.00 90.06 384 LEU A N 1
ATOM 3000 C CA . LEU A 1 384 ? -1.011 -8.848 24.151 1.00 90.06 384 LEU A CA 1
ATOM 3001 C C . LEU A 1 384 ? 0.366 -8.375 24.633 1.00 90.06 384 LEU A C 1
ATOM 3003 O O . LEU A 1 384 ? 1.041 -9.126 25.337 1.00 90.06 384 LEU A O 1
ATOM 3007 N N . HIS A 1 385 ? 0.750 -7.128 24.344 1.00 87.69 385 HIS A N 1
ATOM 3008 C CA . HIS A 1 385 ? 1.997 -6.551 24.855 1.00 87.69 385 HIS A CA 1
ATOM 3009 C C . HIS A 1 385 ? 2.013 -6.453 26.385 1.00 87.69 385 HIS A C 1
ATOM 3011 O O . HIS A 1 385 ? 3.026 -6.759 27.005 1.00 87.69 385 HIS A O 1
ATOM 3017 N N . LEU A 1 386 ? 0.906 -6.074 27.026 1.00 89.44 386 LEU A N 1
ATOM 3018 C CA . LEU A 1 386 ? 0.831 -5.970 28.488 1.00 89.44 386 LEU A CA 1
ATOM 3019 C C . LEU A 1 386 ? 0.895 -7.328 29.202 1.00 89.44 386 LEU A C 1
ATOM 3021 O O . LEU A 1 386 ? 1.420 -7.397 30.318 1.00 89.44 386 LEU A O 1
ATOM 3025 N N . ARG A 1 387 ? 0.362 -8.389 28.579 1.00 88.00 387 ARG A N 1
ATOM 3026 C CA . ARG A 1 387 ? 0.420 -9.777 29.074 1.00 88.00 387 ARG A CA 1
ATOM 3027 C C . ARG A 1 387 ? 1.772 -10.434 28.796 1.00 88.00 387 ARG A C 1
ATOM 3029 O O . ARG A 1 387 ? 2.227 -11.246 29.599 1.00 88.00 387 ARG A O 1
ATOM 3036 N N . GLY A 1 388 ? 2.414 -10.093 27.679 1.00 76.38 388 GLY A N 1
ATOM 3037 C CA . GLY A 1 388 ? 3.794 -10.468 27.394 1.00 76.38 388 GLY A CA 1
ATOM 3038 C C . GLY A 1 388 ? 4.738 -9.790 28.387 1.00 76.38 388 GLY A C 1
ATOM 3039 O O . GLY A 1 388 ? 4.830 -8.566 28.433 1.00 76.38 388 GLY A O 1
ATOM 3040 N N . GLY A 1 389 ? 5.425 -10.575 29.221 1.00 59.34 389 GLY A N 1
ATOM 3041 C CA . GLY A 1 389 ? 6.451 -10.040 30.118 1.00 59.34 389 GLY A CA 1
ATOM 3042 C C . GLY A 1 389 ? 7.535 -9.321 29.311 1.00 59.34 389 GLY A C 1
ATOM 3043 O O . GLY A 1 389 ? 8.041 -9.888 28.342 1.00 59.34 389 GLY A O 1
ATOM 3044 N N . GLY A 1 390 ? 7.892 -8.095 29.714 1.00 55.41 390 GLY A N 1
ATOM 3045 C CA . GLY A 1 390 ? 8.852 -7.228 29.011 1.00 55.41 390 GLY A CA 1
ATOM 3046 C C . GLY A 1 390 ? 10.239 -7.845 28.765 1.00 55.41 390 GLY A C 1
ATOM 3047 O O . GLY A 1 390 ? 11.003 -7.328 27.962 1.00 55.41 390 GLY A O 1
ATOM 3048 N N . GLU A 1 391 ? 10.551 -8.987 29.387 1.00 50.44 391 GLU A N 1
ATOM 3049 C CA . GLU A 1 391 ? 11.787 -9.749 29.175 1.00 50.44 391 GLU A CA 1
ATOM 3050 C C . GLU A 1 391 ? 11.868 -10.447 27.804 1.00 50.44 391 GLU A C 1
ATOM 3052 O O . GLU A 1 391 ? 12.970 -10.636 27.295 1.00 50.44 391 GLU A O 1
ATOM 3057 N N . ARG A 1 392 ? 10.742 -10.794 27.152 1.00 51.47 392 ARG A N 1
ATOM 3058 C CA . ARG A 1 392 ? 10.768 -11.382 25.789 1.00 51.47 392 ARG A CA 1
ATOM 3059 C C . ARG A 1 392 ? 11.084 -10.361 24.688 1.00 51.47 392 ARG A C 1
ATOM 3061 O O . ARG A 1 392 ? 11.507 -10.764 23.607 1.00 51.47 392 ARG A O 1
ATOM 3068 N N . ASP A 1 393 ? 10.927 -9.070 24.976 1.00 52.50 393 ASP A N 1
ATOM 3069 C CA . ASP A 1 393 ? 11.195 -7.962 24.049 1.00 52.50 393 ASP A CA 1
ATOM 3070 C C . ASP A 1 393 ? 12.640 -7.434 24.145 1.00 52.50 393 ASP A C 1
ATOM 3072 O O . ASP A 1 393 ? 13.032 -6.597 23.338 1.00 52.50 393 ASP A O 1
ATOM 3076 N N . GLY A 1 394 ? 13.469 -7.920 25.078 1.00 55.16 394 GLY A N 1
ATOM 3077 C CA . GLY A 1 394 ? 14.849 -7.439 25.244 1.00 55.16 394 GLY A CA 1
ATOM 3078 C C . GLY A 1 394 ? 15.739 -7.643 24.009 1.00 55.16 394 GLY A C 1
ATOM 3079 O O . GLY A 1 394 ? 16.505 -6.751 23.665 1.00 55.16 394 GLY A O 1
ATOM 3080 N N . ASP A 1 395 ? 15.584 -8.771 23.303 1.00 53.41 395 ASP A N 1
ATOM 3081 C CA . ASP A 1 395 ? 16.357 -9.108 22.090 1.00 53.41 395 ASP A CA 1
ATOM 3082 C C . ASP A 1 395 ? 15.585 -8.881 20.773 1.00 53.41 395 ASP A C 1
ATOM 3084 O O . ASP A 1 395 ? 16.173 -8.890 19.688 1.00 53.41 395 ASP A O 1
ATOM 3088 N N . LEU A 1 396 ? 14.263 -8.687 20.848 1.00 60.44 396 LEU A N 1
ATOM 3089 C CA . LEU A 1 396 ? 13.359 -8.528 19.695 1.00 60.44 396 LEU A CA 1
ATOM 3090 C C . LEU A 1 396 ? 12.656 -7.163 19.656 1.00 60.44 396 LEU A C 1
ATOM 3092 O O . LEU A 1 396 ? 11.860 -6.905 18.754 1.00 60.44 396 LEU A O 1
ATOM 3096 N N . GLY A 1 397 ? 12.957 -6.285 20.612 1.00 67.56 397 GLY A N 1
ATOM 3097 C CA . GLY A 1 397 ? 12.367 -4.961 20.716 1.00 67.56 397 GLY A CA 1
ATOM 3098 C C . GLY A 1 397 ? 12.676 -4.112 19.478 1.00 67.56 397 GLY A C 1
ATOM 3099 O O . GLY A 1 397 ? 13.765 -4.238 18.905 1.00 67.56 397 GLY A O 1
ATOM 3100 N N . PRO A 1 398 ? 11.767 -3.210 19.063 1.00 71.00 398 PRO A N 1
ATOM 3101 C CA . PRO A 1 398 ? 11.936 -2.440 17.831 1.00 71.00 398 PRO A CA 1
ATOM 3102 C C . PRO A 1 398 ? 13.267 -1.677 17.746 1.00 71.00 398 PRO A C 1
ATOM 3104 O O . PRO A 1 398 ? 13.883 -1.638 16.685 1.00 71.00 398 PRO A O 1
ATOM 3107 N N . LEU A 1 399 ? 13.758 -1.155 18.877 1.00 72.12 399 LEU A N 1
ATOM 3108 C CA . LEU A 1 399 ? 15.050 -0.462 18.968 1.00 72.12 399 LEU A CA 1
ATOM 3109 C C . LEU A 1 399 ? 16.245 -1.381 18.667 1.00 72.12 399 LEU A C 1
ATOM 3111 O O . LEU A 1 399 ? 17.189 -0.973 17.993 1.00 72.12 399 LEU A O 1
ATOM 3115 N N . VAL A 1 400 ? 16.206 -2.630 19.139 1.00 77.56 400 VAL A N 1
ATOM 3116 C CA . VAL A 1 400 ? 17.274 -3.617 18.911 1.00 77.56 400 VAL A CA 1
ATOM 3117 C C . VAL A 1 400 ? 17.270 -4.078 17.458 1.00 77.56 400 VAL A C 1
ATOM 3119 O O . VAL A 1 400 ? 18.331 -4.216 16.841 1.00 77.56 400 VAL A O 1
ATOM 3122 N N . VAL A 1 401 ? 16.081 -4.263 16.878 1.00 78.38 401 VAL A N 1
ATOM 3123 C CA . VAL A 1 401 ? 15.922 -4.578 15.452 1.00 78.38 401 VAL A CA 1
ATOM 3124 C C . VAL A 1 401 ? 16.458 -3.437 14.586 1.00 78.38 401 VAL A C 1
ATOM 3126 O O . VAL A 1 401 ? 17.248 -3.697 13.675 1.00 78.38 401 VAL A O 1
ATOM 3129 N N . GLU A 1 402 ? 16.110 -2.187 14.896 1.00 78.06 402 GLU A N 1
ATOM 3130 C CA . GLU A 1 402 ? 16.606 -1.006 14.181 1.00 78.06 402 GLU A CA 1
ATOM 3131 C C . GLU A 1 402 ? 18.134 -0.885 14.288 1.00 78.06 402 GLU A C 1
ATOM 3133 O O . GLU A 1 402 ? 18.821 -0.681 13.281 1.00 78.06 402 GLU A O 1
ATOM 3138 N N . GLU A 1 403 ? 18.701 -1.080 15.482 1.00 81.88 403 GLU A N 1
ATOM 3139 C CA . GLU A 1 403 ? 20.151 -1.051 15.675 1.00 81.88 403 GLU A CA 1
ATOM 3140 C C . GLU A 1 403 ? 20.853 -2.166 14.885 1.00 81.88 403 GLU A C 1
ATOM 3142 O O . GLU A 1 403 ? 21.889 -1.929 14.251 1.00 81.88 403 GLU A O 1
ATOM 3147 N N . ARG A 1 404 ? 20.283 -3.376 14.864 1.00 84.56 404 ARG A N 1
ATOM 3148 C CA . ARG A 1 404 ? 20.804 -4.501 14.078 1.00 84.56 404 ARG A CA 1
ATOM 3149 C C . ARG A 1 404 ? 20.765 -4.196 12.582 1.00 84.56 404 ARG A C 1
ATOM 3151 O O . ARG A 1 404 ? 21.767 -4.412 11.898 1.00 84.56 404 ARG A O 1
ATOM 3158 N N . GLN A 1 405 ? 19.650 -3.674 12.075 1.00 85.88 405 GLN A N 1
ATOM 3159 C CA . GLN A 1 405 ? 19.513 -3.266 10.675 1.00 85.88 405 GLN A CA 1
ATOM 3160 C C . GLN A 1 405 ? 20.512 -2.152 10.317 1.00 85.88 405 GLN A C 1
ATOM 3162 O O . GLN A 1 405 ? 21.140 -2.207 9.257 1.00 85.88 405 GLN A O 1
ATOM 3167 N N . ARG A 1 406 ? 20.735 -1.180 11.215 1.00 86.06 406 ARG A N 1
ATOM 3168 C CA . ARG A 1 406 ? 21.748 -0.128 11.037 1.00 86.06 406 ARG A CA 1
ATOM 3169 C C . ARG A 1 406 ? 23.158 -0.708 10.921 1.00 86.06 406 ARG A C 1
ATOM 3171 O O . ARG A 1 406 ? 23.861 -0.361 9.976 1.00 86.06 406 ARG A O 1
ATOM 3178 N N . LYS A 1 407 ? 23.549 -1.623 11.815 1.00 89.62 407 LYS A N 1
ATOM 3179 C CA . LYS A 1 407 ? 24.871 -2.280 11.779 1.00 89.62 407 LYS A CA 1
ATOM 3180 C C . LYS A 1 407 ? 25.094 -3.067 10.485 1.00 89.62 407 LYS A C 1
ATOM 3182 O O . LYS A 1 407 ? 26.179 -3.004 9.913 1.00 89.62 407 LYS A O 1
ATOM 3187 N N . VAL A 1 408 ? 24.072 -3.778 10.000 1.00 90.31 408 VAL A N 1
ATOM 3188 C CA . VAL A 1 408 ? 24.134 -4.494 8.710 1.00 90.31 408 VAL A CA 1
ATOM 3189 C C . VAL A 1 408 ? 24.389 -3.519 7.559 1.00 90.31 408 VAL A C 1
ATOM 3191 O O . VAL A 1 408 ? 25.258 -3.769 6.724 1.00 90.31 408 VAL A O 1
ATOM 3194 N N . ARG A 1 409 ? 23.689 -2.381 7.541 1.00 90.06 409 ARG A N 1
ATOM 3195 C CA . ARG A 1 409 ? 23.861 -1.356 6.507 1.00 90.06 409 ARG A CA 1
ATOM 3196 C C . ARG A 1 409 ? 25.246 -0.709 6.550 1.00 90.06 409 ARG A C 1
ATOM 3198 O O . ARG A 1 409 ? 25.888 -0.595 5.513 1.00 90.06 409 ARG A O 1
ATOM 3205 N N . GLU A 1 410 ? 25.733 -0.342 7.733 1.00 90.81 410 GLU A N 1
ATOM 3206 C CA . GLU A 1 410 ? 27.083 0.215 7.918 1.00 90.81 410 GLU A CA 1
ATOM 3207 C C . GLU A 1 410 ? 28.171 -0.762 7.440 1.00 90.81 410 GLU A C 1
ATOM 3209 O O . GLU A 1 410 ? 29.122 -0.362 6.763 1.00 90.81 410 GLU A O 1
ATOM 3214 N N . ALA A 1 411 ? 28.007 -2.060 7.719 1.00 92.81 411 ALA A N 1
ATOM 3215 C CA . ALA A 1 411 ? 28.906 -3.098 7.221 1.00 92.81 411 ALA A CA 1
ATOM 3216 C C . ALA A 1 411 ? 28.866 -3.214 5.686 1.00 92.81 411 ALA A C 1
ATOM 3218 O O . ALA A 1 411 ? 29.920 -3.301 5.051 1.00 92.81 411 ALA A O 1
ATOM 3219 N N . ALA A 1 412 ? 27.675 -3.158 5.083 1.00 91.88 412 ALA A N 1
ATOM 3220 C CA . ALA A 1 412 ? 27.511 -3.188 3.631 1.00 91.88 412 ALA A CA 1
ATOM 3221 C C . ALA A 1 412 ? 28.102 -1.940 2.948 1.00 91.88 412 ALA A C 1
ATOM 3223 O O . ALA A 1 412 ? 28.737 -2.051 1.899 1.00 91.88 412 ALA A O 1
ATOM 3224 N N . GLU A 1 413 ? 27.966 -0.754 3.550 1.00 91.69 413 GLU A N 1
ATOM 3225 C CA . GLU A 1 413 ? 28.598 0.482 3.067 1.00 91.69 413 GLU A CA 1
ATOM 3226 C C . GLU A 1 413 ? 30.133 0.407 3.140 1.00 91.69 413 GLU A C 1
ATOM 3228 O O . GLU A 1 413 ? 30.828 0.855 2.220 1.00 91.69 413 GLU A O 1
ATOM 3233 N N . ALA A 1 414 ? 30.676 -0.206 4.196 1.00 92.38 414 ALA A N 1
ATOM 3234 C CA . ALA A 1 414 ? 32.109 -0.451 4.327 1.00 92.38 414 ALA A CA 1
ATOM 3235 C C . ALA A 1 414 ? 32.627 -1.487 3.312 1.00 92.38 414 ALA A C 1
ATOM 3237 O O . ALA A 1 414 ? 33.731 -1.327 2.788 1.00 92.38 414 ALA A O 1
ATOM 3238 N N . GLU A 1 415 ? 31.854 -2.535 3.008 1.00 91.81 415 GLU A N 1
ATOM 3239 C CA . GLU A 1 415 ? 32.170 -3.503 1.946 1.00 91.81 415 GLU A CA 1
ATOM 3240 C C . GLU A 1 415 ? 32.142 -2.831 0.566 1.00 91.81 415 GLU A C 1
ATOM 3242 O O . GLU A 1 415 ? 33.095 -2.964 -0.204 1.00 91.81 415 GLU A O 1
ATOM 3247 N N . LEU A 1 416 ? 31.117 -2.020 0.282 1.00 90.38 416 LEU A N 1
ATOM 3248 C CA . LEU A 1 416 ? 31.002 -1.254 -0.961 1.00 90.38 416 LEU A CA 1
ATOM 3249 C C . LEU A 1 416 ? 32.225 -0.355 -1.194 1.00 90.38 416 LEU A C 1
ATOM 3251 O O . LEU A 1 416 ? 32.763 -0.314 -2.302 1.00 90.38 416 LEU A O 1
ATOM 3255 N N . ALA A 1 417 ? 32.700 0.325 -0.147 1.00 91.12 417 ALA A N 1
ATOM 3256 C CA . ALA A 1 417 ? 33.871 1.197 -0.226 1.00 91.12 417 ALA A CA 1
ATOM 3257 C C . ALA A 1 417 ? 35.172 0.457 -0.585 1.00 91.12 417 ALA A C 1
ATOM 3259 O O . ALA A 1 417 ? 36.092 1.084 -1.108 1.00 91.12 417 ALA A O 1
ATOM 3260 N N . LYS A 1 418 ? 35.254 -0.856 -0.331 1.00 92.00 418 LYS A N 1
ATOM 3261 C CA . LYS A 1 418 ? 36.405 -1.697 -0.708 1.00 92.00 418 LYS A CA 1
ATOM 3262 C C . LYS A 1 418 ? 36.326 -2.196 -2.152 1.00 92.00 418 LYS A C 1
ATOM 3264 O O . LYS A 1 418 ? 37.361 -2.469 -2.750 1.00 92.00 418 LYS A O 1
ATOM 3269 N N . LEU A 1 419 ? 35.117 -2.344 -2.696 1.00 89.88 419 LEU A N 1
ATOM 3270 C CA . LEU A 1 419 ? 34.876 -2.906 -4.032 1.00 89.88 419 LEU A CA 1
ATOM 3271 C C . LEU A 1 419 ? 34.863 -1.843 -5.139 1.00 89.88 419 LEU A C 1
ATOM 3273 O O . LEU A 1 419 ? 35.180 -2.140 -6.291 1.00 89.88 419 LEU A O 1
ATOM 3277 N N . VAL A 1 420 ? 34.484 -0.608 -4.810 1.00 89.31 420 VAL A N 1
ATOM 3278 C CA . VAL A 1 420 ? 34.367 0.492 -5.776 1.00 89.31 420 VAL A CA 1
ATOM 3279 C C . VAL A 1 420 ? 35.683 1.281 -5.859 1.00 89.31 420 VAL A C 1
ATOM 3281 O O . VAL A 1 420 ? 36.230 1.659 -4.822 1.00 89.31 420 VAL A O 1
ATOM 3284 N N . PRO A 1 421 ? 36.184 1.611 -7.067 1.00 90.62 421 PRO A N 1
ATOM 3285 C CA . PRO A 1 421 ? 37.359 2.468 -7.224 1.00 90.62 421 PRO A CA 1
ATOM 3286 C C . PRO A 1 421 ? 37.201 3.818 -6.510 1.00 90.62 421 PRO A C 1
ATOM 3288 O O . PRO A 1 421 ? 36.172 4.481 -6.650 1.00 90.62 421 PRO A O 1
ATOM 3291 N N . ALA A 1 422 ? 38.248 4.275 -5.812 1.00 91.12 422 ALA A N 1
ATOM 3292 C CA . ALA A 1 422 ? 38.220 5.506 -5.012 1.00 91.12 422 ALA A CA 1
ATOM 3293 C C . ALA A 1 422 ? 37.677 6.758 -5.747 1.00 91.12 422 ALA A C 1
ATOM 3295 O O . ALA A 1 422 ? 36.900 7.492 -5.133 1.00 91.12 422 ALA A O 1
ATOM 3296 N N . PRO A 1 423 ? 37.973 6.998 -7.045 1.00 92.38 423 PRO A N 1
ATOM 3297 C CA . PRO A 1 423 ? 37.411 8.141 -7.775 1.00 92.38 423 PRO A CA 1
ATOM 3298 C C . PRO A 1 423 ? 35.887 8.083 -7.962 1.00 92.38 423 PRO A C 1
ATOM 3300 O O . PRO A 1 423 ? 35.242 9.119 -8.092 1.00 92.38 423 PRO A O 1
ATOM 3303 N N . LEU A 1 424 ? 35.301 6.881 -7.981 1.00 90.88 424 LEU A N 1
ATOM 3304 C CA . LEU A 1 424 ? 33.865 6.667 -8.190 1.00 90.88 424 LEU A CA 1
ATOM 3305 C C . LEU A 1 424 ? 33.081 6.612 -6.873 1.00 90.88 424 LEU A C 1
ATOM 3307 O O . LEU A 1 424 ? 31.859 6.766 -6.877 1.00 90.88 424 LEU A O 1
ATOM 3311 N N . LEU A 1 425 ? 33.761 6.427 -5.740 1.00 90.00 425 LEU A N 1
ATOM 3312 C CA . LEU A 1 425 ? 33.128 6.265 -4.433 1.00 90.00 425 LEU A CA 1
ATOM 3313 C C . LEU A 1 425 ? 32.198 7.434 -4.033 1.00 90.00 425 LEU A C 1
ATOM 3315 O O . LEU A 1 425 ? 31.105 7.156 -3.533 1.00 90.00 425 LEU A O 1
ATOM 3319 N N . PRO A 1 426 ? 32.533 8.721 -4.275 1.00 92.81 426 PRO A N 1
ATOM 3320 C CA . PRO A 1 426 ? 31.613 9.826 -3.989 1.00 92.81 426 PRO A CA 1
ATOM 3321 C C . PRO A 1 426 ? 30.313 9.749 -4.799 1.00 92.81 426 PRO A C 1
ATOM 3323 O O . PRO A 1 426 ? 29.236 9.997 -4.258 1.00 92.81 426 PRO A O 1
ATOM 3326 N N . ALA A 1 427 ? 30.396 9.351 -6.073 1.00 89.38 427 ALA A N 1
ATOM 3327 C CA . ALA A 1 427 ? 29.227 9.193 -6.935 1.00 89.38 427 ALA A CA 1
ATOM 3328 C C . ALA A 1 427 ? 28.329 8.040 -6.458 1.00 89.38 427 ALA A C 1
ATOM 3330 O O . ALA A 1 427 ? 27.109 8.189 -6.410 1.00 89.38 427 ALA A O 1
ATOM 3331 N N . PHE A 1 428 ? 28.926 6.924 -6.027 1.00 90.38 428 PHE A N 1
ATOM 3332 C CA . PHE A 1 428 ? 28.195 5.808 -5.421 1.00 90.38 428 PHE A CA 1
ATOM 3333 C C . PHE A 1 428 ? 27.493 6.199 -4.124 1.00 90.38 428 PHE A C 1
ATOM 3335 O O . PHE A 1 428 ? 26.319 5.881 -3.949 1.00 90.38 428 PHE A O 1
ATOM 3342 N N . ARG A 1 429 ? 28.183 6.917 -3.231 1.00 90.56 429 ARG A N 1
ATOM 3343 C CA . ARG A 1 429 ? 27.586 7.418 -1.985 1.00 90.56 429 ARG A CA 1
ATOM 3344 C C . ARG A 1 429 ? 26.421 8.358 -2.269 1.00 90.56 429 ARG A C 1
ATOM 3346 O O . ARG A 1 429 ? 25.371 8.214 -1.659 1.00 90.56 429 ARG A O 1
ATOM 3353 N N . HIS A 1 430 ? 26.572 9.267 -3.230 1.00 90.19 430 HIS A N 1
ATOM 3354 C CA . HIS A 1 430 ? 25.487 10.156 -3.630 1.00 90.19 430 HIS A CA 1
ATOM 3355 C C . HIS A 1 430 ? 24.278 9.385 -4.180 1.00 90.19 430 HIS A C 1
ATOM 3357 O O . HIS A 1 430 ? 23.149 9.638 -3.762 1.00 90.19 430 HIS A O 1
ATOM 3363 N N . LEU A 1 431 ? 24.508 8.413 -5.070 1.00 89.25 431 LEU A N 1
ATOM 3364 C CA . LEU A 1 431 ? 23.453 7.546 -5.596 1.00 89.25 431 LEU A CA 1
ATOM 3365 C C . LEU A 1 431 ? 22.743 6.775 -4.478 1.00 89.25 431 LEU A C 1
ATOM 3367 O O . LEU A 1 431 ? 21.516 6.714 -4.471 1.00 89.25 431 LEU A O 1
ATOM 3371 N N . LEU A 1 432 ? 23.495 6.224 -3.523 1.00 90.12 432 LEU A N 1
ATOM 3372 C CA . LEU A 1 432 ? 22.928 5.535 -2.370 1.00 90.12 432 LEU A CA 1
ATOM 3373 C C . LEU A 1 432 ? 22.043 6.487 -1.557 1.00 90.12 432 LEU A C 1
ATOM 3375 O O . LEU A 1 432 ? 20.874 6.177 -1.346 1.00 90.12 432 LEU A O 1
ATOM 3379 N N . THR A 1 433 ? 22.534 7.674 -1.196 1.00 89.75 433 THR A N 1
ATOM 3380 C CA . THR A 1 433 ? 21.742 8.688 -0.480 1.00 89.75 433 THR A CA 1
ATOM 3381 C C . THR A 1 433 ? 20.455 9.048 -1.225 1.00 89.75 433 THR A C 1
ATOM 3383 O O . THR A 1 433 ? 19.403 9.193 -0.600 1.00 89.75 433 THR A O 1
ATOM 3386 N N . LEU A 1 434 ? 20.499 9.157 -2.558 1.00 88.38 434 LEU A N 1
ATOM 3387 C CA . LEU A 1 434 ? 19.304 9.391 -3.374 1.00 88.38 434 LEU A CA 1
ATOM 3388 C C . LEU A 1 434 ? 18.305 8.232 -3.277 1.00 88.38 434 LEU A C 1
ATOM 3390 O O . LEU A 1 434 ? 17.127 8.477 -3.019 1.00 88.38 434 LEU A O 1
ATOM 3394 N N . VAL A 1 435 ? 18.758 6.984 -3.435 1.00 87.56 435 VAL A N 1
ATOM 3395 C CA . VAL A 1 435 ? 17.895 5.795 -3.316 1.00 87.56 435 VAL A CA 1
ATOM 3396 C C . VAL A 1 435 ? 17.260 5.730 -1.926 1.00 87.56 435 VAL A C 1
ATOM 3398 O O . VAL A 1 435 ? 16.045 5.575 -1.812 1.00 87.56 435 VAL A O 1
ATOM 3401 N N . GLN A 1 436 ? 18.056 5.905 -0.869 1.00 87.19 436 GLN A N 1
ATOM 3402 C CA . GLN A 1 436 ? 17.577 5.879 0.515 1.00 87.19 436 GLN A CA 1
ATOM 3403 C C . GLN A 1 436 ? 16.550 6.992 0.782 1.00 87.19 436 GLN A C 1
ATOM 3405 O O . GLN A 1 436 ? 15.520 6.751 1.414 1.00 87.19 436 GLN A O 1
ATOM 3410 N N . ARG A 1 437 ? 16.782 8.203 0.257 1.00 87.69 437 ARG A N 1
ATOM 3411 C CA . ARG A 1 437 ? 15.826 9.316 0.342 1.00 87.69 437 ARG A CA 1
ATOM 3412 C C . ARG A 1 437 ? 14.515 8.989 -0.367 1.00 87.69 437 ARG A C 1
ATOM 3414 O O . ARG A 1 437 ? 13.452 9.200 0.214 1.00 87.69 437 ARG A O 1
ATOM 3421 N N . PHE A 1 438 ? 14.567 8.469 -1.594 1.00 86.81 438 PHE A N 1
ATOM 3422 C CA . PHE A 1 438 ? 13.353 8.111 -2.326 1.00 86.81 438 PHE A CA 1
ATOM 3423 C C . PHE A 1 438 ? 12.597 6.954 -1.681 1.00 86.81 438 PHE A C 1
ATOM 3425 O O . PHE A 1 438 ? 11.373 6.977 -1.708 1.00 86.81 438 PHE A O 1
ATOM 3432 N N . LEU A 1 439 ? 13.281 5.994 -1.051 1.00 84.56 439 LEU A N 1
ATOM 3433 C CA . LEU A 1 439 ? 12.631 4.938 -0.268 1.00 84.56 439 LEU A CA 1
ATOM 3434 C C . LEU A 1 439 ? 11.829 5.497 0.912 1.00 84.56 439 LEU A C 1
ATOM 3436 O O . LEU A 1 439 ? 10.696 5.077 1.115 1.00 84.56 439 LEU A O 1
ATOM 3440 N N . ARG A 1 440 ? 12.372 6.471 1.651 1.00 85.19 440 ARG A N 1
ATOM 3441 C CA . ARG A 1 440 ? 11.643 7.116 2.759 1.00 85.19 440 ARG A CA 1
ATOM 3442 C C . ARG A 1 440 ? 10.444 7.917 2.258 1.00 85.19 440 ARG A C 1
ATOM 3444 O O . ARG A 1 440 ? 9.337 7.764 2.757 1.00 85.19 440 ARG A O 1
ATOM 3451 N N . LEU A 1 441 ? 10.646 8.725 1.215 1.00 86.62 441 LEU A N 1
ATOM 3452 C CA . LEU A 1 441 ? 9.562 9.494 0.594 1.00 86.62 441 LEU A CA 1
ATOM 3453 C C . LEU A 1 441 ? 8.459 8.586 0.040 1.00 86.62 441 LEU A C 1
ATOM 3455 O O . LEU A 1 441 ? 7.281 8.908 0.161 1.00 86.62 441 LEU A O 1
ATOM 3459 N N . ARG A 1 442 ? 8.833 7.441 -0.543 1.00 85.12 442 ARG A N 1
ATOM 3460 C CA . ARG A 1 442 ? 7.903 6.417 -1.028 1.00 85.12 442 ARG A CA 1
ATOM 3461 C C . ARG A 1 442 ? 6.929 5.996 0.069 1.00 85.12 442 ARG A C 1
ATOM 3463 O O . ARG A 1 442 ? 5.733 5.889 -0.196 1.00 85.12 442 ARG A O 1
ATOM 3470 N N . GLU A 1 443 ? 7.457 5.745 1.261 1.00 83.38 443 GLU A N 1
ATOM 3471 C CA . GLU A 1 443 ? 6.686 5.243 2.392 1.00 83.38 443 GLU A CA 1
ATOM 3472 C C . GLU A 1 443 ? 5.776 6.321 2.983 1.00 83.38 443 GLU A C 1
ATOM 3474 O O . GLU A 1 443 ? 4.571 6.110 3.128 1.00 83.38 443 GLU A O 1
ATOM 3479 N N . ARG A 1 444 ? 6.310 7.526 3.189 1.00 84.81 444 ARG A N 1
ATOM 3480 C CA . ARG A 1 444 ? 5.526 8.676 3.651 1.00 84.81 444 ARG A CA 1
ATOM 3481 C C . ARG A 1 444 ? 4.350 8.998 2.720 1.00 84.81 444 ARG A C 1
ATOM 3483 O O . ARG A 1 444 ? 3.225 9.214 3.173 1.00 84.81 444 ARG A O 1
ATOM 3490 N N . LEU A 1 445 ? 4.593 8.994 1.407 1.00 87.06 445 LEU A N 1
ATOM 3491 C CA . LEU A 1 445 ? 3.563 9.269 0.397 1.00 87.06 445 LEU A CA 1
ATOM 3492 C C . LEU A 1 445 ? 2.544 8.133 0.280 1.00 87.06 445 LEU A C 1
ATOM 3494 O O . LEU A 1 445 ? 1.369 8.399 0.035 1.00 87.06 445 LEU A O 1
ATOM 3498 N N . ARG A 1 446 ? 2.955 6.879 0.510 1.00 85.50 446 ARG A N 1
ATOM 3499 C CA . ARG A 1 446 ? 2.016 5.758 0.650 1.00 85.50 446 ARG A CA 1
ATOM 3500 C C . ARG A 1 446 ? 1.059 6.003 1.818 1.00 85.50 446 ARG A C 1
ATOM 3502 O O . ARG A 1 446 ? -0.145 5.879 1.628 1.00 85.50 446 ARG A O 1
ATOM 3509 N N . GLY A 1 447 ? 1.577 6.425 2.975 1.00 86.38 447 GLY A N 1
ATOM 3510 C CA . GLY A 1 447 ? 0.749 6.810 4.123 1.00 86.38 447 GLY A CA 1
ATOM 3511 C C . GLY A 1 447 ? -0.242 7.931 3.793 1.00 86.38 447 GLY A C 1
ATOM 3512 O O . GLY A 1 447 ? -1.406 7.849 4.170 1.00 86.38 447 GLY A O 1
ATOM 3513 N N . SER A 1 448 ? 0.184 8.925 3.004 1.00 90.19 448 SER A N 1
ATOM 3514 C CA . SER A 1 448 ? -0.702 10.004 2.540 1.00 90.19 448 SER A CA 1
ATOM 3515 C C . SER A 1 448 ? -1.853 9.466 1.683 1.00 90.19 448 SER A C 1
ATOM 3517 O O . SER A 1 448 ? -2.998 9.845 1.895 1.00 90.19 448 SER A O 1
ATOM 3519 N N . VAL A 1 449 ? -1.591 8.539 0.751 1.00 90.38 449 VAL A N 1
ATOM 3520 C CA . VAL A 1 449 ? -2.652 7.902 -0.054 1.00 90.38 449 VAL A CA 1
ATOM 3521 C C . VAL A 1 449 ? -3.626 7.124 0.827 1.00 90.38 449 VAL A C 1
ATOM 3523 O O . VAL A 1 449 ? -4.834 7.275 0.659 1.00 90.38 449 VAL A O 1
ATOM 3526 N N . THR A 1 450 ? -3.123 6.345 1.786 1.00 90.12 450 THR A N 1
ATOM 3527 C CA . THR A 1 450 ? -3.970 5.630 2.750 1.00 90.12 450 THR A CA 1
ATOM 3528 C C . THR A 1 450 ? -4.879 6.588 3.522 1.00 90.12 450 THR A C 1
ATOM 3530 O O . THR A 1 450 ? -6.070 6.323 3.676 1.00 90.12 450 THR A O 1
ATOM 3533 N N . GLU A 1 451 ? -4.354 7.733 3.958 1.00 92.88 451 GLU A N 1
ATOM 3534 C CA . GLU A 1 451 ? -5.147 8.755 4.641 1.00 92.88 451 GLU A CA 1
ATOM 3535 C C . GLU A 1 451 ? -6.228 9.365 3.727 1.00 92.88 451 GLU A C 1
ATOM 3537 O O . GLU A 1 451 ? -7.371 9.515 4.162 1.00 92.88 451 GLU A O 1
ATOM 3542 N N . VAL A 1 452 ? -5.936 9.608 2.441 1.00 94.69 452 VAL A N 1
ATOM 3543 C CA . VAL A 1 452 ? -6.958 10.059 1.471 1.00 94.69 452 VAL A CA 1
ATOM 3544 C C . VAL A 1 452 ? -8.062 9.018 1.276 1.00 94.69 452 VAL A C 1
ATOM 3546 O O . VAL A 1 452 ? -9.237 9.378 1.226 1.00 94.69 452 VAL A O 1
ATOM 3549 N N . LEU A 1 453 ? -7.726 7.725 1.225 1.00 93.00 453 LEU A N 1
ATOM 3550 C CA . LEU A 1 453 ? -8.733 6.652 1.202 1.00 93.00 453 LEU A CA 1
ATOM 3551 C C . LEU A 1 453 ? -9.583 6.634 2.483 1.00 93.00 453 LEU A C 1
ATOM 3553 O O . LEU A 1 453 ? -10.742 6.220 2.456 1.00 93.00 453 LEU A O 1
ATOM 3557 N N . GLY A 1 454 ? -9.030 7.086 3.610 1.00 92.75 454 GLY A N 1
ATOM 3558 C CA . GLY A 1 454 ? -9.780 7.365 4.833 1.00 92.75 454 GLY A CA 1
ATOM 3559 C C . GLY A 1 454 ? -10.790 8.502 4.660 1.00 92.75 454 GLY A C 1
ATOM 3560 O O . GLY A 1 454 ? -11.931 8.363 5.092 1.00 92.75 454 GLY A O 1
ATOM 3561 N N . PHE A 1 455 ? -10.424 9.587 3.974 1.00 93.50 455 PHE A N 1
ATOM 3562 C CA . PHE A 1 455 ? -11.358 10.682 3.685 1.00 93.50 455 PHE A CA 1
ATOM 3563 C C . PHE A 1 455 ? -12.472 10.282 2.717 1.00 93.50 455 PHE A C 1
ATOM 3565 O O . PHE A 1 455 ? -13.613 10.678 2.931 1.00 93.50 455 PHE A O 1
ATOM 3572 N N . PHE A 1 456 ? -12.190 9.451 1.707 1.00 92.94 456 PHE A N 1
ATOM 3573 C CA . PHE A 1 456 ? -13.251 8.897 0.855 1.00 92.94 456 PHE A CA 1
ATOM 3574 C C . PHE A 1 456 ? -14.290 8.131 1.667 1.00 92.94 456 PHE A C 1
ATOM 3576 O O . PHE A 1 456 ? -15.481 8.267 1.414 1.00 92.94 456 PHE A O 1
ATOM 3583 N N . ARG A 1 457 ? -13.842 7.342 2.649 1.00 92.44 457 ARG A N 1
ATOM 3584 C CA . ARG A 1 457 ? -14.742 6.628 3.554 1.00 92.44 457 ARG A CA 1
ATOM 3585 C C . ARG A 1 457 ? -15.583 7.597 4.378 1.00 92.44 457 ARG A C 1
ATOM 3587 O O . ARG A 1 457 ? -16.792 7.427 4.421 1.00 92.44 457 ARG A O 1
ATOM 3594 N N . LEU A 1 458 ? -14.946 8.597 4.988 1.00 89.50 458 LEU A N 1
ATOM 3595 C CA . LEU A 1 458 ? -15.623 9.604 5.807 1.00 89.50 458 LEU A CA 1
ATOM 3596 C C . LEU A 1 458 ? -16.769 10.269 5.029 1.00 89.50 458 LEU A C 1
ATOM 3598 O O . LEU A 1 458 ? -17.886 10.329 5.515 1.00 89.50 458 LEU A O 1
ATOM 3602 N N . VAL A 1 459 ? -16.499 10.686 3.789 1.00 89.88 459 VAL A N 1
ATOM 3603 C CA . VAL A 1 459 ? -17.490 11.334 2.915 1.00 89.88 459 VAL A CA 1
ATOM 3604 C C . VAL A 1 459 ? -18.543 10.362 2.381 1.00 89.88 459 VAL A C 1
ATOM 3606 O O . VAL A 1 459 ? -19.631 10.794 2.039 1.00 89.88 459 VAL A O 1
ATOM 3609 N N . ALA A 1 460 ? -18.232 9.070 2.255 1.00 87.38 460 ALA A N 1
ATOM 3610 C CA . ALA A 1 460 ? -19.161 8.079 1.710 1.00 87.38 460 ALA A CA 1
ATOM 3611 C C . ALA A 1 460 ? -20.121 7.478 2.751 1.00 87.38 460 ALA A C 1
ATOM 3613 O O . ALA A 1 460 ? -21.097 6.837 2.358 1.00 87.38 460 ALA A O 1
ATOM 3614 N N . LEU A 1 461 ? -19.808 7.590 4.047 1.00 85.19 461 LEU A N 1
ATOM 3615 C CA . LEU A 1 461 ? -20.650 7.081 5.135 1.00 85.19 461 LEU A CA 1
ATOM 3616 C C . LEU A 1 461 ? -21.706 8.087 5.606 1.00 85.19 461 LEU A C 1
ATOM 3618 O O . LEU A 1 461 ? -22.756 7.650 6.078 1.00 85.19 461 LEU A O 1
ATOM 3622 N N . ASP A 1 462 ? -21.416 9.382 5.481 1.00 75.88 462 ASP A N 1
ATOM 3623 C CA . ASP A 1 462 ? -22.338 10.491 5.753 1.00 75.88 462 ASP A CA 1
ATOM 3624 C C . ASP A 1 462 ? -23.082 10.904 4.472 1.00 75.88 462 ASP A C 1
ATOM 3626 O O . ASP A 1 462 ? -24.294 11.215 4.565 1.00 75.88 462 ASP A O 1
#

Secondary structure (DSSP, 8-state):
-EEEE-TTSSEEEEPPPHHHHTS-SS-HHHHHHHHHHHHHHHHHTTS-EEEEEEEETTEEEEEEEEE--------STTTTT----HHHHTTPPEE-HHHHHHS-S---HHHHHHHHHHHHHHHHHHHHHTTPPPPTT---EEEETTEEEEEHHHHHHHHTTSTT--HHHHHHHTT-S--TTTTTT-----SHHHHHHHHHHHHHHHHHHHTHHHHHHHHHHHHHHHHHHHHH--GGG--HHHHHHHHHHHHHHHHHHHHHHHHHHHHHHHHHHHHHHHHHHHHGGGHHHHHHHHHTTSSHHHHSHHHHHHHHHHHHHHT-HHHHHHHHHS-TTT--GGGS-SSHHHHHHHHHHHHHTT--TTTT-TTSPPTTT--HHHHHHHHHHHHS-GGGGTTTSHHHHHHHHHHHHHHHHHHHHHHS-TTTHHHHHHHHHHHHHHHHHHHHHHHHHHHHHHHHHHHHH-

Radius of gyration: 29.07 Å; Cα contacts (8 Å, |Δi|>4): 456; chains: 1; bounding box: 76×79×68 Å

Nearest PDB structures (foldseek):
  5hv2-assembly1_A  TM=6.884E-01  e=1.603E-10  Listeria monocytogenes
  5hv1-assembly1_A  TM=6.754E-01  e=2.099E-10  Listeria monocytogenes
  5hv3-assembly1_A  TM=6.735E-01  e=5.393E-10  Listeria monocytogenes
  5fbt-assembly1_A  TM=6.704E-01  e=5.835E-09  Listeria monocytogenes serotype 4b str. F2365
  5fbu-assembly1_A  TM=6.353E-01  e=6.603E-08  Listeria monocytogenes serotype 4b str. F2365

Foldseek 3Di:
DDWDADPVGDIDDDDDDPVVVPDDPDDPLLVVVVVVVQVVLCVVVVHHWDWDWDDDPNDIDTPDTDHPPPDFDWFDPVVVVPPDDPVVVVQWDWDCQVVCVQFPDFFDPLLCVQVLVLVQVLVCLLLVLLQFDQDPPDRQWGATRRRIIGGLLSVLLRCLLPPPDASVNVCVVVVHDDDPVNRVPRNRPYNPSSVVCVVVSVVVLCVLPVCLVVLVVVLVVVLVVLLVVLVPDPLVPDDPVVLVVLLVVLSVNLVSLSVSLSSLSSLLVNLLVVQLVVLCVQVNVCSVVLSPLLQFLLLCCLVCVLVLLLLVLLVQCVVPVQQLCQLQVDQLQPDDLVSGPPDPSSVSVVVSCVVQQLADPSLSHLPGHGCNRGVSVSSVVSNVSNPPDCVVCPCVPPVNVSVVSVVSNVVSLVVVCVRDPPVCNVVSVVSSVSSSVSSNVSNVSVVSSSSSSSSSSVSVVD

Mean predicted aligned error: 11.86 Å

Solvent-accessible surface area (backbone atoms only — not comparable to full-atom values): 25894 Å² total; per-residue (Å²): 109,45,80,43,77,40,97,87,60,65,72,46,78,44,82,62,56,75,76,63,72,75,47,76,96,62,55,73,67,56,52,50,52,51,50,53,49,51,52,52,52,22,60,75,67,75,43,65,59,47,72,44,68,50,74,58,96,91,40,82,42,84,74,44,77,43,76,52,82,82,66,87,56,78,43,55,89,70,56,74,75,59,88,62,64,76,78,70,62,81,72,65,46,70,44,39,55,59,48,35,70,60,41,58,70,66,45,51,74,70,35,44,68,53,47,52,58,53,49,42,53,39,52,52,49,33,43,41,53,71,44,34,74,74,64,95,80,64,64,55,61,43,45,44,89,40,28,56,27,36,28,49,46,54,53,46,22,39,48,40,21,44,84,90,58,52,66,67,63,51,33,57,76,49,62,52,90,79,60,85,77,50,75,84,71,50,62,75,63,50,39,68,73,31,63,73,40,44,67,59,35,51,53,48,50,50,59,57,55,74,50,38,65,62,52,50,52,54,46,52,55,51,50,56,51,50,51,54,52,62,72,69,55,68,62,82,81,52,54,71,70,63,46,54,50,52,52,53,48,50,51,51,50,45,53,52,48,47,53,54,39,39,52,39,48,21,52,28,52,47,44,47,52,53,50,51,54,51,32,41,73,56,46,46,92,47,22,67,60,45,53,52,34,57,55,44,72,49,63,47,59,70,76,42,40,63,59,52,51,47,50,54,42,32,53,46,20,69,76,33,66,68,45,37,50,50,59,66,73,51,58,35,87,75,57,54,75,82,74,44,57,95,47,72,46,39,54,48,50,52,54,45,40,75,74,50,16,55,40,41,96,45,44,64,35,41,89,48,67,25,34,66,80,50,42,32,67,58,45,46,52,38,41,51,53,65,70,45,62,74,74,73,39,69,81,66,27,66,68,51,49,50,52,51,30,49,53,47,21,54,50,33,52,56,51,48,61,74,53,40,59,76,92,52,41,65,59,52,51,51,51,48,52,51,34,56,49,28,43,40,50,47,44,55,42,50,53,50,47,39,42,44,40,34,50,54,31,58,63,71,75,95